Protein AF-A0A9D7DJN6-F1 (afdb_monomer_lite)

Secondary structure (DSSP, 8-state):
-B-GGGHHHHHHHHHHHHHHEES-S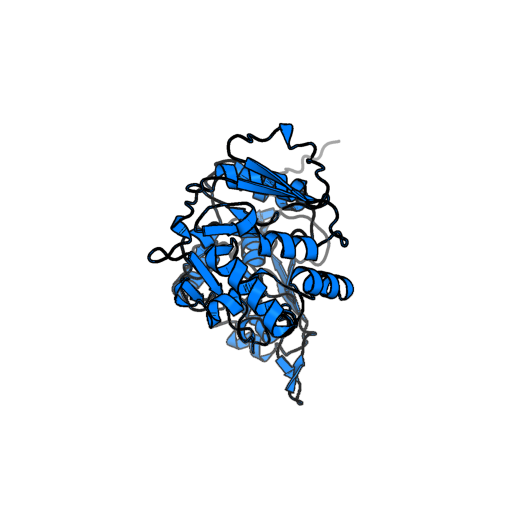-EEEEEETT---GGGGGS--TTEEEEEE---S--SHHHHHHHHHTGGGT---SEEEE--TTEEE-S-EEGGGGEETTEEEEEEEEGGGT-S--TTHHHHHHHH-S---EE---SSSEEEETTHHHHHHHHHHHHHSS-HHHHHHHHHHH-GGG--HHHHHHHHHHHH-GGGSEEEETTTSPPPGGGGGEEE--TTS-GGGGHHHHHHHHS------EEE-TTS-EEESS-SSHHHHHHHHTSS---TTTHHHHGGG--TTPEEEEET-TTSTTHHHHHHHT-EE-TTS-EE---EEEEE--SHHHHHHHHHHTTT-TTEEEE-S---SS----EEE--SSGGG-EEE--TT-------

Structure (mmCIF, N/CA/C/O backbone):
data_AF-A0A9D7DJN6-F1
#
_entry.id   AF-A0A9D7DJN6-F1
#
loop_
_atom_site.group_PDB
_atom_site.id
_atom_site.type_symbol
_atom_site.label_atom_id
_atom_site.label_alt_id
_atom_site.label_comp_id
_atom_site.label_asym_id
_atom_site.label_entity_id
_atom_site.label_seq_id
_atom_site.pdbx_PDB_ins_code
_atom_site.Cartn_x
_atom_site.Cartn_y
_atom_site.Cartn_z
_atom_site.occupancy
_atom_site.B_iso_or_equiv
_atom_site.auth_seq_id
_atom_site.auth_comp_id
_atom_site.auth_asym_id
_atom_site.auth_atom_id
_atom_site.pdbx_PDB_model_num
ATOM 1 N N . MET A 1 1 ? -6.770 11.450 6.474 1.00 61.97 1 MET A N 1
ATOM 2 C CA . MET A 1 1 ? -6.441 12.350 7.610 1.00 61.97 1 MET A CA 1
ATOM 3 C C . MET A 1 1 ? -5.044 12.897 7.385 1.00 61.97 1 MET A C 1
ATOM 5 O O . MET A 1 1 ? -4.298 12.269 6.649 1.00 61.97 1 MET A O 1
ATOM 9 N N . THR A 1 2 ? -4.730 14.088 7.899 1.00 61.44 2 THR A N 1
ATOM 10 C CA . THR A 1 2 ? -3.599 14.863 7.374 1.00 61.44 2 THR A CA 1
ATOM 11 C C . THR A 1 2 ? -2.780 15.515 8.478 1.00 61.44 2 THR A C 1
ATOM 13 O O . THR A 1 2 ? -3.336 16.194 9.343 1.00 61.44 2 THR A O 1
ATOM 16 N N . HIS A 1 3 ? -1.460 15.367 8.407 1.00 72.50 3 HIS A N 1
ATOM 17 C CA . HIS A 1 3 ? -0.520 16.247 9.094 1.00 72.50 3 HIS A CA 1
ATOM 18 C C . HIS A 1 3 ? -0.139 17.396 8.153 1.00 72.50 3 HIS A C 1
ATOM 20 O O . HIS A 1 3 ? -0.174 17.233 6.936 1.00 72.50 3 HIS A O 1
ATOM 26 N N . GLU A 1 4 ? 0.289 18.539 8.691 1.00 76.31 4 GLU A N 1
ATOM 27 C CA . GLU A 1 4 ? 0.702 19.697 7.880 1.00 76.31 4 GLU A CA 1
ATOM 28 C C . GLU A 1 4 ? 1.741 19.357 6.797 1.00 76.31 4 GLU A C 1
ATOM 30 O O . GLU A 1 4 ? 1.664 19.849 5.674 1.00 76.31 4 GLU A O 1
ATOM 35 N N . LYS A 1 5 ? 2.673 18.447 7.104 1.00 81.25 5 LYS A N 1
ATOM 36 C CA . LYS A 1 5 ? 3.713 17.986 6.173 1.00 81.25 5 LYS A CA 1
ATOM 37 C C . LYS A 1 5 ? 3.155 17.181 4.997 1.00 81.25 5 LYS A C 1
ATOM 39 O O . LYS A 1 5 ? 3.762 17.169 3.933 1.00 81.25 5 LYS A O 1
ATOM 44 N N . ASP A 1 6 ? 1.991 16.567 5.181 1.00 86.62 6 ASP A N 1
ATOM 45 C CA . ASP A 1 6 ? 1.319 15.735 4.186 1.00 86.62 6 ASP A CA 1
ATOM 46 C C . ASP A 1 6 ? 0.219 16.501 3.444 1.00 86.62 6 ASP A C 1
ATOM 48 O O . ASP A 1 6 ? -0.530 15.905 2.678 1.00 86.62 6 ASP A O 1
ATOM 52 N N . HIS A 1 7 ? 0.089 17.818 3.646 1.00 88.44 7 HIS A N 1
ATOM 53 C CA . HIS A 1 7 ? -0.954 18.617 3.001 1.00 88.44 7 HIS A CA 1
ATOM 54 C C . HIS A 1 7 ? -0.909 18.527 1.470 1.00 88.44 7 HIS A C 1
ATOM 56 O O . HIS A 1 7 ? -1.961 18.358 0.859 1.00 88.44 7 HIS A O 1
ATOM 62 N N . GLU A 1 8 ? 0.274 18.581 0.848 1.00 90.19 8 GLU A N 1
ATOM 63 C CA . GLU A 1 8 ? 0.383 18.436 -0.614 1.00 90.19 8 GLU A CA 1
ATOM 64 C C . GLU A 1 8 ? 0.044 17.009 -1.064 1.00 90.19 8 GLU A C 1
ATOM 66 O O . GLU A 1 8 ? -0.729 16.835 -2.002 1.00 90.19 8 GLU A O 1
ATOM 71 N N . TRP A 1 9 ? 0.555 15.989 -0.366 1.00 92.50 9 TRP A N 1
ATOM 72 C CA . TRP A 1 9 ? 0.203 14.587 -0.619 1.00 92.50 9 TRP A CA 1
ATOM 73 C C . TRP A 1 9 ? -1.313 14.384 -0.573 1.00 92.50 9 TRP A C 1
ATOM 75 O O . TRP A 1 9 ? -1.919 13.911 -1.532 1.00 92.50 9 TRP A O 1
ATOM 85 N N . PHE A 1 10 ? -1.941 14.850 0.505 1.00 92.25 10 PHE A N 1
ATOM 86 C CA . PHE A 1 10 ? -3.377 14.770 0.696 1.00 92.25 10 PHE A CA 1
ATOM 87 C C . PHE A 1 10 ? -4.161 15.539 -0.369 1.00 92.25 10 PHE A C 1
ATOM 89 O O . PHE A 1 10 ? -5.141 14.998 -0.875 1.00 92.25 10 PHE A O 1
ATOM 96 N N . ARG A 1 11 ? -3.743 16.760 -0.741 1.00 92.44 11 ARG A N 1
ATOM 97 C CA . ARG A 1 11 ? -4.382 17.524 -1.825 1.00 92.44 11 ARG A CA 1
ATOM 98 C C . ARG A 1 11 ? -4.454 16.681 -3.094 1.00 92.44 11 ARG A C 1
ATOM 100 O O . ARG A 1 11 ? -5.529 16.501 -3.657 1.00 92.44 11 ARG A O 1
ATOM 107 N N . ARG A 1 12 ? -3.306 16.152 -3.518 1.00 92.81 12 ARG A N 1
ATOM 108 C CA . ARG A 1 12 ? -3.170 15.384 -4.757 1.00 92.81 12 ARG A CA 1
ATOM 109 C C . ARG A 1 12 ? -3.925 14.064 -4.704 1.00 92.81 12 ARG A C 1
ATOM 111 O O . ARG A 1 12 ? -4.618 13.724 -5.657 1.00 92.81 12 ARG A O 1
ATOM 118 N N . SER A 1 13 ? -3.816 13.337 -3.594 1.00 94.69 13 SER A N 1
ATOM 119 C CA . SER A 1 13 ? -4.551 12.088 -3.389 1.00 94.69 13 SER A CA 1
ATOM 120 C C . SER A 1 13 ? -6.058 12.338 -3.450 1.00 94.69 13 SER A C 1
ATOM 122 O O . SER A 1 13 ? -6.759 11.641 -4.176 1.00 94.69 13 SER A O 1
ATOM 124 N N . LEU A 1 14 ? -6.557 13.394 -2.801 1.00 93.94 14 LEU A N 1
ATOM 125 C CA . LEU A 1 14 ? -7.973 13.752 -2.834 1.00 93.94 14 LEU A CA 1
ATOM 126 C C . LEU A 1 14 ? -8.453 14.135 -4.243 1.00 93.94 14 LEU A C 1
ATOM 128 O O . LEU A 1 14 ? -9.511 13.669 -4.658 1.00 93.94 14 LEU A O 1
ATOM 132 N N . GLU A 1 15 ? -7.680 14.928 -4.994 1.00 92.38 15 GLU A N 1
ATOM 133 C CA . GLU A 1 15 ? -7.976 15.249 -6.401 1.00 92.38 15 GLU A CA 1
ATOM 134 C C . GLU A 1 15 ? -8.104 13.970 -7.248 1.00 92.38 15 GLU A C 1
ATOM 136 O O . GLU A 1 15 ? -9.051 13.820 -8.024 1.00 92.38 15 GLU A O 1
ATOM 141 N N . VAL A 1 16 ? -7.184 13.018 -7.064 1.00 93.50 16 VAL A N 1
ATOM 142 C CA . VAL A 1 16 ? -7.192 11.735 -7.777 1.00 93.50 16 VAL A CA 1
ATOM 143 C C . VAL A 1 16 ? -8.355 10.844 -7.335 1.00 93.50 16 VAL A C 1
ATOM 145 O O . VAL A 1 16 ? -9.023 10.263 -8.187 1.00 93.50 16 VAL A O 1
ATOM 148 N N . VAL A 1 17 ? -8.657 10.760 -6.037 1.00 94.44 17 VAL A N 1
ATOM 149 C CA . VAL A 1 17 ? -9.791 9.983 -5.509 1.00 94.44 17 VAL A CA 1
ATOM 150 C C . VAL A 1 17 ? -11.112 10.507 -6.057 1.00 94.44 17 VAL A C 1
ATOM 152 O O . VAL A 1 17 ? -11.877 9.718 -6.604 1.00 94.44 17 VAL A O 1
ATOM 155 N N . CYS A 1 18 ? -11.357 11.818 -5.981 1.00 92.50 18 CYS A N 1
ATOM 156 C CA . CYS A 1 18 ? -12.585 12.430 -6.494 1.00 92.50 18 CYS A CA 1
ATOM 157 C C . CYS A 1 18 ? -12.772 12.218 -8.002 1.00 92.50 18 CYS A C 1
ATOM 159 O O . CYS A 1 18 ? -13.896 12.232 -8.496 1.00 92.50 18 CYS A O 1
ATOM 161 N N . ARG A 1 19 ? -11.674 12.047 -8.744 1.00 91.12 19 ARG A N 1
ATOM 162 C CA . ARG A 1 19 ? -11.705 11.819 -10.189 1.00 91.12 19 ARG A CA 1
ATOM 163 C C . ARG A 1 19 ? -11.895 10.349 -10.555 1.00 91.12 19 ARG A C 1
ATOM 165 O O . ARG A 1 19 ? -12.645 10.036 -11.477 1.00 91.12 19 ARG A O 1
ATOM 172 N N . ASN A 1 20 ? -11.147 9.466 -9.900 1.00 93.94 20 ASN A N 1
ATOM 173 C CA . ASN A 1 20 ? -10.947 8.100 -10.368 1.00 93.94 20 ASN A CA 1
ATOM 174 C C . ASN A 1 20 ? -11.712 7.064 -9.546 1.00 93.94 20 ASN A C 1
ATOM 176 O O . ASN A 1 20 ? -11.990 5.992 -10.074 1.00 93.94 20 ASN A O 1
ATOM 180 N N . LEU A 1 21 ? -12.083 7.344 -8.297 1.00 95.75 21 LEU A N 1
ATOM 181 C CA . LEU A 1 21 ? -12.870 6.413 -7.494 1.00 95.75 21 LEU A CA 1
ATOM 182 C C . LEU A 1 21 ? -14.359 6.750 -7.606 1.00 95.75 21 LEU A C 1
ATOM 184 O O . LEU A 1 21 ? -14.752 7.903 -7.497 1.00 95.75 21 LEU A O 1
ATOM 188 N N . ASN A 1 22 ? -15.201 5.740 -7.804 1.00 95.31 22 ASN A N 1
ATOM 189 C CA . ASN A 1 22 ? -16.654 5.892 -7.883 1.00 95.31 22 ASN A CA 1
ATOM 190 C C . ASN A 1 22 ? -17.361 4.868 -6.991 1.00 95.31 22 ASN A C 1
ATOM 192 O O . ASN A 1 22 ? -16.775 3.856 -6.615 1.00 95.31 22 ASN A O 1
ATOM 196 N N . GLY A 1 23 ? -18.636 5.115 -6.682 1.00 95.12 23 GLY A N 1
ATOM 197 C CA . GLY A 1 23 ? -19.469 4.208 -5.883 1.00 95.12 23 GLY A CA 1
ATOM 198 C C . GLY A 1 23 ? -19.364 4.404 -4.367 1.00 95.12 23 GLY A C 1
ATOM 199 O O . GLY A 1 23 ? -19.963 3.647 -3.609 1.00 95.12 23 GLY A O 1
ATOM 200 N N . TYR A 1 24 ? -18.650 5.433 -3.901 1.00 95.19 24 TYR A N 1
ATOM 201 C CA . TYR A 1 24 ? -18.707 5.869 -2.504 1.00 95.19 24 TYR A CA 1
ATOM 202 C C . TYR A 1 24 ? -19.839 6.883 -2.280 1.00 95.19 24 TYR A C 1
ATOM 204 O O . TYR A 1 24 ? -20.243 7.604 -3.190 1.00 95.19 24 TYR A O 1
ATOM 212 N N . ARG A 1 25 ? -20.330 6.970 -1.037 1.00 94.44 25 ARG A N 1
ATOM 213 C CA . ARG A 1 25 ? -21.370 7.936 -0.642 1.00 94.44 25 ARG A CA 1
ATOM 214 C C . ARG A 1 25 ? -20.778 9.288 -0.227 1.00 94.44 25 ARG A C 1
ATOM 216 O O . ARG A 1 25 ? -21.213 10.332 -0.706 1.00 94.44 25 ARG A O 1
ATOM 223 N N . HIS A 1 26 ? -19.795 9.264 0.672 1.00 95.69 26 HIS A N 1
ATOM 224 C CA . HIS A 1 26 ? -19.194 10.448 1.289 1.00 95.69 26 HIS A CA 1
ATOM 225 C C . HIS A 1 26 ? -17.695 10.240 1.516 1.00 95.69 26 HIS A C 1
ATOM 227 O O . HIS A 1 26 ? -17.255 9.118 1.762 1.00 95.69 26 HIS A O 1
ATOM 233 N N . ILE A 1 27 ? -16.930 11.331 1.499 1.00 96.25 27 ILE A N 1
ATOM 234 C CA . ILE A 1 27 ? -15.523 11.356 1.905 1.00 96.25 27 ILE A CA 1
ATOM 235 C C . ILE A 1 27 ? -15.443 12.013 3.281 1.00 96.25 27 ILE A C 1
ATOM 237 O O . ILE A 1 27 ? -15.895 13.141 3.464 1.00 96.25 27 ILE A O 1
ATOM 241 N N . HIS A 1 28 ? -14.850 11.327 4.255 1.00 95.56 28 HIS A N 1
ATOM 242 C CA . HIS A 1 28 ? -14.655 11.859 5.603 1.00 95.56 28 HIS A CA 1
ATOM 243 C C . HIS A 1 28 ? -13.191 12.267 5.779 1.00 95.56 28 HIS A C 1
ATOM 245 O O . HIS A 1 28 ? -12.284 11.442 5.690 1.00 95.56 28 HIS A O 1
ATOM 251 N N . VAL A 1 29 ? -12.952 13.551 6.041 1.00 93.25 29 VAL A N 1
ATOM 252 C CA . VAL A 1 29 ? -11.615 14.110 6.257 1.00 93.25 29 VAL A CA 1
ATOM 253 C C . VAL A 1 29 ? -11.498 14.555 7.703 1.00 93.25 29 VAL A C 1
ATOM 255 O O . VAL A 1 29 ? -12.267 15.390 8.171 1.00 93.25 29 VAL A O 1
ATOM 258 N N . VAL A 1 30 ? -10.520 14.004 8.413 1.00 90.38 30 VAL A N 1
ATOM 259 C CA . VAL A 1 30 ? -10.259 14.332 9.817 1.00 90.38 30 VAL A CA 1
ATOM 260 C C . VAL A 1 30 ? -8.987 15.172 9.918 1.00 90.38 30 VAL A C 1
ATOM 262 O O . VAL A 1 30 ? -7.925 14.728 9.466 1.00 90.38 30 VAL A O 1
ATOM 265 N N . PHE A 1 31 ? -9.101 16.359 10.520 1.00 85.31 31 PHE A N 1
ATOM 266 C CA . PHE A 1 31 ? -7.984 17.269 10.795 1.00 85.31 31 PHE A CA 1
ATOM 267 C C . PHE A 1 31 ? -7.666 17.331 12.287 1.00 85.31 31 PHE A C 1
ATOM 269 O O . PHE A 1 31 ? -8.570 17.451 13.124 1.00 85.31 31 PHE A O 1
ATOM 276 N N . GLN A 1 32 ? -6.371 17.334 12.601 1.00 79.94 32 GLN A N 1
ATOM 277 C CA . GLN A 1 32 ? -5.885 17.686 13.928 1.00 79.94 32 GLN A CA 1
ATOM 278 C C . GLN A 1 32 ? -5.981 19.207 14.113 1.00 79.94 32 GLN A C 1
ATOM 280 O O . GLN A 1 32 ? -5.651 19.969 13.206 1.00 79.94 32 GLN A O 1
ATOM 285 N N . ASP A 1 33 ? -6.491 19.651 15.262 1.00 76.19 33 ASP A N 1
ATOM 286 C CA . ASP A 1 33 ? -6.561 21.063 15.680 1.00 76.19 33 ASP A CA 1
ATOM 287 C C . ASP A 1 33 ? -7.380 21.996 14.767 1.00 76.19 33 ASP A C 1
ATOM 289 O O . ASP A 1 33 ? -7.458 23.205 14.983 1.00 76.19 33 ASP A O 1
ATOM 293 N N . GLY A 1 34 ? -8.085 21.435 13.781 1.00 66.81 34 GLY A N 1
ATOM 294 C CA . GLY A 1 34 ? -9.048 22.150 12.949 1.00 66.81 34 GLY A CA 1
ATOM 295 C C . GLY A 1 34 ? -8.446 23.160 11.970 1.00 66.81 34 GLY A C 1
ATOM 296 O O . GLY A 1 34 ? -9.217 23.924 11.377 1.00 66.81 34 GLY A O 1
ATOM 297 N N . VAL A 1 35 ? -7.123 23.163 11.779 1.00 71.50 35 VAL A N 1
ATOM 298 C CA . VAL A 1 35 ? -6.460 23.982 10.759 1.00 71.50 35 VAL A CA 1
ATOM 299 C C . VAL A 1 35 ? -6.717 23.349 9.398 1.00 71.50 35 VAL A C 1
ATOM 301 O O . VAL A 1 35 ? -6.178 22.296 9.066 1.00 71.50 35 VAL A O 1
ATOM 304 N N . LYS A 1 36 ? -7.584 23.987 8.612 1.00 78.44 36 LYS A N 1
ATOM 305 C CA . LYS A 1 36 ? -7.798 23.593 7.221 1.00 78.44 36 LYS A CA 1
ATOM 306 C C . LYS A 1 36 ? -6.575 23.999 6.390 1.00 78.44 36 LYS A C 1
ATOM 308 O O . LYS A 1 36 ? -6.102 25.126 6.554 1.00 78.44 36 LYS A O 1
ATOM 313 N N . PRO A 1 37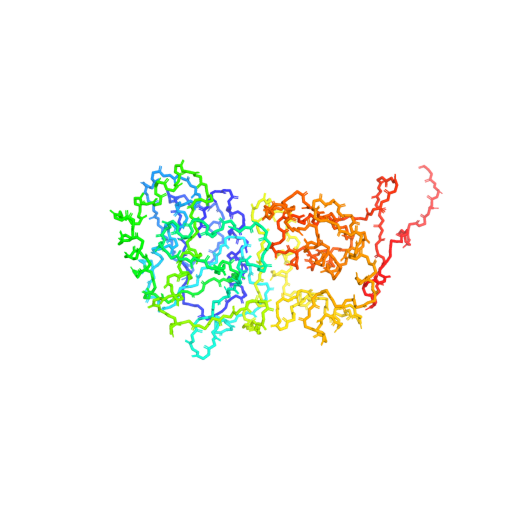 ? -6.096 23.141 5.478 1.00 80.88 37 PRO A N 1
ATOM 314 C CA . PRO A 1 37 ? -5.076 23.527 4.515 1.00 80.88 37 PRO A CA 1
ATOM 315 C C . PRO A 1 37 ? -5.527 24.728 3.675 1.00 80.88 37 PRO A C 1
ATOM 317 O O . PRO A 1 37 ? -6.717 24.885 3.400 1.00 80.88 37 PRO A O 1
ATOM 320 N N . SER A 1 38 ? -4.583 25.552 3.219 1.00 84.62 38 SER A N 1
ATOM 321 C CA . SER A 1 38 ? -4.876 26.734 2.391 1.00 84.62 38 SER A CA 1
ATOM 322 C C . SER A 1 38 ? -5.648 26.390 1.113 1.00 84.62 38 SER A C 1
ATOM 324 O O . SER A 1 38 ? -6.570 27.114 0.742 1.00 84.62 38 SER A O 1
ATOM 326 N N . PHE A 1 39 ? -5.334 25.249 0.496 1.00 84.00 39 PHE A N 1
ATOM 327 C CA . PHE A 1 39 ? -6.002 24.768 -0.713 1.00 84.00 39 PHE A CA 1
ATOM 328 C C . PHE A 1 39 ? -7.442 24.295 -0.487 1.00 84.00 39 PHE A C 1
ATOM 330 O O . PHE A 1 39 ? -8.138 23.987 -1.447 1.00 84.00 39 PHE A O 1
ATOM 337 N N . TRP A 1 40 ? -7.911 24.191 0.761 1.00 86.50 40 TRP A N 1
ATOM 338 C CA . TRP A 1 40 ? -9.223 23.613 1.057 1.00 86.50 40 TRP A CA 1
ATOM 339 C C . TRP A 1 40 ? -10.368 24.337 0.340 1.00 86.50 40 TRP A C 1
ATOM 341 O O . TRP A 1 40 ? -11.356 23.718 -0.038 1.00 86.50 40 TRP A O 1
ATOM 351 N N . ASN A 1 41 ? -10.226 25.647 0.132 1.00 85.06 41 ASN A N 1
ATOM 352 C CA . ASN A 1 41 ? -11.226 26.459 -0.561 1.00 85.06 41 ASN A CA 1
ATOM 353 C C . ASN A 1 41 ? -11.243 26.238 -2.085 1.00 85.06 41 ASN A C 1
ATOM 355 O O . ASN A 1 41 ? -12.127 26.759 -2.756 1.00 85.06 41 ASN A O 1
ATOM 359 N N . GLU A 1 42 ? -10.277 25.496 -2.629 1.00 84.94 42 GLU A N 1
ATOM 360 C CA . GLU A 1 42 ? -10.171 25.167 -4.055 1.00 84.94 42 GLU A CA 1
ATOM 361 C C . GLU A 1 42 ? -10.823 23.819 -4.399 1.00 84.94 42 GLU A C 1
ATOM 363 O O . GLU A 1 42 ? -10.954 23.487 -5.574 1.00 84.94 42 GLU A O 1
ATOM 368 N N . ILE A 1 43 ? -11.219 23.030 -3.394 1.00 81.88 43 ILE A N 1
ATOM 369 C CA . ILE A 1 43 ? -11.793 21.696 -3.587 1.00 81.88 43 ILE A CA 1
ATOM 370 C C . ILE A 1 43 ? -13.318 21.774 -3.576 1.00 81.88 43 ILE A C 1
ATOM 372 O O . ILE A 1 43 ? -13.913 22.440 -2.725 1.00 81.88 43 ILE A O 1
ATOM 376 N N . ASP A 1 44 ? -13.960 21.028 -4.476 1.00 81.06 44 ASP A N 1
ATOM 377 C CA . ASP A 1 44 ? -15.393 20.769 -4.377 1.00 81.06 44 ASP A CA 1
ATOM 378 C C . ASP A 1 44 ? -15.687 19.903 -3.142 1.00 81.06 44 ASP A C 1
ATOM 380 O O . ASP A 1 44 ? -15.303 18.737 -3.045 1.00 81.06 44 ASP A O 1
ATOM 384 N N . THR A 1 45 ? -16.364 20.507 -2.169 1.00 82.62 45 THR A N 1
ATOM 385 C CA . THR A 1 45 ? -16.647 19.898 -0.867 1.00 82.62 45 THR A CA 1
ATOM 386 C C . THR A 1 45 ? -18.050 19.310 -0.767 1.00 82.62 45 THR A C 1
ATOM 388 O O . THR A 1 45 ? -18.422 18.862 0.316 1.00 82.62 45 THR A O 1
ATOM 391 N N . GLN A 1 46 ? -18.826 19.253 -1.860 1.00 82.88 46 GLN A N 1
ATOM 392 C CA . GLN A 1 46 ? -20.225 18.804 -1.830 1.00 82.88 46 GLN A CA 1
ATOM 393 C C . GLN A 1 46 ? -20.412 17.421 -1.175 1.00 82.88 46 GLN A C 1
ATOM 395 O O . GLN A 1 46 ? -21.427 17.179 -0.522 1.00 82.88 46 GLN A O 1
ATOM 400 N N . TYR A 1 47 ? -19.424 16.530 -1.298 1.00 88.06 47 TYR A N 1
ATOM 401 C CA . TYR A 1 47 ? -19.455 15.174 -0.733 1.00 88.06 47 TYR A CA 1
ATOM 402 C C . TYR A 1 47 ? -18.427 14.949 0.383 1.00 88.06 47 TYR A C 1
ATOM 404 O O . TYR A 1 47 ? -18.182 13.804 0.771 1.00 88.06 47 TYR A O 1
ATOM 412 N N . ILE A 1 48 ? -17.814 16.023 0.895 1.00 92.94 48 ILE A N 1
ATOM 413 C CA . ILE A 1 48 ? -16.700 15.954 1.841 1.00 92.94 48 ILE A CA 1
ATOM 414 C C . ILE A 1 48 ? -17.128 16.455 3.222 1.00 92.94 48 ILE A C 1
ATOM 416 O O . ILE A 1 48 ? -17.409 17.635 3.426 1.00 92.94 48 ILE A O 1
ATOM 420 N N . PHE A 1 49 ? -17.093 15.560 4.206 1.00 92.62 49 PHE A N 1
ATOM 421 C CA . PHE A 1 49 ? -17.374 15.859 5.605 1.00 92.62 49 PHE A CA 1
ATOM 422 C C . PHE A 1 49 ? -16.078 16.066 6.372 1.00 92.62 49 PHE A C 1
ATOM 424 O O . PHE A 1 49 ? -15.217 15.188 6.417 1.00 92.62 49 PHE A O 1
ATOM 431 N N . VAL A 1 50 ? -15.958 17.229 7.007 1.00 90.62 50 VAL A N 1
ATOM 432 C CA . VAL A 1 50 ? -14.773 17.590 7.782 1.00 90.62 50 VAL A CA 1
ATOM 433 C C . VAL A 1 50 ? -15.017 17.381 9.264 1.00 90.62 50 VAL A C 1
ATOM 435 O O . VAL A 1 50 ? -15.881 18.030 9.852 1.00 90.62 50 VAL A O 1
ATOM 438 N N . HIS A 1 51 ? -14.185 16.549 9.876 1.00 90.88 51 HIS A N 1
ATOM 439 C CA . HIS A 1 51 ? -14.185 16.280 11.307 1.00 90.88 51 HIS A CA 1
ATOM 440 C C . HIS A 1 51 ? -12.984 16.962 11.949 1.00 90.88 51 HIS A C 1
ATOM 442 O O . HIS A 1 51 ? -11.867 16.922 11.425 1.00 90.88 51 HIS A O 1
ATOM 448 N N . LYS A 1 52 ? -13.219 17.604 13.090 1.00 87.75 52 LYS A N 1
ATOM 449 C CA . LYS A 1 52 ? -12.180 18.272 13.872 1.00 87.75 52 LYS A CA 1
ATOM 450 C C . LYS A 1 52 ? -11.969 17.510 15.160 1.00 87.75 52 LYS A C 1
ATOM 452 O O . LYS A 1 52 ? -12.935 17.204 15.854 1.00 87.75 52 LYS A O 1
ATOM 457 N N . ILE A 1 53 ? -10.711 17.248 15.484 1.00 82.62 53 ILE A N 1
ATOM 458 C CA . ILE A 1 53 ? -10.341 16.590 16.732 1.00 82.62 53 ILE A CA 1
ATOM 459 C C . ILE A 1 53 ? -9.377 17.497 17.476 1.00 82.62 53 ILE A C 1
ATOM 461 O O . ILE A 1 53 ? -8.379 17.953 16.918 1.00 82.62 53 ILE A O 1
ATOM 465 N N . HIS A 1 54 ? -9.710 17.765 18.735 1.00 80.50 54 HIS A N 1
ATOM 466 C CA . HIS A 1 54 ? -8.949 18.631 19.624 1.00 80.50 54 HIS A CA 1
ATOM 467 C C . HIS A 1 54 ? -8.322 17.814 20.751 1.00 80.50 54 HIS A C 1
ATOM 469 O O . HIS A 1 54 ? -8.914 16.845 21.225 1.00 80.50 54 HIS A O 1
ATOM 475 N N . GLY A 1 55 ? -7.154 18.248 21.225 1.00 68.62 55 GLY A N 1
ATOM 476 C CA . GLY A 1 55 ? -6.640 17.826 22.530 1.00 68.62 55 GLY A CA 1
ATOM 477 C C . GLY A 1 55 ? -6.063 16.413 22.592 1.00 68.62 55 GLY A C 1
ATOM 478 O O . GLY A 1 55 ? -5.944 15.860 23.685 1.00 68.62 55 GLY A O 1
ATOM 479 N N . TRP A 1 56 ? -5.667 15.822 21.461 1.00 72.00 56 TRP A N 1
ATOM 480 C CA . TRP A 1 56 ? -4.891 14.589 21.515 1.00 72.00 56 TRP A CA 1
ATOM 481 C C . TRP A 1 56 ? -3.454 14.891 21.988 1.00 72.00 56 TRP A C 1
ATOM 483 O O . TRP A 1 56 ? -2.757 15.679 21.349 1.00 72.00 56 TRP A O 1
ATOM 493 N N . PRO A 1 57 ? -2.972 14.276 23.087 1.00 59.78 57 PRO A N 1
ATOM 494 C CA . PRO A 1 57 ? -1.732 14.675 23.763 1.00 59.78 57 PRO A CA 1
ATOM 495 C C . PRO A 1 57 ? -0.438 14.275 23.034 1.00 59.78 57 PRO A C 1
ATOM 497 O O . PRO A 1 57 ? 0.648 14.445 23.583 1.00 59.78 57 PRO A O 1
ATOM 500 N N . GLY A 1 58 ? -0.525 13.737 21.818 1.00 60.16 58 GLY A N 1
ATOM 501 C CA . GLY A 1 58 ? 0.638 13.388 21.007 1.00 60.16 58 GLY A CA 1
ATOM 502 C C . GLY A 1 58 ? 0.392 13.661 19.533 1.00 60.16 58 GLY A C 1
ATOM 503 O O . GLY A 1 58 ? -0.196 12.828 18.853 1.00 60.16 58 GLY A O 1
ATOM 504 N N . ALA A 1 59 ? 0.849 14.805 19.024 1.00 56.53 59 ALA A N 1
ATOM 505 C CA . ALA A 1 59 ? 0.944 15.001 17.580 1.00 56.53 59 ALA A CA 1
ATOM 506 C C . ALA A 1 59 ? 1.775 13.867 16.947 1.00 56.53 59 ALA A C 1
ATOM 508 O O . ALA A 1 59 ? 2.764 13.421 17.534 1.00 56.53 59 ALA A O 1
ATOM 509 N N . GLY A 1 60 ? 1.372 13.397 15.764 1.00 76.94 60 GLY A N 1
ATOM 510 C CA . GLY A 1 60 ? 2.153 12.447 14.967 1.00 76.94 60 GLY A CA 1
ATOM 511 C C . GLY A 1 60 ? 1.445 11.137 14.612 1.00 76.94 60 GLY A C 1
ATOM 512 O O . GLY A 1 60 ? 0.226 11.006 14.686 1.00 76.94 60 GLY A O 1
ATOM 513 N N . TYR A 1 61 ? 2.245 10.156 14.195 1.00 85.50 61 TYR A N 1
ATOM 514 C CA . TYR A 1 61 ? 1.802 8.934 13.517 1.00 85.50 61 TYR A CA 1
ATOM 515 C C . TYR A 1 61 ? 0.768 8.100 14.297 1.00 85.50 61 TYR A C 1
ATOM 517 O O . TYR A 1 61 ? -0.174 7.592 13.705 1.00 85.50 61 TYR A O 1
ATOM 525 N N . LEU A 1 62 ? 0.864 7.990 15.626 1.00 90.06 62 LEU A N 1
ATOM 526 C CA . LEU A 1 62 ? -0.091 7.170 16.392 1.00 90.06 62 LEU A CA 1
ATOM 527 C C . LEU A 1 62 ? -1.440 7.833 16.661 1.00 90.06 62 LEU A C 1
ATOM 529 O O . LEU A 1 62 ? -2.431 7.128 16.851 1.00 90.06 62 LEU A O 1
ATOM 533 N N . TRP A 1 63 ? -1.508 9.167 16.650 1.00 87.81 63 TRP A N 1
ATOM 534 C CA . TRP A 1 63 ? -2.807 9.844 16.616 1.00 87.81 63 TRP A CA 1
ATOM 535 C C . TRP A 1 63 ? -3.586 9.402 15.381 1.00 87.81 63 TRP A C 1
ATOM 537 O O . TRP A 1 63 ? -4.773 9.093 15.458 1.00 87.81 63 TRP A O 1
ATOM 547 N N . GLN A 1 64 ? -2.872 9.279 14.264 1.00 89.62 64 GLN A N 1
ATOM 548 C CA . GLN A 1 64 ? -3.437 8.818 13.015 1.00 89.62 64 GLN A CA 1
ATOM 549 C C . GLN A 1 64 ? -4.093 7.443 13.130 1.00 89.62 64 GLN A C 1
ATOM 551 O O . GLN A 1 64 ? -5.208 7.220 12.655 1.00 89.62 64 GLN A O 1
ATOM 556 N N . GLN A 1 65 ? -3.398 6.529 13.794 1.00 93.81 65 GLN A N 1
ATOM 557 C CA . GLN A 1 65 ? -3.859 5.163 13.995 1.00 93.81 65 GLN A CA 1
ATOM 558 C C . GLN A 1 65 ? -5.100 5.128 14.888 1.00 93.81 65 GLN A C 1
ATOM 560 O O . GLN A 1 65 ? -6.043 4.391 14.607 1.00 93.81 65 GLN A O 1
ATOM 565 N N . TRP A 1 66 ? -5.153 5.984 15.914 1.00 93.81 66 TRP A N 1
ATOM 566 C CA . TRP A 1 66 ? -6.350 6.140 16.738 1.00 93.81 66 TRP A CA 1
ATOM 567 C C . TRP A 1 66 ? -7.546 6.658 15.930 1.00 93.81 66 TRP A C 1
ATOM 569 O O . TRP A 1 66 ? -8.638 6.107 16.057 1.00 93.81 66 TRP A O 1
ATOM 579 N N . VAL A 1 67 ? -7.359 7.668 15.071 1.00 93.69 67 VAL A N 1
ATOM 580 C CA . VAL A 1 67 ? -8.437 8.183 14.206 1.00 93.69 67 VAL A CA 1
ATOM 581 C C . VAL A 1 67 ? -8.988 7.074 13.317 1.00 93.69 67 VAL A C 1
ATOM 583 O O . VAL A 1 67 ? -10.201 6.887 13.241 1.00 93.69 67 VAL A O 1
ATOM 586 N N . LYS A 1 68 ? -8.101 6.301 12.683 1.00 95.69 68 LYS A N 1
ATOM 587 C CA . LYS A 1 68 ? -8.487 5.174 11.830 1.00 95.69 68 LYS A CA 1
ATOM 588 C C . LYS A 1 68 ? -9.240 4.105 12.619 1.00 95.69 68 LYS A C 1
ATOM 590 O O . LYS A 1 68 ? -10.291 3.676 12.162 1.00 95.69 68 LYS A O 1
ATOM 595 N N . LEU A 1 69 ? -8.801 3.759 13.831 1.00 97.25 69 LEU A N 1
ATOM 596 C CA . LEU A 1 69 ? -9.512 2.827 14.718 1.00 97.25 69 LEU A CA 1
ATOM 597 C C . LEU A 1 69 ? -10.880 3.322 15.199 1.00 97.25 69 LEU A C 1
ATOM 599 O O . LEU A 1 69 ? -11.628 2.519 15.749 1.00 97.25 69 LEU A O 1
ATOM 603 N N . ASN A 1 70 ? -11.214 4.600 15.021 1.00 97.00 70 ASN A N 1
ATOM 604 C CA . ASN A 1 70 ? -12.501 5.191 15.397 1.00 97.00 70 ASN A CA 1
ATOM 605 C C . ASN A 1 70 ? -13.280 5.707 14.181 1.00 97.00 70 ASN A C 1
ATOM 607 O O . ASN A 1 70 ? -14.190 6.524 14.329 1.00 97.00 70 ASN A O 1
ATOM 611 N N . ALA A 1 71 ? -12.942 5.253 12.971 1.00 97.44 71 ALA A N 1
ATOM 612 C CA . ALA A 1 71 ? -13.571 5.748 11.750 1.00 97.44 71 ALA A CA 1
ATOM 613 C C . ALA A 1 71 ? -15.090 5.484 11.690 1.00 97.44 71 ALA A C 1
ATOM 615 O O . ALA A 1 71 ? -15.831 6.281 11.114 1.00 97.44 71 ALA A O 1
ATOM 616 N N . ASP A 1 72 ? -15.566 4.430 12.359 1.00 98.12 72 ASP A N 1
ATOM 617 C CA . ASP A 1 72 ? -16.985 4.091 12.535 1.00 98.12 72 ASP A CA 1
ATOM 618 C C . ASP A 1 72 ? -17.793 5.127 13.331 1.00 98.12 72 ASP A C 1
ATOM 620 O O . ASP A 1 72 ? -19.025 5.104 13.298 1.00 98.12 72 ASP A O 1
ATOM 624 N N . SER A 1 73 ? -17.119 6.033 14.046 1.00 97.00 73 SER A N 1
ATOM 625 C CA . SER A 1 73 ? -17.754 7.157 14.743 1.00 97.00 73 SER A CA 1
ATOM 626 C C . SER A 1 73 ? -18.050 8.346 13.823 1.00 97.00 73 SER A C 1
ATOM 628 O O . SER A 1 73 ? -18.897 9.177 14.147 1.00 97.00 73 SER A O 1
ATOM 630 N N . TYR A 1 74 ? -17.387 8.419 12.663 1.00 96.25 74 TYR A N 1
ATOM 631 C CA . TYR A 1 74 ? -17.542 9.520 11.708 1.00 96.25 74 TYR A CA 1
ATOM 632 C C . TYR A 1 74 ? -18.506 9.197 10.573 1.00 96.25 74 TYR A C 1
ATOM 634 O O . TYR A 1 74 ? -18.934 10.122 9.886 1.00 96.25 74 TYR A O 1
ATOM 642 N N . SER A 1 75 ? -18.816 7.918 10.351 1.00 95.88 75 SER A N 1
ATOM 643 C CA . SER A 1 75 ? -19.652 7.447 9.249 1.00 95.88 75 SER A CA 1
ATOM 644 C C . SER A 1 75 ? -20.628 6.370 9.711 1.00 95.88 75 SER A C 1
ATOM 646 O O . SER A 1 75 ? -20.313 5.525 10.545 1.00 95.88 75 SER A O 1
ATOM 648 N N . ASP A 1 76 ? -21.821 6.387 9.131 1.00 96.62 76 ASP A N 1
ATOM 649 C CA . ASP A 1 76 ? -22.855 5.370 9.301 1.00 96.62 76 ASP A CA 1
ATOM 650 C C . ASP A 1 76 ? -22.778 4.245 8.252 1.00 96.62 76 ASP A C 1
ATOM 652 O O . ASP A 1 76 ? -23.596 3.333 8.306 1.00 96.62 76 ASP A O 1
ATOM 656 N N . ALA A 1 77 ? -21.834 4.300 7.304 1.00 98.00 77 ALA A N 1
ATOM 657 C CA . ALA A 1 77 ? -21.689 3.309 6.235 1.00 98.00 77 ALA A CA 1
ATOM 658 C C . ALA A 1 77 ? -21.362 1.900 6.760 1.00 98.00 77 ALA A C 1
ATOM 660 O O . ALA A 1 77 ? -20.623 1.752 7.732 1.00 98.00 77 ALA A O 1
ATOM 661 N N . ASP A 1 78 ? -21.861 0.866 6.076 1.00 98.38 78 ASP A N 1
ATOM 662 C CA . ASP A 1 78 ? -21.573 -0.536 6.419 1.00 98.38 78 ASP A CA 1
ATOM 663 C C . ASP A 1 78 ? -20.100 -0.901 6.185 1.00 98.38 78 ASP A C 1
ATOM 665 O O . ASP A 1 78 ? -19.512 -1.667 6.950 1.00 98.38 78 ASP A O 1
ATOM 669 N N . PHE A 1 79 ? -19.489 -0.296 5.163 1.00 98.50 79 PHE A N 1
ATOM 670 C CA . PHE A 1 79 ? -18.079 -0.445 4.824 1.00 98.50 79 PHE A CA 1
ATOM 671 C C . PHE A 1 79 ? -17.403 0.919 4.759 1.00 98.50 79 PHE A C 1
ATOM 673 O O . PHE A 1 79 ? -17.938 1.868 4.180 1.00 98.50 79 PHE A O 1
ATOM 680 N N . ILE A 1 80 ? -16.205 1.008 5.327 1.00 98.56 80 ILE A N 1
ATOM 681 C CA . ILE A 1 80 ? -15.411 2.234 5.361 1.00 98.56 80 ILE A CA 1
ATOM 682 C C . ILE A 1 80 ? -14.086 1.968 4.651 1.00 98.56 80 ILE A C 1
ATOM 684 O O . ILE A 1 80 ? -13.309 1.109 5.068 1.00 98.56 80 ILE A O 1
ATOM 688 N N . ILE A 1 81 ? -13.840 2.715 3.575 1.00 98.06 81 ILE A N 1
ATOM 689 C CA . ILE A 1 81 ? -12.584 2.683 2.827 1.00 98.06 81 ILE A CA 1
ATOM 690 C C . ILE A 1 81 ? -11.591 3.687 3.417 1.00 98.06 81 ILE A C 1
ATOM 692 O O . ILE A 1 81 ? -11.907 4.865 3.590 1.00 98.06 81 ILE A O 1
ATOM 696 N N . HIS A 1 82 ? -10.379 3.227 3.710 1.00 97.69 82 HIS A N 1
ATOM 697 C CA . HIS A 1 82 ? -9.273 4.070 4.144 1.00 97.69 82 HIS A CA 1
ATOM 698 C C . HIS A 1 82 ? -8.297 4.290 3.001 1.00 97.69 82 HIS A C 1
ATOM 700 O O . HIS A 1 82 ? -7.746 3.340 2.442 1.00 97.69 82 HIS A O 1
ATOM 706 N N . ILE A 1 83 ? -8.065 5.564 2.698 1.00 95.75 83 ILE A N 1
ATOM 707 C CA . ILE A 1 83 ? -7.078 6.018 1.724 1.00 95.75 83 ILE A CA 1
ATOM 708 C C . ILE A 1 83 ? -6.114 6.938 2.470 1.00 95.75 83 ILE A C 1
ATOM 710 O O . ILE A 1 83 ? -6.514 7.992 2.978 1.00 95.75 83 ILE A O 1
ATOM 714 N N . ASP A 1 84 ? -4.860 6.506 2.574 1.00 92.38 84 ASP A N 1
ATOM 715 C CA . ASP A 1 84 ? -3.788 7.320 3.140 1.00 92.38 84 ASP A CA 1
ATOM 716 C C . ASP A 1 84 ? -3.384 8.424 2.150 1.00 92.38 84 ASP A C 1
ATOM 718 O O . ASP A 1 84 ? -3.647 8.341 0.952 1.00 92.38 84 ASP A O 1
ATOM 722 N N . SER A 1 85 ? -2.771 9.503 2.643 1.00 92.31 85 SER A N 1
ATOM 723 C CA . SER A 1 85 ? -2.451 10.678 1.816 1.00 92.31 85 SER A CA 1
ATOM 724 C C . SER A 1 85 ? -1.456 10.390 0.689 1.00 92.31 85 SER A C 1
ATOM 726 O O . SER A 1 85 ? -1.369 11.165 -0.257 1.00 92.31 85 SER A O 1
ATOM 728 N N . ASP A 1 86 ? -0.703 9.300 0.786 1.00 92.19 86 ASP A N 1
ATOM 729 C CA . ASP A 1 86 ? 0.257 8.830 -0.211 1.00 92.19 86 ASP A CA 1
ATOM 730 C C . ASP A 1 86 ? -0.266 7.654 -1.055 1.00 92.19 86 ASP A C 1
ATOM 732 O O . ASP A 1 86 ? 0.500 7.049 -1.811 1.00 92.19 86 ASP A O 1
ATOM 736 N N . VAL A 1 87 ? -1.565 7.350 -0.952 1.00 94.56 87 VAL A N 1
ATOM 737 C CA . VAL A 1 87 ? -2.272 6.325 -1.725 1.00 94.56 87 VAL A CA 1
ATOM 738 C C . VAL A 1 87 ? -3.148 6.992 -2.783 1.00 94.56 87 VAL A C 1
ATOM 740 O O . VAL A 1 87 ? -3.897 7.930 -2.509 1.00 94.56 87 VAL A O 1
ATOM 743 N N . PHE A 1 88 ? -3.057 6.489 -4.011 1.00 95.12 88 PHE A N 1
ATOM 744 C CA . PHE A 1 88 ? -3.679 7.054 -5.202 1.00 95.12 88 PHE A CA 1
ATOM 745 C C . PHE A 1 88 ? -4.427 5.978 -5.982 1.00 95.12 88 PHE A C 1
ATOM 747 O O . PHE A 1 88 ? -3.939 4.859 -6.127 1.00 95.12 88 PHE A O 1
ATOM 754 N N . ILE A 1 89 ? -5.586 6.345 -6.528 1.00 95.31 89 ILE A N 1
ATOM 755 C CA . ILE A 1 89 ? -6.359 5.511 -7.452 1.00 95.31 89 ILE A CA 1
ATOM 756 C C . ILE A 1 89 ? -5.989 5.932 -8.875 1.00 95.31 89 ILE A C 1
ATOM 758 O O . ILE A 1 89 ? -6.478 6.939 -9.381 1.00 95.31 89 ILE A O 1
ATOM 762 N N . ASP A 1 90 ? -5.070 5.211 -9.511 1.00 90.94 90 ASP A N 1
ATOM 763 C CA . ASP A 1 90 ? -4.364 5.668 -10.715 1.00 90.94 90 ASP A CA 1
ATOM 764 C C . ASP A 1 90 ? -5.191 5.609 -12.012 1.00 90.94 90 ASP A C 1
ATOM 766 O O . ASP A 1 90 ? -4.765 6.133 -13.044 1.00 90.94 90 ASP A O 1
ATOM 770 N N . ARG A 1 91 ? -6.388 5.014 -11.961 1.00 89.94 91 ARG A N 1
ATOM 771 C CA . ARG A 1 91 ? -7.337 4.914 -13.079 1.00 89.94 91 ARG A CA 1
ATOM 772 C C . ARG A 1 91 ? -8.786 4.786 -12.595 1.00 89.94 91 ARG A C 1
ATOM 774 O O . ARG A 1 91 ? -8.997 4.356 -11.458 1.00 89.94 91 ARG A O 1
ATOM 781 N N . PRO A 1 92 ? -9.789 5.086 -13.446 1.00 93.50 92 PRO A N 1
ATOM 782 C CA . PRO A 1 92 ? -11.198 4.915 -13.102 1.00 93.50 92 PRO A CA 1
ATOM 783 C C . PRO A 1 92 ? -11.499 3.528 -12.517 1.00 93.50 92 PRO A C 1
ATOM 785 O O . PRO A 1 92 ? -11.240 2.505 -13.149 1.00 93.50 92 PRO A O 1
ATOM 788 N N . THR A 1 93 ? -12.032 3.512 -11.299 1.00 95.50 93 THR A N 1
ATOM 789 C CA . THR A 1 93 ? -12.252 2.325 -10.469 1.00 95.50 93 THR A CA 1
ATOM 790 C C . THR A 1 93 ? -13.557 2.489 -9.699 1.00 95.50 93 THR A C 1
ATOM 792 O O . THR A 1 93 ? -13.864 3.575 -9.205 1.00 95.50 93 THR A O 1
ATOM 795 N N . HIS A 1 94 ? -14.339 1.418 -9.590 1.00 97.69 94 HIS A N 1
ATOM 796 C CA . HIS A 1 94 ? -15.530 1.398 -8.742 1.00 97.69 94 HIS A CA 1
ATOM 797 C C . HIS A 1 94 ? -15.197 0.735 -7.402 1.00 97.69 94 HIS A C 1
ATOM 799 O O . HIS A 1 94 ? -14.405 -0.203 -7.380 1.00 97.69 94 HIS A O 1
ATOM 805 N N . VAL A 1 95 ? -15.791 1.169 -6.285 1.00 97.44 95 VAL A N 1
ATOM 806 C CA . VAL A 1 95 ? -15.540 0.540 -4.970 1.00 97.44 95 VAL A CA 1
ATOM 807 C C . VAL A 1 95 ? -15.831 -0.966 -4.970 1.00 97.44 95 VAL A C 1
ATOM 809 O O . VAL A 1 95 ? -15.112 -1.718 -4.322 1.00 97.44 95 VAL A O 1
ATOM 812 N N . ASP A 1 96 ? -16.804 -1.423 -5.761 1.00 98.00 96 ASP A N 1
ATOM 813 C CA . ASP A 1 96 ? -17.132 -2.852 -5.905 1.00 98.00 96 ASP A CA 1
ATOM 814 C C . ASP A 1 96 ? -15.980 -3.680 -6.493 1.00 98.00 96 ASP A C 1
ATOM 816 O O . ASP A 1 96 ? -15.924 -4.886 -6.271 1.00 98.00 96 ASP A O 1
ATOM 820 N N . ASP A 1 97 ? -15.024 -3.058 -7.196 1.00 97.94 97 ASP A N 1
ATOM 821 C CA . ASP A 1 97 ? -13.853 -3.756 -7.741 1.00 97.94 97 ASP A CA 1
ATOM 822 C C . ASP A 1 97 ? -12.935 -4.314 -6.625 1.00 97.94 97 ASP A C 1
ATOM 824 O O . ASP A 1 97 ? -12.069 -5.151 -6.898 1.00 97.94 97 ASP A O 1
ATOM 828 N N . TYR A 1 98 ? -13.116 -3.872 -5.375 1.00 98.25 98 TYR A N 1
ATOM 829 C CA . TYR A 1 98 ? -12.423 -4.383 -4.184 1.00 98.25 98 TYR A CA 1
ATOM 830 C C . TYR A 1 98 ? -13.209 -5.476 -3.439 1.00 98.25 98 TYR A C 1
ATOM 832 O O . TYR A 1 98 ? -12.720 -6.025 -2.447 1.00 98.25 98 TYR A O 1
ATOM 840 N N . PHE A 1 99 ? -14.418 -5.809 -3.892 1.00 98.44 99 PHE A N 1
ATOM 841 C CA . PHE A 1 99 ? -15.271 -6.814 -3.267 1.00 98.44 99 PHE A CA 1
ATOM 842 C C . PHE A 1 99 ? -15.228 -8.130 -4.043 1.00 98.44 99 PHE A C 1
ATOM 844 O O . PHE A 1 99 ? -15.171 -8.160 -5.271 1.00 98.44 99 PHE A O 1
ATOM 851 N N . VAL A 1 100 ? -15.319 -9.240 -3.315 1.00 97.88 100 VAL A N 1
ATOM 852 C CA . VAL A 1 100 ? -15.517 -10.573 -3.890 1.00 97.88 100 VAL A CA 1
ATOM 853 C C . VAL A 1 100 ? -16.692 -11.222 -3.176 1.00 97.88 100 VAL A C 1
ATOM 855 O O . VAL A 1 100 ? -16.715 -11.322 -1.951 1.00 97.88 100 VAL A O 1
ATOM 858 N N . ASN A 1 101 ? -17.705 -11.634 -3.944 1.00 97.38 101 ASN A N 1
ATOM 859 C CA . ASN A 1 101 ? -18.945 -12.218 -3.417 1.00 97.38 101 ASN A CA 1
ATOM 860 C C . ASN A 1 101 ? -19.618 -11.350 -2.332 1.00 97.38 101 ASN A C 1
ATOM 862 O O . ASN A 1 101 ? -20.105 -11.865 -1.327 1.00 97.38 101 ASN A O 1
ATOM 866 N N . GLY A 1 102 ? -19.610 -10.026 -2.523 1.00 97.44 102 GLY A N 1
ATOM 867 C CA . GLY A 1 102 ? -20.214 -9.063 -1.596 1.00 97.44 102 GLY A CA 1
ATOM 868 C C . GLY A 1 102 ? -19.426 -8.817 -0.305 1.00 97.44 102 GLY A C 1
ATOM 869 O O . GLY A 1 102 ? -19.922 -8.105 0.563 1.00 97.44 102 GLY A O 1
ATOM 870 N N . LYS A 1 103 ? -18.214 -9.370 -0.165 1.00 98.56 103 LYS A N 1
ATOM 871 C CA . LYS A 1 103 ? -17.330 -9.126 0.983 1.00 98.56 103 LYS A CA 1
ATOM 872 C C . LYS A 1 103 ? -16.158 -8.228 0.593 1.00 98.56 103 LYS A C 1
ATOM 874 O O . LYS A 1 103 ? -15.612 -8.428 -0.496 1.00 98.56 103 LYS A O 1
ATOM 879 N N . PRO A 1 104 ? -15.742 -7.282 1.453 1.00 98.44 104 PRO A N 1
ATOM 880 C CA . PRO A 1 104 ? -14.524 -6.522 1.224 1.00 98.44 104 PRO A CA 1
ATOM 881 C C . PRO A 1 104 ? -13.325 -7.468 1.236 1.00 98.44 104 PRO A C 1
ATOM 883 O O . PRO A 1 104 ? -13.217 -8.355 2.091 1.00 98.44 104 PRO A O 1
ATOM 886 N N . SER A 1 105 ? -12.434 -7.299 0.266 1.00 98.50 105 SER A N 1
ATOM 887 C CA . SER A 1 105 ? -11.231 -8.118 0.185 1.00 98.50 105 SER A CA 1
ATOM 888 C C . SER A 1 105 ? -10.111 -7.537 1.039 1.00 98.50 105 SER A C 1
ATOM 890 O O . SER A 1 105 ? -9.936 -6.320 1.089 1.00 98.50 105 SER A O 1
ATOM 892 N N . TRP A 1 106 ? -9.324 -8.407 1.665 1.00 98.50 106 TRP A N 1
ATOM 893 C CA . TRP A 1 106 ? -8.179 -8.030 2.488 1.00 98.50 106 TRP A CA 1
ATOM 894 C C . TRP A 1 106 ? -6.943 -8.808 2.029 1.00 98.50 106 TRP A C 1
ATOM 896 O O . TRP A 1 106 ? -6.911 -10.040 2.127 1.00 98.50 106 TRP A O 1
ATOM 906 N N . LEU A 1 107 ? -5.934 -8.097 1.512 1.00 98.12 107 LEU A N 1
ATOM 907 C CA . LEU A 1 107 ? -4.660 -8.707 1.126 1.00 98.12 107 LEU A CA 1
ATOM 908 C C . LEU A 1 107 ? -3.818 -9.000 2.371 1.00 98.12 107 LEU A C 1
ATOM 910 O O . LEU A 1 107 ? -3.684 -8.147 3.247 1.00 98.12 107 LEU A O 1
ATOM 914 N N . TRP A 1 108 ? -3.227 -10.187 2.435 1.00 97.56 108 TRP A N 1
ATOM 915 C CA . TRP A 1 108 ? -2.295 -10.583 3.490 1.00 97.56 108 TRP A CA 1
ATOM 916 C C . TRP A 1 108 ? -1.153 -11.417 2.905 1.00 97.56 108 TRP A C 1
ATOM 918 O O . TRP A 1 108 ? -1.249 -11.917 1.786 1.00 97.56 108 TRP A O 1
ATOM 928 N N . CYS A 1 109 ? -0.070 -11.602 3.649 1.00 96.12 109 CYS A N 1
ATOM 929 C CA . CYS A 1 109 ? 0.955 -12.588 3.314 1.00 96.12 109 CYS A CA 1
ATOM 930 C C . CYS A 1 109 ? 1.565 -13.200 4.568 1.00 96.12 109 CYS A C 1
ATOM 932 O O . CYS A 1 109 ? 1.312 -12.752 5.686 1.00 96.12 109 CYS A O 1
ATOM 934 N N . TRP A 1 110 ? 2.377 -14.238 4.405 1.00 95.38 110 TRP A N 1
ATOM 935 C CA . TRP A 1 110 ? 3.139 -14.770 5.527 1.00 95.38 110 TRP A CA 1
ATOM 936 C C . TRP A 1 110 ? 4.334 -13.877 5.819 1.00 95.38 110 TRP A C 1
ATOM 938 O O . TRP A 1 110 ? 5.005 -13.416 4.897 1.00 95.38 110 TRP A O 1
ATOM 948 N N . TYR A 1 111 ? 4.667 -13.710 7.098 1.00 92.88 111 TYR A N 1
ATOM 949 C CA . TYR A 1 111 ? 5.906 -13.028 7.478 1.00 92.88 111 TYR A CA 1
ATOM 950 C C . TYR A 1 111 ? 7.152 -13.715 6.910 1.00 92.88 111 TYR A C 1
ATOM 952 O O . TYR A 1 111 ? 8.120 -13.053 6.551 1.00 92.88 111 TYR A O 1
ATOM 960 N N . SER A 1 112 ? 7.102 -15.038 6.750 1.00 89.62 112 SER A N 1
ATOM 961 C CA . SER A 1 112 ? 8.162 -15.823 6.113 1.00 89.62 112 SER A CA 1
ATOM 962 C C . SER A 1 112 ? 8.398 -15.467 4.640 1.00 89.62 112 SER A C 1
ATOM 964 O O . SER A 1 112 ? 9.481 -15.747 4.128 1.00 89.62 112 SER A O 1
ATOM 966 N N . ASP A 1 113 ? 7.440 -14.815 3.972 1.00 86.25 113 ASP A N 1
ATOM 967 C CA . ASP A 1 113 ? 7.595 -14.352 2.592 1.00 86.25 113 ASP A CA 1
ATOM 968 C C . ASP A 1 113 ? 8.279 -12.967 2.496 1.00 86.25 113 ASP A C 1
ATOM 970 O O . ASP A 1 113 ? 8.764 -12.611 1.421 1.00 86.25 113 ASP A O 1
ATOM 974 N N . LEU A 1 114 ? 8.337 -12.188 3.589 1.00 81.62 114 LEU A N 1
ATOM 975 C CA . LEU A 1 114 ? 8.838 -10.799 3.608 1.00 81.62 114 LEU A CA 1
ATOM 976 C C . LEU A 1 114 ? 10.341 -10.676 3.918 1.00 81.62 114 LEU A C 1
ATOM 978 O O . LEU A 1 114 ? 10.934 -9.614 3.737 1.00 81.62 114 LEU A O 1
ATOM 982 N N . GLY A 1 115 ? 10.984 -11.761 4.353 1.00 76.00 115 GLY A N 1
ATOM 983 C CA . GLY A 1 115 ? 12.367 -11.732 4.833 1.00 76.00 115 GLY A CA 1
ATOM 984 C C . GLY A 1 115 ? 12.464 -11.345 6.317 1.00 76.00 115 GLY A C 1
ATOM 985 O O . GLY A 1 115 ? 11.498 -11.511 7.058 1.00 76.00 115 GLY A O 1
ATOM 986 N N . PRO A 1 116 ? 13.633 -10.887 6.801 1.00 73.94 116 PRO A N 1
ATOM 987 C CA . PRO A 1 116 ? 13.844 -10.635 8.226 1.00 73.94 116 PRO A CA 1
ATOM 988 C C . PRO A 1 116 ? 13.206 -9.329 8.719 1.00 73.94 116 PRO A C 1
ATOM 990 O O . PRO A 1 116 ? 13.049 -9.138 9.925 1.00 73.94 116 PRO A O 1
ATOM 993 N N . GLU A 1 117 ? 12.853 -8.415 7.814 1.00 76.12 117 GLU A N 1
ATOM 994 C CA . GLU A 1 117 ? 12.240 -7.136 8.160 1.00 76.12 117 GLU A CA 1
ATOM 995 C C . GLU A 1 117 ? 10.719 -7.281 8.240 1.00 76.12 117 GLU A C 1
ATOM 997 O O . GLU A 1 117 ? 9.997 -7.112 7.263 1.00 76.12 117 GLU A O 1
ATOM 1002 N N . VAL A 1 118 ? 10.231 -7.593 9.439 1.00 84.75 118 VAL A N 1
ATOM 1003 C CA . VAL A 1 118 ? 8.804 -7.805 9.726 1.00 84.75 118 VAL A CA 1
ATOM 1004 C C . VAL A 1 118 ? 8.299 -6.760 10.728 1.00 84.75 118 VAL A C 1
ATOM 1006 O O . VAL A 1 118 ? 8.008 -7.076 11.888 1.00 84.75 118 VAL A O 1
ATOM 1009 N N . PRO A 1 119 ? 8.238 -5.472 10.326 1.00 86.19 119 PRO A N 1
ATOM 1010 C CA . PRO A 1 119 ? 8.128 -4.348 11.257 1.00 86.19 119 PRO A CA 1
ATOM 1011 C C . PRO A 1 119 ? 6.869 -4.397 12.124 1.00 86.19 119 PRO A C 1
ATOM 1013 O O . PRO A 1 119 ? 6.889 -3.894 13.248 1.00 86.19 119 PRO A O 1
ATOM 1016 N N . TRP A 1 120 ? 5.792 -5.027 11.646 1.00 94.81 120 TRP A N 1
ATOM 1017 C CA . TRP A 1 120 ? 4.505 -5.024 12.338 1.00 94.81 120 TRP A CA 1
ATOM 1018 C C . TRP A 1 120 ? 4.194 -6.300 13.111 1.00 94.81 120 TRP A C 1
ATOM 1020 O O . TRP A 1 120 ? 3.238 -6.282 13.891 1.00 94.81 120 TRP A O 1
ATOM 1030 N N . GLN A 1 121 ? 5.017 -7.351 13.011 1.00 95.62 121 GLN A N 1
ATOM 1031 C CA . GLN A 1 121 ? 4.759 -8.616 13.705 1.00 95.62 121 GLN A CA 1
ATOM 1032 C C . GLN A 1 121 ? 4.726 -8.406 15.222 1.00 95.62 121 GLN A C 1
ATOM 1034 O O . GLN A 1 121 ? 3.691 -8.576 15.866 1.00 95.62 121 GLN A O 1
ATOM 1039 N N . VAL A 1 122 ? 5.844 -7.954 15.796 1.00 95.62 122 VAL A N 1
ATOM 1040 C CA . VAL A 1 122 ? 5.982 -7.749 17.246 1.00 95.62 122 VAL A CA 1
ATOM 1041 C C . VAL A 1 122 ? 5.000 -6.697 17.786 1.00 95.62 122 VAL A C 1
ATOM 1043 O O . VAL A 1 122 ? 4.367 -6.963 18.812 1.00 95.62 122 VAL A O 1
ATOM 1046 N N . PRO A 1 123 ? 4.821 -5.517 17.154 1.00 96.75 123 PRO A N 1
ATOM 1047 C CA . PRO A 1 123 ? 3.784 -4.565 17.559 1.00 96.75 123 PRO A CA 1
ATOM 1048 C C . PRO A 1 123 ? 2.378 -5.166 17.615 1.00 96.75 123 PRO A C 1
ATOM 1050 O O . PRO A 1 123 ? 1.628 -4.898 18.555 1.00 96.75 123 PRO A O 1
ATOM 1053 N N . THR A 1 124 ? 2.036 -6.011 16.644 1.00 98.19 124 THR A N 1
ATOM 1054 C CA . THR A 1 124 ? 0.702 -6.614 16.535 1.00 98.19 124 THR A CA 1
ATOM 1055 C C . THR A 1 124 ? 0.490 -7.690 17.583 1.00 98.19 124 THR A C 1
ATOM 1057 O O . THR A 1 124 ? -0.532 -7.679 18.266 1.00 98.19 124 THR A O 1
ATOM 1060 N N . GLN A 1 125 ? 1.483 -8.552 17.809 1.00 98.19 125 GLN A N 1
ATOM 1061 C CA . GLN A 1 125 ? 1.450 -9.535 18.894 1.00 98.19 125 GLN A CA 1
ATOM 1062 C C . GLN A 1 125 ? 1.293 -8.852 20.262 1.00 98.19 125 GLN A C 1
ATOM 1064 O O . GLN A 1 125 ? 0.486 -9.281 21.078 1.00 98.19 125 GLN A O 1
ATOM 1069 N N . LYS A 1 126 ? 1.992 -7.732 20.498 1.00 97.88 126 LYS A N 1
ATOM 1070 C CA . LYS A 1 126 ? 1.867 -6.953 21.745 1.00 97.88 126 LYS A CA 1
ATOM 1071 C C . LYS A 1 126 ? 0.495 -6.306 21.931 1.00 97.88 126 LYS A C 1
ATOM 1073 O O . LYS A 1 126 ? 0.061 -6.148 23.065 1.00 97.88 126 LYS A O 1
ATOM 1078 N N . ALA A 1 127 ? -0.148 -5.874 20.848 1.00 98.19 127 ALA A N 1
ATOM 1079 C CA . ALA A 1 127 ? -1.456 -5.228 20.923 1.00 98.19 127 ALA A CA 1
ATOM 1080 C C . ALA A 1 127 ? -2.601 -6.235 21.078 1.00 98.19 127 ALA A C 1
ATOM 1082 O O . ALA A 1 127 ? -3.600 -5.933 21.724 1.00 98.19 127 ALA A O 1
ATOM 1083 N N . THR A 1 128 ? -2.462 -7.415 20.472 1.00 98.44 128 THR A N 1
ATOM 1084 C CA . THR A 1 128 ? -3.561 -8.379 20.314 1.00 98.44 128 THR A CA 1
ATOM 1085 C C . THR A 1 128 ? -3.416 -9.626 21.184 1.00 98.44 128 THR A C 1
ATOM 1087 O O . THR A 1 128 ? -4.401 -10.322 21.410 1.00 98.44 128 THR A O 1
ATOM 1090 N N . GLY A 1 129 ? -2.207 -9.952 21.642 1.00 98.31 129 GLY A N 1
ATOM 1091 C CA . GLY A 1 129 ? -1.904 -11.219 22.310 1.00 98.31 129 GLY A CA 1
ATOM 1092 C C . GLY A 1 129 ? -1.884 -12.436 21.384 1.00 98.31 129 GLY A C 1
ATOM 1093 O O . GLY A 1 129 ? -1.648 -13.548 21.853 1.00 98.31 129 GLY A O 1
ATOM 1094 N N . LEU A 1 130 ? -2.125 -12.248 20.083 1.00 98.00 130 LEU A N 1
ATOM 1095 C CA . LEU A 1 130 ? -2.134 -13.318 19.092 1.00 98.00 130 LEU A CA 1
ATOM 1096 C C . LEU A 1 130 ? -0.712 -13.706 18.693 1.00 98.00 130 LEU A C 1
ATOM 1098 O O . LEU A 1 130 ? 0.173 -12.856 18.611 1.00 98.00 130 LEU A O 1
ATOM 1102 N N . GLN A 1 131 ? -0.509 -14.979 18.354 1.00 95.56 131 GLN A N 1
ATOM 1103 C CA . GLN A 1 131 ? 0.662 -15.415 17.593 1.00 95.56 131 GLN A CA 1
ATOM 1104 C C . GLN A 1 131 ? 0.459 -15.005 16.129 1.00 95.56 131 GLN A C 1
ATOM 1106 O O . GLN A 1 131 ? -0.220 -15.682 15.362 1.00 95.56 131 GLN A O 1
ATOM 1111 N N . CYS A 1 132 ? 0.982 -13.837 15.757 1.00 93.19 132 CYS A N 1
ATOM 1112 C CA . CYS A 1 132 ? 0.792 -13.287 14.418 1.00 93.19 132 CYS A CA 1
ATOM 1113 C C . CYS A 1 132 ? 1.848 -13.839 13.445 1.00 93.19 132 CYS A C 1
ATOM 1115 O O . CYS A 1 132 ? 3.007 -13.429 13.496 1.00 93.19 132 CYS A O 1
ATOM 1117 N N . GLU A 1 133 ? 1.461 -14.774 12.577 1.00 96.25 133 GLU A N 1
ATOM 1118 C CA . GLU A 1 133 ? 2.322 -15.356 11.524 1.00 96.25 133 GLU A CA 1
ATOM 1119 C C . GLU A 1 133 ? 2.151 -14.670 10.155 1.00 96.25 133 GLU A C 1
ATOM 1121 O O . GLU A 1 133 ? 2.860 -14.988 9.196 1.00 96.25 133 GLU A O 1
ATOM 1126 N N . ARG A 1 134 ? 1.208 -13.725 10.063 1.00 97.38 134 ARG A N 1
ATOM 1127 C CA . ARG A 1 134 ? 0.788 -13.063 8.826 1.00 97.38 134 ARG A CA 1
ATOM 1128 C C . ARG A 1 134 ? 0.941 -11.551 8.934 1.00 97.38 134 ARG A C 1
ATOM 1130 O O . ARG A 1 134 ? 0.635 -10.981 9.978 1.00 97.38 134 ARG A O 1
ATOM 1137 N N . GLU A 1 135 ? 1.357 -10.925 7.845 1.00 97.06 135 GLU A N 1
ATOM 1138 C CA . GLU A 1 135 ? 1.260 -9.483 7.651 1.00 97.06 135 GLU A CA 1
ATOM 1139 C C . GLU A 1 135 ? -0.057 -9.173 6.941 1.00 97.06 135 GLU A C 1
ATOM 1141 O O . GLU A 1 135 ? -0.389 -9.778 5.921 1.00 97.06 135 GLU A O 1
ATOM 1146 N N . PHE A 1 136 ? -0.821 -8.248 7.505 1.00 97.69 136 PHE A N 1
ATOM 1147 C CA . PHE A 1 136 ? -2.120 -7.818 7.004 1.00 97.69 136 PHE A CA 1
ATOM 1148 C C . PHE A 1 136 ? -2.070 -6.404 6.421 1.00 97.69 136 PHE A C 1
ATOM 1150 O O . PHE A 1 136 ? -3.058 -5.964 5.837 1.00 97.69 136 PHE A O 1
ATOM 1157 N N . MET A 1 137 ? -0.955 -5.678 6.543 1.00 95.06 137 MET A N 1
ATOM 1158 C CA . MET A 1 137 ? -0.763 -4.359 5.940 1.00 95.06 137 MET A CA 1
ATOM 1159 C C . MET A 1 137 ? -0.238 -4.459 4.492 1.00 95.06 137 MET A C 1
ATOM 1161 O O . MET A 1 137 ? 0.725 -3.794 4.121 1.00 95.06 137 MET A O 1
ATOM 1165 N N . GLU A 1 138 ? -0.874 -5.297 3.667 1.00 93.25 138 GLU A N 1
ATOM 1166 C CA . GLU A 1 138 ? -0.310 -5.769 2.387 1.00 93.25 138 GLU A CA 1
ATOM 1167 C C . GLU A 1 138 ? -0.973 -5.219 1.115 1.00 93.25 138 GLU A C 1
ATOM 1169 O O . GLU A 1 138 ? -0.612 -5.592 -0.005 1.00 93.25 138 GLU A O 1
ATOM 1174 N N . GLY A 1 139 ? -1.949 -4.326 1.252 1.00 88.44 139 GLY A N 1
ATOM 1175 C CA . GLY A 1 139 ? -2.615 -3.735 0.100 1.00 88.44 139 GLY A CA 1
ATOM 1176 C C . GLY A 1 139 ? -3.525 -2.590 0.487 1.00 88.44 139 GLY A C 1
ATOM 1177 O O . GLY A 1 139 ? -4.506 -2.789 1.195 1.00 88.44 139 GLY A O 1
ATOM 1178 N N . PHE A 1 140 ? -3.221 -1.400 -0.020 1.00 93.69 140 PHE A N 1
ATOM 1179 C CA . PHE A 1 140 ? -4.145 -0.276 0.032 1.00 93.69 140 PHE A CA 1
ATOM 1180 C C . PHE A 1 140 ? -5.093 -0.291 -1.177 1.00 93.69 140 PHE A C 1
ATOM 1182 O O . PHE A 1 140 ? -4.712 -0.791 -2.240 1.00 93.69 140 PHE A O 1
ATOM 1189 N N . PRO A 1 141 ? -6.290 0.311 -1.051 1.00 96.62 141 PRO A N 1
ATOM 1190 C CA . PRO A 1 141 ? -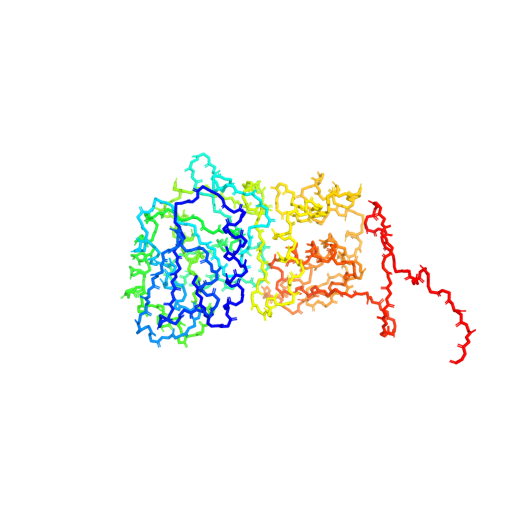6.893 0.814 0.183 1.00 96.62 141 PRO A CA 1
ATOM 1191 C C . PRO A 1 141 ? -7.404 -0.323 1.084 1.00 96.62 141 PRO A C 1
ATOM 1193 O O . PRO A 1 141 ? -7.675 -1.425 0.613 1.00 96.62 141 PRO A O 1
ATOM 1196 N N . PHE A 1 142 ? -7.602 -0.035 2.373 1.00 97.81 142 PHE A N 1
ATOM 1197 C CA . PHE A 1 142 ? -8.256 -0.970 3.297 1.00 97.81 142 PHE A CA 1
ATOM 1198 C C . PHE A 1 142 ? -9.751 -0.681 3.367 1.00 97.81 142 PHE A C 1
ATOM 1200 O O . PHE A 1 142 ? -10.143 0.443 3.679 1.00 97.81 142 PHE A O 1
ATOM 1207 N N . ILE A 1 143 ? -10.587 -1.688 3.115 1.00 98.25 143 ILE A N 1
ATOM 1208 C CA . ILE A 1 143 ? -12.042 -1.589 3.270 1.00 98.25 143 ILE A CA 1
ATOM 1209 C C . ILE A 1 143 ? -12.454 -2.420 4.476 1.00 98.25 143 ILE A C 1
ATOM 1211 O O . ILE A 1 143 ? -12.293 -3.637 4.488 1.00 98.25 143 ILE A O 1
ATOM 1215 N N . VAL A 1 144 ? -12.980 -1.751 5.495 1.00 98.62 144 VAL A N 1
ATOM 1216 C CA . VAL A 1 144 ? -13.282 -2.362 6.788 1.00 98.62 144 VAL A CA 1
ATOM 1217 C C . VAL A 1 144 ? -14.792 -2.424 6.985 1.00 98.62 144 VAL A C 1
ATOM 1219 O O . VAL A 1 144 ? -15.483 -1.416 6.820 1.00 98.62 144 VAL A O 1
ATOM 1222 N N . ASP A 1 145 ? -15.299 -3.594 7.371 1.00 98.69 145 ASP A N 1
ATOM 1223 C CA . ASP A 1 145 ? -16.674 -3.748 7.847 1.00 98.69 145 ASP A CA 1
ATOM 1224 C C . ASP A 1 145 ? -16.848 -2.982 9.163 1.00 98.69 145 ASP A C 1
ATOM 1226 O O . ASP A 1 145 ? -16.060 -3.131 10.103 1.00 98.69 145 ASP A O 1
ATOM 1230 N N . ARG A 1 146 ? -17.896 -2.162 9.264 1.00 98.62 146 ARG A N 1
ATOM 1231 C CA . ARG A 1 146 ? -18.127 -1.300 10.429 1.00 98.62 146 ARG A CA 1
ATOM 1232 C C . ARG A 1 146 ? -18.161 -2.071 11.756 1.00 98.62 146 ARG A C 1
ATOM 1234 O O . ARG A 1 146 ? -17.784 -1.524 12.793 1.00 98.62 146 ARG A O 1
ATOM 1241 N N . ARG A 1 147 ? -18.553 -3.349 11.752 1.00 98.69 147 ARG A N 1
ATOM 1242 C CA . ARG A 1 147 ? -18.575 -4.206 12.952 1.00 98.69 147 ARG A CA 1
ATOM 1243 C C . ARG A 1 147 ? -17.180 -4.558 13.468 1.00 98.69 147 ARG A C 1
ATOM 1245 O O . ARG A 1 147 ? -17.053 -4.984 14.616 1.00 98.69 147 ARG A O 1
ATOM 1252 N N . THR A 1 148 ? -16.135 -4.393 12.661 1.00 98.75 148 THR A N 1
ATOM 1253 C CA . THR A 1 148 ? -14.757 -4.705 13.056 1.00 98.75 148 THR A CA 1
ATOM 1254 C C . THR A 1 148 ? -14.164 -3.672 14.002 1.00 98.75 148 THR A C 1
ATOM 1256 O O . THR A 1 148 ? -13.454 -4.042 14.932 1.00 98.75 148 THR A O 1
ATOM 1259 N N . TYR A 1 149 ? -14.510 -2.394 13.869 1.00 98.81 149 TYR A N 1
ATOM 1260 C CA . TYR A 1 149 ? -13.960 -1.338 14.723 1.00 98.81 149 TYR A CA 1
ATOM 1261 C C . TYR A 1 149 ? -14.213 -1.536 16.229 1.00 98.81 149 TYR A C 1
ATOM 1263 O O . TYR A 1 149 ? -13.236 -1.609 16.982 1.00 98.81 149 TYR A O 1
ATOM 1271 N N . PRO A 1 150 ? -15.468 -1.679 16.715 1.00 98.62 150 PRO A N 1
ATOM 1272 C CA . PRO A 1 150 ? -15.706 -1.921 18.137 1.00 98.62 150 PRO A CA 1
ATOM 1273 C C . PRO A 1 150 ? -15.092 -3.243 18.600 1.00 98.62 150 PRO A C 1
ATOM 1275 O O . PRO A 1 150 ? -14.588 -3.313 19.720 1.00 98.62 150 PRO A O 1
ATOM 1278 N N . ARG A 1 151 ? -15.065 -4.270 17.735 1.00 98.69 151 ARG A N 1
ATOM 1279 C CA . ARG A 1 151 ? -14.448 -5.559 18.060 1.00 98.69 151 ARG A CA 1
ATOM 1280 C C . ARG A 1 151 ? -12.948 -5.424 18.305 1.00 98.69 151 ARG A C 1
ATOM 1282 O O . ARG A 1 151 ? -12.455 -5.988 19.277 1.00 98.69 151 ARG A O 1
ATOM 1289 N N . VAL A 1 152 ? -12.248 -4.673 17.456 1.00 98.75 152 VAL A N 1
ATOM 1290 C CA . VAL A 1 152 ? -10.804 -4.436 17.568 1.00 98.75 152 VAL A CA 1
ATOM 1291 C C . VAL A 1 152 ? -10.473 -3.644 18.823 1.00 98.75 152 VAL A C 1
ATOM 1293 O O . VAL A 1 152 ? -9.582 -4.045 19.569 1.00 98.75 152 VAL A O 1
ATOM 1296 N N . ARG A 1 153 ? -11.210 -2.557 19.094 1.00 98.69 153 ARG A N 1
ATOM 1297 C CA . ARG A 1 153 ? -11.018 -1.773 20.322 1.00 98.69 153 ARG A CA 1
ATOM 1298 C C . ARG A 1 153 ? -11.196 -2.658 21.554 1.00 98.69 153 ARG A C 1
ATOM 1300 O O . ARG A 1 153 ? -10.265 -2.756 22.341 1.00 98.69 153 ARG A O 1
ATOM 1307 N N . GLN A 1 154 ? -12.313 -3.385 21.654 1.00 98.75 154 GLN A N 1
ATOM 1308 C CA . GLN A 1 154 ? -12.576 -4.286 22.782 1.00 98.75 154 GLN A CA 1
ATOM 1309 C C . GLN A 1 154 ? -11.491 -5.359 22.940 1.00 98.75 154 GLN A C 1
ATOM 1311 O O . GLN A 1 154 ? -11.033 -5.601 24.047 1.00 98.75 154 GLN A O 1
ATOM 1316 N N . TRP A 1 155 ? -11.038 -5.973 21.842 1.00 98.75 155 TRP A N 1
ATOM 1317 C CA . TRP A 1 155 ? -9.992 -6.998 21.889 1.00 98.75 155 TRP A CA 1
ATOM 1318 C C . TRP A 1 155 ? -8.684 -6.462 22.483 1.00 98.75 155 TRP A C 1
ATOM 1320 O O . TRP A 1 155 ? -8.081 -7.101 23.345 1.00 98.75 155 TRP A O 1
ATOM 1330 N N . ILE A 1 156 ? -8.237 -5.287 22.026 1.00 98.69 156 ILE A N 1
ATOM 1331 C CA . ILE A 1 156 ? -7.019 -4.651 22.545 1.00 98.69 156 ILE A CA 1
ATOM 1332 C C . ILE A 1 156 ? -7.196 -4.320 24.032 1.00 98.69 156 ILE A C 1
ATOM 1334 O O . ILE A 1 156 ? -6.274 -4.527 24.820 1.00 98.69 156 ILE A O 1
ATOM 1338 N N . GLU A 1 157 ? -8.372 -3.839 24.434 1.00 98.62 157 GLU A N 1
ATOM 1339 C CA . GLU A 1 157 ? -8.668 -3.525 25.835 1.00 98.62 157 GLU A CA 1
ATOM 1340 C C . GLU A 1 157 ? -8.645 -4.767 26.728 1.00 98.62 157 GLU A C 1
ATOM 1342 O O . GLU A 1 157 ? -7.978 -4.752 27.763 1.00 98.62 157 GLU A O 1
ATOM 1347 N N . ASP A 1 158 ? -9.284 -5.855 26.296 1.00 98.62 158 ASP A N 1
ATOM 1348 C CA . ASP A 1 158 ? -9.313 -7.132 27.013 1.00 98.62 158 ASP A CA 1
ATOM 1349 C C . ASP A 1 158 ? -7.902 -7.706 27.196 1.00 98.62 158 ASP A C 1
ATOM 1351 O O . ASP A 1 158 ? -7.553 -8.186 28.275 1.00 98.62 158 ASP A O 1
ATOM 1355 N N . HIS A 1 159 ? -7.069 -7.639 26.152 1.00 98.56 159 HIS A N 1
ATOM 1356 C CA . HIS A 1 159 ? -5.706 -8.163 26.200 1.00 98.56 159 HIS A CA 1
ATOM 1357 C C . HIS A 1 159 ? -4.772 -7.301 27.058 1.00 98.56 159 HIS A C 1
ATOM 1359 O O . HIS A 1 159 ? -3.989 -7.817 27.857 1.00 98.56 159 HIS A O 1
ATOM 1365 N N . THR A 1 160 ? -4.824 -5.981 26.877 1.00 98.31 160 THR A N 1
ATOM 1366 C CA . THR A 1 160 ? -3.863 -5.054 27.494 1.00 98.31 160 THR A CA 1
ATOM 1367 C C . THR A 1 160 ? -4.303 -4.556 28.872 1.00 98.31 160 THR A C 1
ATOM 1369 O O . THR A 1 160 ? -3.493 -3.970 29.596 1.00 98.31 160 THR A O 1
ATOM 1372 N N . GLY A 1 161 ? -5.573 -4.764 29.235 1.00 98.50 161 GLY A N 1
ATOM 1373 C CA . GLY A 1 161 ? -6.198 -4.245 30.451 1.00 98.50 161 GLY A CA 1
ATOM 1374 C C . GLY A 1 161 ? -6.369 -2.722 30.454 1.00 98.50 161 GLY A C 1
ATOM 1375 O O . GLY A 1 161 ? -6.489 -2.125 31.525 1.00 98.50 161 GLY A O 1
ATOM 1376 N N . LYS A 1 162 ? -6.305 -2.068 29.287 1.00 97.69 162 LYS A N 1
ATOM 1377 C CA . LYS A 1 162 ? -6.310 -0.603 29.150 1.00 97.69 162 LYS A CA 1
ATOM 1378 C C . LYS A 1 162 ? -7.183 -0.171 27.982 1.00 97.69 162 LYS A C 1
ATOM 1380 O O . LYS A 1 162 ? -7.060 -0.790 26.931 1.00 97.69 162 LYS A O 1
ATOM 1385 N N . PRO A 1 163 ? -7.933 0.943 28.100 1.00 97.19 163 PRO A N 1
ATOM 1386 C CA . PRO A 1 163 ? -8.620 1.553 26.969 1.00 97.19 163 PRO A CA 1
ATOM 1387 C C . PRO A 1 163 ? -7.694 1.745 25.763 1.00 97.19 163 PRO A C 1
ATOM 1389 O O . PRO A 1 163 ? -6.538 2.153 25.936 1.00 97.19 163 PRO A O 1
ATOM 1392 N N . VAL A 1 164 ? -8.194 1.523 24.544 1.00 95.94 164 VAL A N 1
ATOM 1393 C CA . VAL A 1 164 ? -7.361 1.560 23.322 1.00 95.94 164 VAL A CA 1
ATOM 1394 C C . VAL A 1 164 ? -6.623 2.896 23.159 1.00 95.94 164 VAL A C 1
ATOM 1396 O O . VAL A 1 164 ? -5.454 2.938 22.778 1.00 95.94 164 VAL A O 1
ATOM 1399 N N . GLU A 1 165 ? -7.265 4.005 23.532 1.00 94.19 165 GLU A N 1
ATOM 1400 C CA . GLU A 1 165 ? -6.657 5.337 23.542 1.00 94.19 165 GLU A CA 1
ATOM 1401 C C . GLU A 1 165 ? -5.440 5.408 24.478 1.00 94.19 165 GLU A C 1
ATOM 1403 O O . GLU A 1 165 ? -4.398 5.957 24.112 1.00 94.19 165 GLU A O 1
ATOM 1408 N N . GLN A 1 166 ? -5.554 4.850 25.685 1.00 94.75 166 GLN A N 1
ATOM 1409 C CA . GLN A 1 166 ? -4.457 4.830 26.647 1.00 94.75 166 GLN A CA 1
ATOM 1410 C C . GLN A 1 166 ? -3.310 3.951 26.143 1.00 94.75 166 GLN A C 1
ATOM 1412 O O . GLN A 1 166 ? -2.151 4.363 26.232 1.00 94.75 166 GLN A O 1
ATOM 1417 N N . TYR A 1 167 ? -3.621 2.786 25.568 1.00 96.00 167 TYR A N 1
ATOM 1418 C CA . TYR A 1 167 ? -2.619 1.909 24.965 1.00 96.00 167 TYR A CA 1
ATOM 1419 C C . TYR A 1 167 ? -1.819 2.635 23.869 1.00 96.00 167 TYR A C 1
ATOM 1421 O O . TYR A 1 167 ? -0.587 2.637 23.893 1.00 96.00 167 TYR A O 1
ATOM 1429 N N . LEU A 1 168 ? -2.492 3.355 22.965 1.00 94.25 168 LEU A N 1
ATOM 1430 C CA . LEU A 1 168 ? -1.833 4.111 21.892 1.00 94.25 168 LEU A CA 1
ATOM 1431 C C . LEU A 1 168 ? -0.980 5.274 22.402 1.00 94.25 168 LEU A C 1
ATOM 1433 O O . LEU A 1 168 ? 0.097 5.527 21.863 1.00 94.25 168 LEU A O 1
ATOM 1437 N N . LYS A 1 169 ? -1.395 5.956 23.476 1.00 92.06 169 LYS A N 1
ATOM 1438 C CA . LYS A 1 169 ? -0.555 6.976 24.130 1.00 92.06 169 LYS A CA 1
ATOM 1439 C C . LYS A 1 169 ? 0.734 6.376 24.697 1.00 92.06 169 LYS A C 1
ATOM 1441 O O . LYS A 1 169 ? 1.771 7.035 24.694 1.00 92.06 169 LYS A O 1
ATOM 1446 N N . GLU A 1 170 ? 0.700 5.136 25.174 1.00 93.25 170 GLU A N 1
ATOM 1447 C CA . GLU A 1 170 ? 1.899 4.425 25.632 1.00 93.25 170 GLU A CA 1
ATOM 1448 C C . GLU A 1 170 ? 2.766 3.928 24.473 1.00 93.25 170 GLU A C 1
ATOM 1450 O O . GLU A 1 170 ? 3.991 4.016 24.544 1.00 93.25 170 GLU A O 1
ATOM 1455 N N . CYS A 1 171 ? 2.159 3.457 23.381 1.00 93.31 171 CYS A N 1
ATOM 1456 C CA . CYS A 1 171 ? 2.854 3.227 22.114 1.00 93.31 171 CYS A CA 1
ATOM 1457 C C . CYS A 1 171 ? 3.601 4.495 21.664 1.00 93.31 171 CYS A C 1
ATOM 1459 O O . CYS A 1 171 ? 4.787 4.434 21.356 1.00 93.31 171 CYS A O 1
ATOM 1461 N N . ALA A 1 172 ? 2.975 5.673 21.749 1.00 90.06 172 ALA A N 1
ATOM 1462 C CA . ALA A 1 172 ? 3.563 6.913 21.230 1.00 90.06 172 ALA A CA 1
ATOM 1463 C C . ALA A 1 172 ? 4.873 7.265 21.943 1.00 90.06 172 ALA A C 1
ATOM 1465 O O . ALA A 1 172 ? 5.821 7.731 21.318 1.00 90.06 172 ALA A O 1
ATOM 1466 N N . LYS A 1 173 ? 4.962 6.951 23.241 1.00 90.62 173 LYS A N 1
ATOM 1467 C CA . LYS A 1 173 ? 6.183 7.111 24.046 1.00 90.62 173 LYS A CA 1
ATOM 1468 C C . LYS A 1 173 ? 7.313 6.159 23.632 1.00 90.62 173 LYS A C 1
ATOM 1470 O O . LYS A 1 173 ? 8.468 6.440 23.927 1.00 90.62 173 LYS A O 1
ATOM 1475 N N . ARG A 1 174 ? 6.991 5.035 22.984 1.00 89.44 174 ARG A N 1
ATOM 1476 C CA . ARG A 1 174 ? 7.943 4.015 22.506 1.00 89.44 174 ARG A CA 1
ATOM 1477 C C . ARG A 1 174 ? 8.427 4.266 21.074 1.00 89.44 174 ARG A C 1
ATOM 1479 O O . ARG A 1 174 ? 9.435 3.690 20.684 1.00 89.44 174 ARG A O 1
ATOM 1486 N N . GLY A 1 175 ? 7.730 5.108 20.309 1.00 88.44 175 GLY A N 1
ATOM 1487 C CA . GLY A 1 175 ? 8.071 5.469 18.930 1.00 88.44 175 GLY A CA 1
ATOM 1488 C C . GLY A 1 175 ? 6.996 5.087 17.909 1.00 88.44 175 GLY A C 1
ATOM 1489 O O . GLY A 1 175 ? 6.043 4.369 18.218 1.00 88.44 175 GLY A O 1
ATOM 1490 N N . ASN A 1 176 ? 7.157 5.568 16.674 1.00 85.12 176 ASN A N 1
ATOM 1491 C CA . ASN A 1 176 ? 6.135 5.459 15.625 1.00 85.12 176 ASN A CA 1
ATOM 1492 C C . ASN A 1 176 ? 5.895 4.020 15.145 1.00 85.12 176 ASN A C 1
ATOM 1494 O O . ASN A 1 176 ? 4.793 3.705 14.728 1.00 85.12 176 ASN A O 1
ATOM 1498 N N . THR A 1 177 ? 6.870 3.119 15.252 1.00 87.25 177 THR A N 1
ATOM 1499 C CA . THR A 1 177 ? 6.722 1.721 14.807 1.00 87.25 177 THR A CA 1
ATOM 1500 C C . THR A 1 177 ? 6.143 0.790 15.876 1.00 87.25 177 THR A C 1
ATOM 1502 O O . THR A 1 177 ? 6.130 -0.425 15.717 1.00 87.25 177 THR A O 1
ATOM 1505 N N . SER A 1 178 ? 5.673 1.332 17.001 1.00 93.25 178 SER A N 1
ATOM 1506 C CA . SER A 1 178 ? 5.208 0.528 18.138 1.00 93.25 178 SER A CA 1
ATOM 1507 C C . SER A 1 178 ? 3.763 0.026 18.018 1.00 93.25 178 SER A C 1
ATOM 1509 O O . SER A 1 178 ? 3.338 -0.768 18.860 1.00 93.25 178 SER A O 1
ATOM 1511 N N . PHE A 1 179 ? 3.023 0.459 16.992 1.00 95.94 179 PHE A N 1
ATOM 1512 C CA . PHE A 1 179 ? 1.684 -0.025 16.655 1.00 95.94 179 PHE A CA 1
ATOM 1513 C C . PHE A 1 179 ? 1.403 0.140 15.147 1.00 95.94 179 PHE A C 1
ATOM 1515 O O . PHE A 1 179 ? 1.970 1.016 14.491 1.00 95.94 179 PHE A O 1
ATOM 1522 N N . SER A 1 180 ? 0.548 -0.730 14.604 1.00 95.88 180 SER A N 1
ATOM 1523 C CA . SER A 1 180 ? -0.028 -0.634 13.257 1.00 95.88 180 SER A CA 1
ATOM 1524 C C . SER A 1 180 ? -1.504 -1.000 13.342 1.00 95.88 180 SER A C 1
ATOM 1526 O O . SER A 1 180 ? -1.851 -2.126 13.699 1.00 95.88 180 SER A O 1
ATOM 1528 N N . GLU A 1 181 ? -2.371 -0.033 13.055 1.00 97.06 181 GLU A N 1
ATOM 1529 C CA . GLU A 1 181 ? -3.820 -0.179 13.107 1.00 97.06 181 GLU A CA 1
ATOM 1530 C C . GLU A 1 181 ? -4.310 -1.230 12.125 1.00 97.06 181 GLU A C 1
ATOM 1532 O O . GLU A 1 181 ? -5.028 -2.134 12.536 1.00 97.06 181 GLU A O 1
ATOM 1537 N N . PHE A 1 182 ? -3.889 -1.168 10.860 1.00 97.69 182 PHE A N 1
ATOM 1538 C CA . PHE A 1 182 ? -4.387 -2.096 9.852 1.00 97.69 182 PHE A CA 1
ATOM 1539 C C . PHE A 1 182 ? -3.857 -3.501 10.092 1.00 97.69 182 PHE A C 1
ATOM 1541 O O . PHE A 1 182 ? -4.623 -4.450 9.955 1.00 97.69 182 PHE A O 1
ATOM 1548 N N . ASN A 1 183 ? -2.611 -3.654 10.555 1.00 98.06 183 ASN A N 1
ATOM 1549 C CA . ASN A 1 183 ? -2.120 -4.990 10.870 1.00 98.06 183 ASN A CA 1
ATOM 1550 C C . ASN A 1 183 ? -2.851 -5.606 12.077 1.00 98.06 183 ASN A C 1
ATOM 1552 O O . ASN A 1 183 ? -3.261 -6.764 12.034 1.00 98.06 183 ASN A O 1
ATOM 1556 N N . ALA A 1 184 ? -3.106 -4.819 13.132 1.00 98.50 184 ALA A N 1
ATOM 1557 C CA . ALA A 1 184 ? -3.886 -5.278 14.282 1.00 98.50 184 ALA A CA 1
ATOM 1558 C C . ALA A 1 184 ? -5.354 -5.564 13.929 1.00 98.50 184 ALA A C 1
ATOM 1560 O O . ALA A 1 184 ? -5.902 -6.579 14.362 1.00 98.50 184 ALA A O 1
ATOM 1561 N N . MET A 1 185 ? -5.987 -4.699 13.130 1.00 98.69 185 MET A N 1
ATOM 1562 C CA . MET A 1 185 ? -7.356 -4.892 12.650 1.00 98.69 185 MET A CA 1
ATOM 1563 C C . MET A 1 185 ? -7.469 -6.150 11.794 1.00 98.69 185 MET A C 1
ATOM 1565 O O . MET A 1 185 ? -8.367 -6.950 12.038 1.00 98.69 185 MET A O 1
ATOM 1569 N N . GLY A 1 186 ? -6.549 -6.349 10.847 1.00 98.50 186 GLY A N 1
ATOM 1570 C CA . GLY A 1 186 ? -6.504 -7.532 9.994 1.00 98.50 1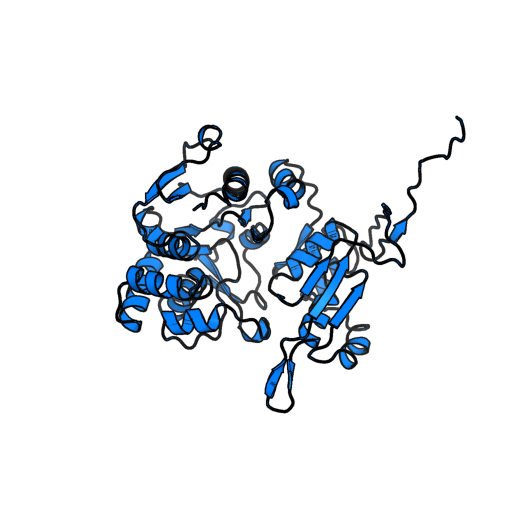86 GLY A CA 1
ATOM 1571 C C . GLY A 1 186 ? -6.310 -8.812 10.802 1.00 98.50 186 GLY A C 1
ATOM 1572 O O . GLY A 1 186 ? -7.083 -9.748 10.633 1.00 98.50 186 GLY A O 1
ATOM 1573 N N . ALA A 1 187 ? -5.374 -8.825 11.758 1.00 98.62 187 ALA A N 1
ATOM 1574 C CA . ALA A 1 187 ? -5.140 -9.981 12.624 1.00 98.62 187 ALA A CA 1
ATOM 1575 C C . ALA A 1 187 ? -6.371 -10.353 13.468 1.00 98.62 187 ALA A C 1
ATOM 1577 O O . ALA A 1 187 ? -6.768 -11.517 13.510 1.00 98.62 187 ALA A O 1
ATOM 1578 N N . ILE A 1 188 ? -7.012 -9.370 14.109 1.00 98.75 188 ILE A N 1
ATOM 1579 C CA . ILE A 1 188 ? -8.215 -9.607 14.921 1.00 98.75 188 ILE A CA 1
ATOM 1580 C C . ILE A 1 188 ? -9.402 -10.012 14.041 1.00 98.75 188 ILE A C 1
ATOM 1582 O O . ILE A 1 188 ? -10.154 -10.912 14.410 1.00 98.75 188 ILE A O 1
ATOM 1586 N N . ALA A 1 189 ? -9.587 -9.371 12.887 1.00 98.69 189 ALA A N 1
ATOM 1587 C CA . ALA A 1 189 ? -10.652 -9.726 11.959 1.00 98.69 189 ALA A CA 1
ATOM 1588 C C . ALA A 1 189 ? -10.461 -11.143 11.405 1.00 98.69 189 ALA A C 1
ATOM 1590 O O . ALA A 1 189 ? -11.427 -11.895 11.334 1.00 98.69 189 ALA A O 1
ATOM 1591 N N . PHE A 1 190 ? -9.230 -11.537 11.079 1.00 98.56 190 PHE A N 1
ATOM 1592 C CA . PHE A 1 190 ? -8.915 -12.882 10.602 1.00 98.56 190 PHE A CA 1
ATOM 1593 C C . PHE A 1 190 ? -9.232 -13.954 11.644 1.00 98.56 190 PHE A C 1
ATOM 1595 O O . PHE A 1 190 ? -9.747 -15.009 11.281 1.00 98.56 190 PHE A O 1
ATOM 1602 N N . GLU A 1 191 ? -8.948 -13.680 12.918 1.00 98.50 191 GLU A N 1
ATOM 1603 C CA . GLU A 1 191 ? -9.191 -14.615 14.020 1.00 98.50 191 GLU A CA 1
ATOM 1604 C C . GLU A 1 191 ? -10.670 -14.665 14.436 1.00 98.50 191 GLU A C 1
ATOM 1606 O O . GLU A 1 191 ? -11.220 -15.730 14.704 1.00 98.50 191 GLU A O 1
ATOM 1611 N N . ALA A 1 192 ? -11.332 -13.508 14.513 1.00 98.44 192 ALA A N 1
ATOM 1612 C CA . ALA A 1 192 ? -12.601 -13.367 15.229 1.00 98.44 192 ALA A CA 1
ATOM 1613 C C . ALA A 1 192 ? -13.810 -13.044 14.346 1.00 98.44 192 ALA A C 1
ATOM 1615 O O . ALA A 1 192 ? -14.940 -13.092 14.830 1.00 98.44 192 ALA A O 1
ATOM 1616 N N . GLN A 1 193 ? -13.573 -12.618 13.107 1.00 98.50 193 GLN A N 1
ATOM 1617 C CA . GLN A 1 193 ? -14.584 -12.134 12.161 1.00 98.50 193 GLN A CA 1
ATOM 1618 C C . GLN A 1 193 ? -14.228 -12.569 10.732 1.00 98.50 193 GLN A C 1
ATOM 1620 O O . GLN A 1 193 ? -14.412 -11.821 9.766 1.00 98.50 193 GLN A O 1
ATOM 1625 N N . HIS A 1 194 ? -13.653 -13.768 10.605 1.00 98.50 194 HIS A N 1
ATOM 1626 C CA . HIS A 1 194 ? -13.067 -14.268 9.366 1.00 98.50 194 HIS A CA 1
ATOM 1627 C C . HIS A 1 194 ? -14.077 -14.252 8.214 1.00 98.50 194 HIS A C 1
ATOM 1629 O O . HIS A 1 194 ? -13.737 -13.974 7.067 1.00 98.50 194 HIS A O 1
ATOM 1635 N N . GLU A 1 195 ? -15.341 -14.526 8.528 1.00 98.56 195 GLU A N 1
ATOM 1636 C CA . GLU A 1 195 ? -16.448 -14.597 7.592 1.00 98.56 195 GLU A CA 1
ATOM 1637 C C . GLU A 1 195 ? -16.873 -13.243 7.017 1.00 98.56 195 GLU A C 1
ATOM 1639 O O . GLU A 1 195 ? -17.591 -13.236 6.014 1.00 98.56 195 GLU A O 1
ATOM 1644 N N . LEU A 1 196 ? -16.449 -12.119 7.602 1.00 98.75 196 LEU A N 1
ATOM 1645 C CA . LEU A 1 196 ? -16.799 -10.784 7.110 1.00 98.75 196 LEU A CA 1
ATOM 1646 C C . LEU A 1 196 ? -15.991 -10.369 5.878 1.00 98.75 196 LEU A C 1
ATOM 1648 O O . LEU A 1 196 ? -16.427 -9.496 5.133 1.00 98.75 196 LEU A O 1
ATOM 1652 N N . TYR A 1 197 ? -14.853 -11.017 5.636 1.00 98.75 197 TYR A N 1
ATOM 1653 C CA . TYR A 1 197 ? -13.888 -10.605 4.623 1.00 98.75 197 TYR A CA 1
ATOM 1654 C C . TYR A 1 197 ? -13.656 -11.689 3.576 1.00 98.75 197 TYR A C 1
ATOM 1656 O O . TYR A 1 197 ? -13.928 -12.876 3.782 1.00 98.75 197 TYR A O 1
ATOM 1664 N N . TRP A 1 198 ? -13.143 -11.260 2.427 1.00 98.62 198 TRP A N 1
ATOM 1665 C CA . TRP A 1 198 ? -12.515 -12.143 1.457 1.00 98.62 198 TRP A CA 1
ATOM 1666 C C . TRP A 1 198 ? -10.994 -12.041 1.597 1.00 98.62 198 TRP A C 1
ATOM 1668 O O . TRP A 1 198 ? -10.384 -11.046 1.210 1.00 98.62 198 TRP A O 1
ATOM 1678 N N . TRP A 1 199 ? -10.373 -13.056 2.189 1.00 98.44 199 TRP A N 1
ATOM 1679 C CA . TRP A 1 199 ? -8.933 -13.062 2.447 1.00 98.44 199 TRP A CA 1
ATOM 1680 C C . TRP A 1 199 ? -8.166 -13.494 1.203 1.00 98.44 199 TRP A C 1
ATOM 1682 O O . TRP A 1 199 ? -8.455 -14.544 0.635 1.00 98.44 199 TRP A O 1
ATOM 1692 N N . VAL A 1 200 ? -7.183 -12.694 0.801 1.00 98.19 200 VAL A N 1
ATOM 1693 C CA . VAL A 1 200 ? -6.379 -12.929 -0.403 1.00 98.19 200 VAL A CA 1
ATOM 1694 C C . VAL A 1 200 ? -4.918 -13.021 0.007 1.00 98.19 200 VAL A C 1
ATOM 1696 O O . VAL A 1 200 ? -4.345 -12.032 0.465 1.00 98.19 200 VAL A O 1
ATOM 1699 N N . ASP A 1 201 ? -4.307 -14.190 -0.162 1.00 97.50 201 ASP A N 1
ATOM 1700 C CA . ASP A 1 201 ? -2.860 -14.316 -0.017 1.00 97.50 201 ASP A CA 1
ATOM 1701 C C . ASP A 1 201 ? -2.192 -13.588 -1.190 1.00 97.50 201 ASP A C 1
ATOM 1703 O O . ASP A 1 201 ? -2.234 -14.050 -2.333 1.00 97.50 201 ASP A O 1
ATOM 1707 N N . ARG A 1 202 ? -1.567 -12.438 -0.922 1.00 93.56 202 ARG A N 1
ATOM 1708 C CA . ARG A 1 202 ? -1.023 -11.539 -1.948 1.00 93.56 202 ARG A CA 1
ATOM 1709 C C . ARG A 1 202 ? -0.020 -12.240 -2.869 1.00 93.56 202 ARG A C 1
ATOM 1711 O O . ARG A 1 202 ? 0.129 -11.840 -4.018 1.00 93.56 202 ARG A O 1
ATOM 1718 N N . ASN A 1 203 ? 0.683 -13.254 -2.364 1.00 88.75 203 ASN A N 1
ATOM 1719 C CA . ASN A 1 203 ? 1.766 -13.923 -3.078 1.00 88.75 203 ASN A CA 1
ATOM 1720 C C . ASN A 1 203 ? 1.272 -15.129 -3.881 1.00 88.75 203 ASN A C 1
ATOM 1722 O O . ASN A 1 203 ? 1.981 -15.619 -4.764 1.00 88.75 203 ASN A O 1
ATOM 1726 N N . ARG A 1 204 ? 0.086 -15.649 -3.552 1.00 90.25 204 ARG A N 1
ATOM 1727 C CA . ARG A 1 204 ? -0.398 -16.941 -4.060 1.00 90.25 204 ARG A CA 1
ATOM 1728 C C . ARG A 1 204 ? -1.700 -16.810 -4.846 1.00 90.25 204 ARG A C 1
ATOM 1730 O O . ARG A 1 204 ? -1.860 -17.504 -5.855 1.00 90.25 204 ARG A O 1
ATOM 1737 N N . ASP A 1 205 ? -2.568 -15.889 -4.449 1.00 95.25 205 ASP A N 1
ATOM 1738 C CA . ASP A 1 205 ? -3.910 -15.727 -4.994 1.00 95.25 205 ASP A CA 1
ATOM 1739 C C . ASP A 1 205 ? -3.996 -14.623 -6.055 1.00 95.25 205 ASP A C 1
ATOM 1741 O O . ASP A 1 205 ? -3.117 -13.775 -6.220 1.00 95.25 205 ASP A O 1
ATOM 1745 N N . GLN A 1 206 ? -5.099 -14.639 -6.804 1.00 93.12 206 GLN A N 1
ATOM 1746 C CA . GLN A 1 206 ? -5.439 -13.560 -7.721 1.00 93.12 206 GLN A CA 1
ATOM 1747 C C . GLN A 1 206 ? -5.966 -12.349 -6.947 1.00 93.12 206 GLN A C 1
ATOM 1749 O O . GLN A 1 206 ? -6.884 -12.468 -6.136 1.00 93.12 206 GLN A O 1
ATOM 1754 N N . TRP A 1 207 ? -5.439 -11.167 -7.263 1.00 95.25 207 TRP A N 1
ATOM 1755 C CA . TRP A 1 207 ? -5.876 -9.930 -6.625 1.00 95.25 207 TRP A CA 1
ATOM 1756 C C . TRP A 1 207 ? -7.196 -9.429 -7.230 1.00 95.25 207 TRP A C 1
ATOM 1758 O O . TRP A 1 207 ? -7.334 -9.430 -8.464 1.00 95.25 207 TRP A O 1
ATOM 1768 N N . PRO A 1 208 ? -8.135 -8.938 -6.399 1.00 95.88 208 PRO A N 1
ATOM 1769 C CA . PRO A 1 208 ? -9.329 -8.236 -6.861 1.00 95.88 208 PRO A CA 1
ATOM 1770 C C . PRO A 1 208 ? -8.984 -7.046 -7.758 1.00 95.88 208 PRO A C 1
ATOM 1772 O O . PRO A 1 208 ? -7.938 -6.411 -7.601 1.00 95.88 208 PRO A O 1
ATOM 1775 N N . LYS A 1 209 ? -9.888 -6.726 -8.692 1.00 93.56 209 LYS A N 1
ATOM 1776 C CA . LYS A 1 209 ? -9.664 -5.729 -9.747 1.00 93.56 209 LYS A CA 1
ATOM 1777 C C . LYS A 1 209 ? -9.213 -4.370 -9.195 1.00 93.56 209 LYS A C 1
ATOM 1779 O O . LYS A 1 209 ? -8.329 -3.751 -9.778 1.00 93.56 209 LYS A O 1
ATOM 1784 N N . GLY A 1 210 ? -9.780 -3.935 -8.072 1.00 94.88 210 GLY A N 1
ATOM 1785 C CA . GLY A 1 210 ? -9.526 -2.617 -7.497 1.00 94.88 210 GLY A CA 1
ATOM 1786 C C . GLY A 1 210 ? -8.074 -2.417 -7.059 1.00 94.88 210 GLY A C 1
ATOM 1787 O O . GLY A 1 210 ? -7.507 -1.351 -7.293 1.00 94.88 210 GLY A O 1
ATOM 1788 N N . PHE A 1 211 ? -7.427 -3.447 -6.502 1.00 95.19 211 PHE A N 1
ATOM 1789 C CA . PHE A 1 211 ? -6.040 -3.334 -6.027 1.00 95.19 211 PHE A CA 1
ATOM 1790 C C . PHE A 1 211 ? -5.048 -3.071 -7.162 1.00 95.19 211 PHE A C 1
ATOM 1792 O O . PHE A 1 211 ? -4.033 -2.415 -6.954 1.00 95.19 211 PHE A O 1
ATOM 1799 N N . HIS A 1 212 ? -5.370 -3.497 -8.386 1.00 92.06 212 HIS A N 1
ATOM 1800 C CA . HIS A 1 212 ? -4.561 -3.196 -9.570 1.00 92.06 212 HIS A CA 1
ATOM 1801 C C . HIS A 1 212 ? -4.579 -1.711 -9.934 1.00 92.06 212 HIS A C 1
ATOM 1803 O O . HIS A 1 212 ? -3.670 -1.240 -10.607 1.00 92.06 212 HIS A O 1
ATOM 1809 N N . SER A 1 213 ? -5.587 -0.959 -9.499 1.00 92.56 213 SER A N 1
ATOM 1810 C CA . SER A 1 213 ? -5.719 0.482 -9.739 1.00 92.56 213 SER A CA 1
ATOM 1811 C C . SER A 1 213 ? -5.153 1.343 -8.616 1.00 92.56 213 SER A C 1
ATOM 1813 O O . SER A 1 213 ? -5.329 2.560 -8.636 1.00 92.56 213 SER A O 1
ATOM 1815 N N . THR A 1 214 ? -4.521 0.739 -7.610 1.00 92.94 214 THR A N 1
ATOM 1816 C CA . THR A 1 214 ? -3.993 1.481 -6.467 1.00 92.94 214 THR A CA 1
ATOM 1817 C C . THR A 1 214 ? -2.481 1.609 -6.543 1.00 92.94 214 THR A C 1
ATOM 1819 O O . THR A 1 214 ? -1.764 0.662 -6.866 1.00 92.94 214 THR A O 1
ATOM 1822 N N . ARG A 1 215 ? -1.984 2.801 -6.218 1.00 90.19 215 ARG A N 1
ATOM 1823 C CA . ARG A 1 215 ? -0.559 3.101 -6.135 1.00 90.19 215 ARG A CA 1
ATOM 1824 C C . ARG A 1 215 ? -0.245 3.818 -4.831 1.00 90.19 215 ARG A C 1
ATOM 1826 O O . ARG A 1 215 ? -0.843 4.847 -4.536 1.00 90.19 215 ARG A O 1
ATOM 1833 N N . GLN A 1 216 ? 0.736 3.306 -4.097 1.00 91.19 216 GLN A N 1
ATOM 1834 C CA . GLN A 1 216 ? 1.303 3.963 -2.923 1.00 91.19 216 GLN A CA 1
ATOM 1835 C C . GLN A 1 216 ? 2.682 4.543 -3.251 1.00 91.19 216 GLN A C 1
ATOM 1837 O O . GLN A 1 216 ? 3.491 3.885 -3.913 1.00 91.19 216 GLN A O 1
ATOM 1842 N N . PHE A 1 217 ? 2.943 5.769 -2.795 1.00 87.31 217 PHE A N 1
ATOM 1843 C CA . PHE A 1 217 ? 4.209 6.468 -3.032 1.00 87.31 217 PHE A CA 1
ATOM 1844 C C . PHE A 1 217 ? 5.129 6.572 -1.816 1.00 87.31 217 PHE A C 1
ATOM 1846 O O . PHE A 1 217 ? 6.278 6.953 -2.011 1.00 87.31 217 PHE A O 1
ATOM 1853 N N . TRP A 1 218 ? 4.672 6.203 -0.613 1.00 82.25 218 TRP A N 1
ATOM 1854 C CA . TRP A 1 218 ? 5.456 6.244 0.626 1.00 82.25 218 TRP A CA 1
ATOM 1855 C C . TRP A 1 218 ? 6.001 7.654 0.896 1.00 82.25 218 TRP A C 1
ATOM 1857 O O . TRP A 1 218 ? 7.112 7.987 0.482 1.00 82.25 218 TRP A O 1
ATOM 1867 N N . SER A 1 219 ? 5.232 8.494 1.602 1.00 80.94 219 SER A N 1
ATOM 1868 C CA . SER A 1 219 ? 5.473 9.945 1.805 1.00 80.94 219 SER A CA 1
ATOM 1869 C C . SER A 1 219 ? 6.773 10.353 2.537 1.00 80.94 219 SER A C 1
ATOM 1871 O O . SER A 1 219 ? 6.890 11.460 3.062 1.00 80.94 219 SER A O 1
ATOM 1873 N N . HIS A 1 220 ? 7.806 9.510 2.542 1.00 81.75 220 HIS A N 1
ATOM 1874 C CA . HIS A 1 220 ? 9.165 9.832 2.975 1.00 81.75 220 HIS A CA 1
ATOM 1875 C C . HIS A 1 220 ? 9.845 10.901 2.109 1.00 81.75 220 HIS A C 1
ATOM 1877 O O . HIS A 1 220 ? 10.816 11.516 2.554 1.00 81.75 220 HIS A O 1
ATOM 1883 N N . ARG A 1 221 ? 9.353 11.124 0.883 1.00 83.50 221 ARG A N 1
ATOM 1884 C CA . ARG A 1 221 ? 9.809 12.192 -0.014 1.00 83.50 221 ARG A CA 1
ATOM 1885 C C . ARG A 1 221 ? 8.702 13.217 -0.288 1.00 83.50 221 ARG A C 1
ATOM 1887 O O . ARG A 1 221 ? 7.518 12.891 -0.164 1.00 83.50 221 ARG A O 1
ATOM 1894 N N . PRO A 1 222 ? 9.062 14.462 -0.650 1.00 85.62 222 PRO A N 1
ATOM 1895 C CA . PRO A 1 222 ? 8.086 15.463 -1.061 1.00 85.62 222 PRO A CA 1
ATOM 1896 C C . PRO A 1 222 ? 7.257 14.984 -2.259 1.00 85.62 222 PRO A C 1
ATOM 1898 O O . PRO A 1 222 ? 7.796 14.410 -3.202 1.00 85.62 222 PRO A O 1
ATOM 1901 N N . ALA A 1 223 ? 5.959 15.297 -2.276 1.00 87.19 223 ALA A N 1
ATOM 1902 C CA . ALA A 1 223 ? 5.067 14.954 -3.391 1.00 87.19 223 ALA A CA 1
ATOM 1903 C C . ALA A 1 223 ? 5.549 15.500 -4.750 1.00 87.19 223 ALA A C 1
ATOM 1905 O O . ALA A 1 223 ? 5.259 14.921 -5.797 1.00 87.19 223 ALA A O 1
ATOM 1906 N N . THR A 1 224 ? 6.327 16.588 -4.747 1.00 88.00 224 THR A N 1
ATOM 1907 C CA . THR A 1 224 ? 6.933 17.174 -5.951 1.00 88.00 224 THR A CA 1
ATOM 1908 C C . THR A 1 224 ? 7.847 16.208 -6.697 1.00 88.00 224 THR A C 1
ATOM 1910 O O . THR A 1 224 ? 7.931 16.297 -7.919 1.00 88.00 224 THR A O 1
ATOM 1913 N N . ASP A 1 225 ? 8.469 15.259 -5.995 1.00 84.81 225 ASP A N 1
ATOM 1914 C CA . ASP A 1 225 ? 9.330 14.234 -6.599 1.00 84.81 225 ASP A CA 1
ATOM 1915 C C . ASP A 1 225 ? 8.524 13.250 -7.467 1.00 84.81 225 ASP A C 1
ATOM 1917 O O . ASP A 1 225 ? 9.086 12.543 -8.301 1.00 84.81 225 ASP A O 1
ATOM 1921 N N . HIS A 1 226 ? 7.199 13.228 -7.300 1.00 87.25 226 HIS A N 1
ATOM 1922 C CA . HIS A 1 226 ? 6.268 12.344 -8.000 1.00 87.25 226 HIS A CA 1
ATOM 1923 C C . HIS A 1 226 ? 5.259 13.109 -8.865 1.00 87.25 226 HIS A C 1
ATOM 1925 O O . HIS A 1 226 ? 4.300 12.517 -9.364 1.00 87.25 226 HIS A O 1
ATOM 1931 N N . LYS A 1 227 ? 5.472 14.416 -9.067 1.00 87.56 227 LYS A N 1
ATOM 1932 C CA . LYS A 1 227 ? 4.524 15.307 -9.744 1.00 87.56 227 LYS A CA 1
ATOM 1933 C C . LYS A 1 227 ? 4.104 14.788 -11.118 1.00 87.56 227 LYS A C 1
ATOM 1935 O O . LYS A 1 227 ? 2.917 14.756 -11.400 1.00 87.56 227 LYS A O 1
ATOM 1940 N N . GLU A 1 228 ? 5.049 14.356 -11.952 1.00 83.25 228 GLU A N 1
ATOM 1941 C CA . GLU A 1 228 ? 4.739 13.860 -13.302 1.00 83.25 228 GLU A CA 1
ATOM 1942 C C . GLU A 1 228 ? 3.822 12.632 -13.267 1.00 83.25 228 GLU A C 1
ATOM 1944 O O . GLU A 1 228 ? 2.836 12.573 -13.997 1.00 83.25 228 GLU A O 1
ATOM 1949 N N . ALA A 1 229 ? 4.107 11.680 -12.376 1.00 85.12 229 ALA A N 1
ATOM 1950 C CA . ALA A 1 229 ? 3.301 10.476 -12.217 1.00 85.12 229 ALA A CA 1
ATOM 1951 C C . ALA A 1 229 ? 1.887 10.790 -11.703 1.00 85.12 229 ALA A C 1
ATOM 1953 O O . ALA A 1 229 ? 0.916 10.196 -12.163 1.00 85.12 229 ALA A O 1
ATOM 1954 N N . ILE A 1 230 ? 1.762 11.732 -10.765 1.00 90.19 230 ILE A N 1
ATOM 1955 C CA . ILE A 1 230 ? 0.469 12.186 -10.234 1.00 90.19 230 ILE A CA 1
ATOM 1956 C C . ILE A 1 230 ? -0.316 12.952 -11.308 1.00 90.19 230 ILE A C 1
ATOM 1958 O O . ILE A 1 230 ? -1.501 12.694 -11.511 1.00 90.19 230 ILE A O 1
ATOM 1962 N N . ASP A 1 231 ? 0.338 13.857 -12.037 1.00 89.06 231 ASP A N 1
ATOM 1963 C CA . ASP A 1 231 ? -0.286 14.625 -13.114 1.00 89.06 231 ASP A CA 1
ATOM 1964 C C . ASP A 1 231 ? -0.809 13.707 -14.225 1.00 89.06 231 ASP A C 1
ATOM 1966 O O . ASP A 1 231 ? -1.876 13.969 -14.770 1.00 89.06 231 ASP A O 1
ATOM 1970 N N . GLN A 1 232 ? -0.115 12.604 -14.529 1.00 86.25 232 GLN A N 1
ATOM 1971 C CA . GLN A 1 232 ? -0.596 11.591 -15.476 1.00 86.25 232 GLN A CA 1
ATOM 1972 C C . GLN A 1 232 ? -1.912 10.942 -15.024 1.00 86.25 232 GLN A C 1
ATOM 1974 O O . GLN A 1 232 ? -2.820 10.757 -15.831 1.00 86.25 232 GLN A O 1
ATOM 1979 N N . MET A 1 233 ? -2.076 10.661 -13.727 1.00 88.94 233 MET A N 1
ATOM 1980 C CA . MET A 1 233 ? -3.347 10.142 -13.189 1.00 88.94 233 MET A CA 1
ATOM 1981 C C . MET A 1 233 ? -4.493 11.150 -13.346 1.00 88.94 233 MET A C 1
ATOM 1983 O O . MET A 1 233 ? -5.664 10.771 -13.425 1.00 88.94 233 MET A O 1
ATOM 1987 N N . LEU A 1 234 ? -4.152 12.439 -13.406 1.00 85.50 234 LEU A N 1
ATOM 1988 C CA . LEU A 1 234 ? -5.073 13.554 -13.599 1.00 85.50 234 LEU A CA 1
ATOM 1989 C C . LEU A 1 234 ? -5.217 13.978 -15.071 1.00 85.50 234 LEU A C 1
ATOM 1991 O O . LEU A 1 234 ? -6.111 14.766 -15.378 1.00 85.50 234 LEU A O 1
ATOM 1995 N N . SER A 1 235 ? -4.391 13.503 -16.004 1.00 78.75 235 SER A N 1
ATOM 1996 C CA . SER A 1 235 ? -4.353 14.056 -17.367 1.00 78.75 235 SER A CA 1
ATOM 1997 C C . SER A 1 235 ? -5.319 13.391 -18.349 1.00 78.75 235 SER A C 1
ATOM 1999 O O . SER A 1 235 ? -5.440 13.867 -19.472 1.00 78.75 235 SER A O 1
ATOM 2001 N N . GLN A 1 236 ? -6.063 12.344 -17.956 1.00 61.47 236 GLN A N 1
ATOM 2002 C CA . GLN A 1 236 ? -6.925 11.558 -18.870 1.00 61.47 236 GLN A CA 1
ATOM 2003 C C . GLN A 1 236 ? -6.159 10.903 -20.040 1.00 61.47 236 GLN A C 1
ATOM 2005 O O . GLN A 1 236 ? -6.777 10.245 -20.875 1.00 61.47 236 GLN A O 1
ATOM 2010 N N . ASP A 1 237 ? -4.833 11.045 -20.090 1.00 63.16 237 ASP A N 1
ATOM 2011 C CA . ASP A 1 237 ? -3.988 10.433 -21.102 1.00 63.16 237 ASP A CA 1
ATOM 2012 C C . ASP A 1 237 ? -3.865 8.939 -20.786 1.00 63.16 237 ASP A C 1
ATOM 2014 O O . ASP A 1 237 ? -3.161 8.511 -19.872 1.00 63.16 237 ASP A O 1
ATOM 2018 N N . THR A 1 238 ? -4.632 8.130 -21.514 1.00 52.12 238 THR A N 1
ATOM 2019 C CA . THR A 1 238 ? -4.736 6.681 -21.316 1.00 52.12 238 THR A CA 1
ATOM 2020 C C . THR A 1 238 ? -3.557 5.908 -21.899 1.00 52.12 238 THR A C 1
ATOM 2022 O O . THR A 1 238 ? -3.655 4.691 -22.056 1.00 52.12 238 THR A O 1
ATOM 2025 N N . THR A 1 239 ? -2.438 6.556 -22.233 1.00 57.59 239 THR A N 1
ATOM 2026 C CA . THR A 1 239 ? -1.204 5.863 -22.628 1.00 57.59 239 THR A CA 1
ATOM 2027 C C . THR A 1 239 ? -0.531 5.201 -21.418 1.00 57.59 239 THR A C 1
ATOM 2029 O O . THR A 1 239 ? 0.644 5.406 -21.129 1.00 57.59 239 THR A O 1
ATOM 2032 N N . GLN A 1 240 ? -1.276 4.365 -20.683 1.00 63.72 240 GLN A N 1
ATOM 2033 C CA . GLN A 1 240 ? -0.729 3.566 -19.596 1.00 63.72 240 GLN A CA 1
ATOM 2034 C C . GLN A 1 240 ? 0.276 2.566 -20.167 1.00 63.72 240 GLN A C 1
ATOM 2036 O O . GLN A 1 240 ? -0.067 1.596 -20.846 1.00 63.72 240 GLN A O 1
ATOM 2041 N N . GLN A 1 241 ? 1.548 2.821 -19.879 1.00 81.88 241 GLN A N 1
ATOM 2042 C CA . GLN A 1 241 ? 2.654 1.946 -20.258 1.00 81.88 241 GLN A CA 1
ATOM 2043 C C . GLN A 1 241 ? 2.909 0.853 -19.214 1.00 81.88 241 GLN A C 1
ATOM 2045 O O . GLN A 1 241 ? 3.668 -0.073 -19.481 1.00 81.88 241 GLN A O 1
ATOM 2050 N N . LEU A 1 242 ? 2.240 0.928 -18.056 1.00 86.88 242 LEU A N 1
ATOM 2051 C CA . LEU A 1 242 ? 2.325 -0.030 -16.958 1.00 86.88 242 LEU A CA 1
ATOM 2052 C C . LEU A 1 242 ? 0.959 -0.604 -16.591 1.00 86.88 242 LEU A C 1
ATOM 2054 O O . LEU A 1 242 ? -0.064 0.085 -16.606 1.00 86.88 242 LEU A O 1
ATOM 2058 N N . ARG A 1 243 ? 0.967 -1.869 -16.189 1.00 88.44 243 ARG A N 1
ATOM 2059 C CA . ARG A 1 243 ? -0.169 -2.571 -15.589 1.00 88.44 243 ARG A CA 1
ATOM 2060 C C . ARG A 1 243 ? 0.340 -3.634 -14.628 1.00 88.44 243 ARG A C 1
ATOM 2062 O O . ARG A 1 243 ? 1.532 -3.920 -14.588 1.00 88.44 243 ARG A O 1
ATOM 2069 N N . THR A 1 244 ? -0.564 -4.248 -13.893 1.00 88.38 244 THR A N 1
ATOM 2070 C CA . THR A 1 244 ? -0.266 -5.400 -13.047 1.00 88.38 244 THR A CA 1
ATOM 2071 C C . THR A 1 244 ? -0.726 -6.695 -13.711 1.00 88.38 244 THR A C 1
ATOM 2073 O O . THR A 1 244 ? -1.668 -6.724 -14.510 1.00 88.38 244 THR A O 1
ATOM 2076 N N . THR A 1 245 ? -0.040 -7.788 -13.394 1.00 90.69 245 THR A N 1
ATOM 2077 C CA . THR A 1 245 ? -0.531 -9.145 -13.651 1.00 90.69 245 THR A CA 1
ATOM 2078 C C . THR A 1 245 ? -1.685 -9.473 -12.703 1.00 90.69 245 THR A C 1
ATOM 2080 O O . THR A 1 245 ? -1.952 -8.744 -11.749 1.00 90.69 245 THR A O 1
ATOM 2083 N N . ASN A 1 246 ? -2.342 -10.617 -12.896 1.00 84.62 246 ASN A N 1
ATOM 2084 C CA . ASN A 1 246 ? -3.375 -11.098 -11.972 1.00 84.62 246 ASN A CA 1
ATOM 2085 C C . ASN A 1 246 ? -2.879 -11.304 -10.522 1.00 84.62 246 ASN A C 1
ATOM 2087 O O . ASN A 1 246 ? -3.707 -11.379 -9.618 1.00 84.62 246 ASN A O 1
ATOM 2091 N N . ARG A 1 247 ? -1.559 -11.355 -10.297 1.00 85.25 247 ARG A N 1
ATOM 2092 C CA . ARG A 1 247 ? -0.898 -11.482 -8.986 1.00 85.25 247 ARG A CA 1
ATOM 2093 C C . ARG A 1 247 ? -0.293 -10.173 -8.464 1.00 85.25 247 ARG A C 1
ATOM 2095 O O . ARG A 1 247 ? 0.536 -10.199 -7.567 1.00 85.25 247 ARG A O 1
ATOM 2102 N N . GLY A 1 248 ? -0.628 -9.031 -9.068 1.00 85.88 248 GLY A N 1
ATOM 2103 C CA . GLY A 1 248 ? -0.137 -7.726 -8.608 1.00 85.88 248 GLY A CA 1
ATOM 2104 C C . GLY A 1 248 ? 1.305 -7.392 -9.013 1.00 85.88 248 GLY A C 1
ATOM 2105 O O . GLY A 1 248 ? 1.821 -6.357 -8.606 1.00 85.88 248 GLY A O 1
ATOM 2106 N N . ILE A 1 249 ? 1.960 -8.217 -9.841 1.00 91.94 249 ILE A N 1
ATOM 2107 C CA . ILE A 1 249 ? 3.308 -7.918 -10.364 1.00 91.94 249 ILE A CA 1
ATOM 2108 C C . ILE A 1 249 ? 3.204 -6.833 -11.440 1.00 91.94 249 ILE A C 1
ATOM 2110 O O . ILE A 1 249 ? 2.461 -7.011 -12.405 1.00 91.94 249 ILE A O 1
ATOM 2114 N N . TRP A 1 250 ? 3.954 -5.743 -11.308 1.00 93.44 250 TRP A N 1
ATOM 2115 C CA . TRP A 1 250 ? 4.007 -4.643 -12.268 1.00 93.44 250 TRP A CA 1
ATOM 2116 C C . TRP A 1 250 ? 4.811 -5.019 -13.511 1.00 93.44 250 TRP A C 1
ATOM 2118 O O . TRP A 1 250 ? 5.954 -5.467 -13.428 1.00 93.44 250 TRP A O 1
ATOM 2128 N N . VAL A 1 251 ? 4.201 -4.812 -14.673 1.00 95.06 251 VAL A N 1
ATOM 2129 C CA . VAL A 1 251 ? 4.734 -5.143 -15.994 1.00 95.06 251 VAL A CA 1
ATOM 2130 C C . VAL A 1 251 ? 4.440 -4.020 -16.988 1.00 95.06 251 VAL A C 1
ATOM 2132 O O . VAL A 1 251 ? 3.526 -3.212 -16.789 1.00 95.06 251 VAL A O 1
ATOM 2135 N N . LEU A 1 252 ? 5.197 -3.975 -18.083 1.00 93.31 252 LEU A N 1
ATOM 2136 C CA . LEU A 1 252 ? 4.954 -3.031 -19.171 1.00 93.31 252 LEU A CA 1
ATOM 2137 C C . LEU A 1 252 ? 3.830 -3.544 -20.079 1.00 93.31 252 LEU A C 1
ATOM 2139 O O . LEU A 1 252 ? 3.761 -4.733 -20.389 1.00 93.31 252 LEU A O 1
ATOM 2143 N N . THR A 1 253 ? 2.958 -2.654 -20.555 1.00 88.56 253 THR A N 1
ATOM 2144 C CA . THR A 1 253 ? 1.808 -3.037 -21.395 1.00 88.56 253 THR A CA 1
ATOM 2145 C C . THR A 1 253 ? 2.210 -3.563 -22.771 1.00 88.56 253 THR A C 1
ATOM 2147 O O . THR A 1 253 ? 1.551 -4.466 -23.281 1.00 88.56 253 THR A O 1
ATOM 2150 N N . ASN A 1 254 ? 3.300 -3.041 -23.339 1.00 85.81 254 ASN A N 1
ATOM 2151 C CA . ASN A 1 254 ? 3.737 -3.323 -24.711 1.00 85.81 254 ASN A CA 1
ATOM 2152 C C . ASN A 1 254 ? 5.067 -4.086 -24.800 1.00 85.81 254 ASN A C 1
ATOM 2154 O O . ASN A 1 254 ? 5.617 -4.224 -25.893 1.00 85.81 254 ASN A O 1
ATOM 2158 N N . ASP A 1 255 ? 5.609 -4.563 -23.679 1.00 89.81 255 ASP A N 1
ATOM 2159 C CA . ASP A 1 255 ? 6.856 -5.321 -23.714 1.00 89.81 255 ASP A CA 1
ATOM 2160 C C . ASP A 1 255 ? 6.616 -6.747 -24.219 1.00 89.81 255 ASP A C 1
ATOM 2162 O O . ASP A 1 255 ? 5.776 -7.500 -23.726 1.00 89.81 255 ASP A O 1
ATOM 2166 N N . THR A 1 256 ? 7.376 -7.111 -25.243 1.00 88.06 256 THR A N 1
ATOM 2167 C CA . THR A 1 256 ? 7.179 -8.353 -25.998 1.00 88.06 256 THR A CA 1
ATOM 2168 C C . THR A 1 256 ? 7.831 -9.579 -25.356 1.00 88.06 256 THR A C 1
ATOM 2170 O O . THR A 1 256 ? 7.528 -10.698 -25.781 1.00 88.06 256 THR A O 1
ATOM 2173 N N . HIS A 1 257 ? 8.702 -9.385 -24.356 1.00 91.75 257 HIS A N 1
ATOM 2174 C CA . HIS A 1 257 ? 9.546 -10.437 -23.781 1.00 91.75 257 HIS A CA 1
ATOM 2175 C C . HIS A 1 257 ? 9.364 -10.577 -22.267 1.00 91.75 257 HIS A C 1
ATOM 2177 O O . HIS A 1 257 ? 8.536 -11.375 -21.838 1.00 91.75 257 HIS A O 1
ATOM 2183 N N . ILE A 1 258 ? 10.114 -9.826 -21.458 1.00 93.00 258 ILE A N 1
ATOM 2184 C CA . ILE A 1 258 ? 10.236 -10.060 -20.012 1.00 93.00 258 ILE A CA 1
ATOM 2185 C C . ILE A 1 258 ? 8.873 -9.941 -19.320 1.00 93.00 258 ILE A C 1
ATOM 2187 O O . ILE A 1 258 ? 8.461 -10.858 -18.616 1.00 93.00 258 ILE A O 1
ATOM 2191 N N . SER A 1 259 ? 8.114 -8.881 -19.593 1.00 94.44 259 SER A N 1
ATOM 2192 C CA . SER A 1 259 ? 6.756 -8.681 -19.068 1.00 94.44 259 SER A CA 1
ATOM 2193 C C . SER A 1 259 ? 5.821 -9.830 -19.452 1.00 94.44 259 SER A C 1
ATOM 2195 O O . SER A 1 259 ? 5.100 -10.355 -18.607 1.00 94.44 259 SER A O 1
ATOM 2197 N N . ARG A 1 260 ? 5.886 -10.286 -20.709 1.00 91.50 260 ARG A N 1
ATOM 2198 C CA . ARG A 1 260 ? 5.099 -11.424 -21.198 1.00 91.50 260 ARG A CA 1
ATOM 2199 C C . ARG A 1 260 ? 5.493 -12.730 -20.504 1.00 91.50 260 ARG A C 1
ATOM 2201 O O . ARG A 1 260 ? 4.630 -13.555 -20.211 1.00 91.50 260 ARG A O 1
ATOM 2208 N N . TRP A 1 261 ? 6.780 -12.939 -20.245 1.00 94.62 261 TRP A N 1
ATOM 2209 C CA . TRP A 1 261 ? 7.270 -14.123 -19.545 1.00 94.62 261 TRP A CA 1
ATOM 2210 C C . TRP A 1 261 ? 6.881 -14.112 -18.068 1.00 94.62 261 TRP A C 1
ATOM 2212 O O . TRP A 1 261 ? 6.433 -15.147 -17.576 1.00 94.62 261 TRP A O 1
ATOM 2222 N N . VAL A 1 262 ? 6.947 -12.963 -17.391 1.00 95.56 262 VAL A N 1
ATOM 2223 C CA . VAL A 1 262 ? 6.433 -12.797 -16.021 1.00 95.56 262 VAL A CA 1
ATOM 2224 C C . VAL A 1 262 ? 4.968 -13.222 -15.941 1.00 95.56 262 VAL A C 1
ATOM 2226 O O . VAL A 1 262 ? 4.589 -13.972 -15.044 1.00 95.56 262 VAL A O 1
ATOM 2229 N N . GLU A 1 263 ? 4.144 -12.812 -16.905 1.00 92.75 263 GLU A N 1
ATOM 2230 C CA . GLU A 1 263 ? 2.736 -13.212 -16.961 1.00 92.75 263 GLU A CA 1
ATOM 2231 C C . GLU A 1 263 ? 2.536 -14.708 -17.185 1.00 92.75 263 GLU A C 1
ATOM 2233 O O . GLU A 1 263 ? 1.731 -15.331 -16.497 1.00 92.75 263 GLU A O 1
ATOM 2238 N N . GLN A 1 264 ? 3.269 -15.293 -18.135 1.00 93.38 264 GLN A N 1
ATOM 2239 C CA . GLN A 1 264 ? 3.164 -16.717 -18.462 1.00 93.38 264 GLN A CA 1
ATOM 2240 C C . GLN A 1 264 ? 3.563 -17.617 -17.291 1.00 93.38 264 GLN A C 1
ATOM 2242 O O . GLN A 1 264 ? 2.953 -18.665 -17.088 1.00 93.38 264 GLN A O 1
ATOM 2247 N N . HIS A 1 265 ? 4.577 -17.213 -16.526 1.00 93.69 265 HIS A N 1
ATOM 2248 C CA . HIS A 1 265 ? 5.079 -17.984 -15.389 1.00 93.69 265 HIS A CA 1
ATOM 2249 C C . HIS A 1 265 ? 4.395 -17.605 -14.068 1.00 93.69 265 HIS A C 1
ATOM 2251 O O . HIS A 1 265 ? 4.518 -18.334 -13.082 1.00 93.69 265 HIS A O 1
ATOM 2257 N N . GLY A 1 266 ? 3.689 -16.471 -14.023 1.00 91.62 266 GLY A N 1
ATOM 2258 C CA . GLY A 1 266 ? 3.035 -15.952 -12.823 1.00 91.62 266 GLY A CA 1
ATOM 2259 C C . GLY A 1 266 ? 4.007 -15.585 -11.697 1.00 91.62 266 GLY A C 1
ATOM 2260 O O . GLY A 1 266 ? 3.615 -15.632 -10.530 1.00 91.62 266 GLY A O 1
ATOM 2261 N N . ARG A 1 267 ? 5.271 -15.283 -12.016 1.00 93.94 267 ARG A N 1
ATOM 2262 C CA . ARG A 1 267 ? 6.324 -14.918 -11.052 1.00 93.94 267 ARG A CA 1
ATOM 2263 C C . ARG A 1 267 ? 7.338 -13.966 -11.684 1.00 93.94 267 ARG A C 1
ATOM 2265 O O . ARG A 1 267 ? 7.585 -14.045 -12.884 1.00 93.94 267 ARG A O 1
ATOM 2272 N N . LEU A 1 268 ? 7.918 -13.089 -10.866 1.00 95.31 268 LEU A N 1
ATOM 2273 C CA . LEU A 1 268 ? 8.876 -12.073 -11.311 1.00 95.31 268 LEU A CA 1
ATOM 2274 C C . LEU A 1 268 ? 10.260 -12.678 -11.606 1.00 95.31 268 LEU A C 1
ATOM 2276 O O . LEU A 1 268 ? 10.860 -12.378 -12.627 1.00 95.31 268 LEU A O 1
ATOM 2280 N N . ASP A 1 269 ? 10.713 -13.609 -10.769 1.00 95.12 269 ASP A N 1
ATOM 2281 C CA . ASP A 1 269 ? 11.980 -14.342 -10.882 1.00 95.12 269 ASP A CA 1
ATOM 2282 C C . ASP A 1 269 ? 11.867 -15.585 -11.786 1.00 95.12 269 ASP A C 1
ATOM 2284 O O . ASP A 1 269 ? 12.136 -16.715 -11.371 1.00 95.12 269 ASP A O 1
ATOM 2288 N N . PHE A 1 270 ? 11.409 -15.391 -13.026 1.00 94.12 270 PHE A N 1
ATOM 2289 C CA . PHE A 1 270 ? 11.131 -16.486 -13.967 1.00 94.12 270 PHE A CA 1
ATOM 2290 C C . PHE A 1 270 ? 12.373 -17.021 -14.706 1.00 94.12 270 PHE A C 1
ATOM 2292 O O . PHE A 1 270 ? 12.286 -18.089 -15.316 1.00 94.12 270 PHE A O 1
ATOM 2299 N N . ASP A 1 271 ? 13.508 -16.307 -14.700 1.00 93.94 271 ASP A N 1
ATOM 2300 C CA . ASP A 1 271 ? 14.686 -16.663 -15.505 1.00 93.94 271 ASP A CA 1
ATOM 2301 C C . ASP A 1 271 ? 15.383 -17.937 -14.991 1.00 93.94 271 ASP A C 1
ATOM 2303 O O . ASP A 1 271 ? 16.304 -17.915 -14.172 1.00 93.94 271 ASP A O 1
ATOM 2307 N N . GLY A 1 272 ? 14.953 -19.077 -15.530 1.00 92.88 272 GLY A N 1
ATOM 2308 C CA . GLY A 1 272 ? 15.511 -20.395 -15.237 1.00 92.88 272 GLY A CA 1
ATOM 2309 C C . GLY A 1 272 ? 16.882 -20.672 -15.863 1.00 92.88 272 GLY A C 1
ATOM 2310 O O . GLY A 1 272 ? 17.409 -21.768 -15.676 1.00 92.88 272 GLY A O 1
ATOM 2311 N N . HIS A 1 273 ? 17.475 -19.733 -16.606 1.00 93.50 273 HIS A N 1
ATOM 2312 C CA . HIS A 1 273 ? 18.781 -19.911 -17.242 1.00 93.50 273 HIS A CA 1
ATOM 2313 C C . HIS A 1 273 ? 19.892 -19.152 -16.515 1.00 93.50 273 HIS A C 1
ATOM 2315 O O . HIS A 1 273 ? 20.939 -19.744 -16.228 1.00 93.50 273 HIS A O 1
ATOM 2321 N N . LEU A 1 274 ? 19.686 -17.865 -16.218 1.00 95.12 274 LEU A N 1
ATOM 2322 C CA . LEU A 1 274 ? 20.681 -17.036 -15.542 1.00 95.12 274 LEU A CA 1
ATOM 2323 C C . LEU A 1 274 ? 20.687 -17.276 -14.032 1.00 95.12 274 LEU A C 1
ATOM 2325 O O . LEU A 1 274 ? 21.755 -17.504 -13.458 1.00 95.12 274 LEU A O 1
ATOM 2329 N N . LEU A 1 275 ? 19.513 -17.271 -13.388 1.00 96.94 275 LEU A N 1
ATOM 2330 C CA . LEU A 1 275 ? 19.425 -17.326 -11.926 1.00 96.94 275 LEU A CA 1
ATOM 2331 C C . LEU A 1 275 ? 20.115 -18.566 -11.335 1.00 96.94 275 LEU A C 1
ATOM 2333 O O . LEU A 1 275 ? 20.920 -18.393 -10.417 1.00 96.94 275 LEU A O 1
ATOM 2337 N N . PRO A 1 276 ? 19.952 -19.795 -11.871 1.00 97.50 276 PRO A N 1
ATOM 2338 C CA . PRO A 1 276 ? 20.653 -20.964 -11.330 1.00 97.50 276 PRO A CA 1
ATOM 2339 C C . PRO A 1 276 ? 22.181 -20.884 -11.420 1.00 97.50 276 PRO A C 1
ATOM 2341 O O . PRO A 1 276 ? 22.872 -21.594 -10.693 1.00 97.50 276 PRO A O 1
ATOM 2344 N N . ARG A 1 277 ? 22.724 -20.039 -12.306 1.00 97.69 277 ARG A N 1
ATOM 2345 C CA . ARG A 1 277 ? 24.171 -19.834 -12.459 1.00 97.69 277 ARG A CA 1
ATOM 2346 C C . ARG A 1 277 ? 24.696 -18.746 -11.533 1.00 97.69 277 ARG A C 1
ATOM 2348 O O . ARG A 1 277 ? 25.816 -18.870 -11.062 1.00 97.69 277 ARG A O 1
ATOM 2355 N N . VAL A 1 278 ? 23.913 -17.700 -11.277 1.00 97.44 278 VAL A N 1
ATOM 2356 C CA . VAL A 1 278 ? 24.349 -16.542 -10.479 1.00 97.44 278 VAL A CA 1
ATOM 2357 C C . VAL A 1 278 ? 24.073 -16.740 -8.988 1.00 97.44 278 VAL A C 1
ATOM 2359 O O . VAL A 1 278 ? 24.957 -16.494 -8.168 1.00 97.44 278 VAL A O 1
ATOM 2362 N N . LEU A 1 279 ? 22.885 -17.237 -8.622 1.00 97.44 279 LEU A N 1
ATOM 2363 C CA . LEU A 1 279 ? 22.457 -17.360 -7.223 1.00 97.44 279 LEU A CA 1
ATOM 2364 C C . LEU A 1 279 ? 23.422 -18.161 -6.326 1.00 97.44 279 LEU A C 1
ATOM 2366 O O . LEU A 1 279 ? 23.616 -17.744 -5.186 1.00 97.44 279 LEU A O 1
ATOM 2370 N N . PRO A 1 280 ? 24.103 -19.237 -6.781 1.00 97.81 280 PRO A N 1
ATOM 2371 C CA . PRO A 1 280 ? 25.082 -19.942 -5.949 1.00 97.81 280 PRO A CA 1
ATOM 2372 C C . PRO A 1 280 ? 26.258 -19.083 -5.461 1.00 97.81 280 PRO A C 1
ATOM 2374 O O . PRO A 1 280 ? 26.916 -19.464 -4.488 1.00 97.81 280 PRO A O 1
ATOM 2377 N N . TYR A 1 281 ? 26.527 -17.945 -6.108 1.00 97.75 281 TYR A N 1
ATOM 2378 C CA . TYR A 1 281 ? 27.601 -17.015 -5.751 1.00 97.75 281 TYR A CA 1
ATOM 2379 C C . TYR A 1 281 ? 27.138 -15.862 -4.854 1.00 97.75 281 TYR A C 1
ATOM 2381 O O . TYR A 1 281 ? 27.982 -15.190 -4.267 1.00 97.75 281 TYR A O 1
ATOM 2389 N N . ILE A 1 282 ? 25.828 -15.656 -4.705 1.00 97.75 282 ILE A N 1
ATOM 2390 C CA . ILE A 1 282 ? 25.260 -14.655 -3.800 1.00 97.75 282 ILE A CA 1
ATOM 2391 C C . ILE A 1 282 ? 25.049 -15.321 -2.442 1.00 97.75 282 ILE A C 1
ATOM 2393 O O . ILE A 1 282 ? 24.426 -16.379 -2.343 1.00 97.75 282 ILE A O 1
ATOM 2397 N N . LYS A 1 283 ? 25.621 -14.733 -1.391 1.00 96.25 283 LYS A N 1
ATOM 2398 C CA . LYS A 1 283 ? 25.529 -15.239 -0.018 1.00 96.25 283 LYS A CA 1
ATOM 2399 C C . LYS A 1 283 ? 24.809 -14.237 0.881 1.00 96.25 283 LYS A C 1
ATOM 2401 O O . LYS A 1 283 ? 24.898 -13.032 0.621 1.00 96.25 283 LYS A O 1
ATOM 2406 N N . PRO A 1 284 ? 24.165 -14.714 1.961 1.00 96.12 284 PRO A N 1
ATOM 2407 C CA . PRO A 1 284 ? 23.617 -13.838 2.982 1.00 96.12 284 PRO A CA 1
ATOM 2408 C C . PRO A 1 284 ? 24.642 -12.798 3.453 1.00 96.12 284 PRO A C 1
ATOM 2410 O O . PRO A 1 284 ? 25.812 -13.122 3.663 1.00 96.12 284 PRO A O 1
ATOM 2413 N N . GLY A 1 285 ? 24.214 -11.543 3.588 1.00 95.38 285 GLY A N 1
ATOM 2414 C CA . GLY A 1 285 ? 25.071 -10.429 4.011 1.00 95.38 285 GLY A CA 1
ATOM 2415 C C . GLY A 1 285 ? 25.848 -9.734 2.886 1.00 95.38 285 GLY A C 1
ATOM 2416 O O . GLY A 1 285 ? 26.487 -8.711 3.130 1.00 95.38 285 GLY A O 1
ATOM 2417 N N . MET A 1 286 ? 25.806 -10.242 1.648 1.00 98.00 286 MET A N 1
ATOM 2418 C CA . MET A 1 286 ? 26.460 -9.585 0.512 1.00 98.00 286 MET A CA 1
ATOM 2419 C C . MET A 1 286 ? 25.711 -8.327 0.048 1.00 98.00 286 MET A C 1
ATOM 2421 O O . MET A 1 286 ? 24.492 -8.218 0.161 1.00 98.00 286 MET A O 1
ATOM 2425 N N . THR A 1 287 ? 26.456 -7.388 -0.543 1.00 98.38 287 THR A N 1
ATOM 2426 C CA . THR A 1 287 ? 25.880 -6.326 -1.379 1.00 98.38 287 THR A CA 1
ATOM 2427 C C . THR A 1 287 ? 25.909 -6.773 -2.837 1.00 98.38 287 THR A C 1
ATOM 2429 O O . THR A 1 287 ? 26.986 -7.026 -3.375 1.00 98.38 287 THR A O 1
ATOM 2432 N N . VAL A 1 288 ? 24.744 -6.833 -3.479 1.00 98.44 288 VAL A N 1
ATOM 2433 C CA . VAL A 1 288 ? 24.613 -7.085 -4.921 1.00 98.44 288 VAL A CA 1
ATOM 2434 C C . VAL A 1 288 ? 24.374 -5.762 -5.640 1.00 98.44 288 VAL A C 1
ATOM 2436 O O . VAL A 1 288 ? 23.583 -4.939 -5.184 1.00 98.44 288 VAL A O 1
ATOM 2439 N N . VAL A 1 289 ? 25.061 -5.550 -6.761 1.00 98.25 289 VAL A N 1
ATOM 2440 C CA . VAL A 1 289 ? 24.823 -4.415 -7.659 1.00 98.25 289 VAL A CA 1
ATOM 2441 C C . VAL A 1 289 ? 24.199 -4.962 -8.934 1.00 98.25 289 VAL A C 1
ATOM 2443 O O . VAL A 1 289 ? 24.867 -5.666 -9.688 1.00 98.25 289 VAL A O 1
ATOM 2446 N N . ASP A 1 290 ? 22.923 -4.659 -9.142 1.00 98.31 290 ASP A N 1
ATOM 2447 C CA . ASP A 1 290 ? 22.141 -5.102 -10.292 1.00 98.31 290 ASP A CA 1
ATOM 2448 C C . ASP A 1 290 ? 22.053 -3.961 -11.314 1.00 98.31 290 ASP A C 1
ATOM 2450 O O . ASP A 1 290 ? 21.518 -2.890 -11.019 1.00 98.31 290 ASP A O 1
ATOM 2454 N N . VAL A 1 291 ? 22.665 -4.146 -12.485 1.00 96.56 291 VAL A N 1
ATOM 2455 C CA . VAL A 1 291 ? 22.854 -3.089 -13.490 1.00 96.56 291 VAL A CA 1
ATOM 2456 C C . VAL A 1 291 ? 21.971 -3.373 -14.694 1.00 96.56 291 VAL A C 1
ATOM 2458 O O . VAL A 1 291 ? 22.189 -4.360 -15.390 1.00 96.56 291 VAL A O 1
ATOM 2461 N N . GLY A 1 292 ? 21.024 -2.474 -14.969 1.00 95.06 292 GLY A N 1
ATOM 2462 C CA . GLY A 1 292 ? 19.951 -2.756 -15.923 1.00 95.06 292 GLY A CA 1
ATOM 2463 C C . GLY A 1 292 ? 18.889 -3.649 -15.289 1.00 95.06 292 GLY A C 1
ATOM 2464 O O . GLY A 1 292 ? 18.464 -4.625 -15.894 1.00 95.06 292 GLY A O 1
ATOM 2465 N N . ALA A 1 293 ? 18.496 -3.312 -14.058 1.00 97.00 293 ALA A N 1
ATOM 2466 C CA . ALA A 1 293 ? 17.555 -4.076 -13.242 1.00 97.00 293 ALA A CA 1
ATOM 2467 C C . ALA A 1 293 ? 16.146 -4.183 -13.862 1.00 97.00 293 ALA A C 1
ATOM 2469 O O . ALA A 1 293 ? 15.328 -4.980 -13.403 1.00 97.00 293 ALA A O 1
ATOM 2470 N N . PHE A 1 294 ? 15.848 -3.388 -14.896 1.00 96.06 294 PHE A N 1
ATOM 2471 C CA . PHE A 1 294 ? 14.628 -3.449 -15.689 1.00 96.06 294 PHE A CA 1
ATOM 2472 C C . PHE A 1 294 ? 13.353 -3.361 -14.838 1.00 96.06 294 PHE A C 1
ATOM 2474 O O . PHE A 1 294 ? 13.101 -2.301 -14.278 1.00 96.06 294 PHE A O 1
ATOM 2481 N N . ILE A 1 295 ? 12.537 -4.420 -14.740 1.00 96.94 295 ILE A N 1
ATOM 2482 C CA . ILE A 1 295 ? 11.335 -4.461 -13.879 1.00 96.94 295 ILE A CA 1
ATOM 2483 C C . ILE A 1 295 ? 11.564 -5.243 -12.575 1.00 96.94 295 ILE A C 1
ATOM 2485 O O . ILE A 1 295 ? 10.617 -5.471 -11.821 1.00 96.94 295 ILE A O 1
ATOM 2489 N N . GLY A 1 296 ? 12.806 -5.648 -12.301 1.00 97.25 296 GLY A N 1
ATOM 2490 C CA . GLY A 1 296 ? 13.215 -6.373 -11.099 1.00 97.25 296 GLY A CA 1
ATOM 2491 C C . GLY A 1 296 ? 13.150 -7.895 -11.207 1.00 97.25 296 GLY A C 1
ATOM 2492 O O . GLY A 1 296 ? 13.109 -8.563 -10.173 1.00 97.25 296 GLY A O 1
ATOM 2493 N N . ASP A 1 297 ? 13.129 -8.453 -12.421 1.00 96.69 297 ASP A N 1
ATOM 2494 C CA . ASP A 1 297 ? 13.034 -9.896 -12.673 1.00 96.69 297 ASP A CA 1
ATOM 2495 C C . ASP A 1 297 ? 14.202 -10.683 -12.065 1.00 96.69 297 ASP A C 1
ATOM 2497 O O . ASP A 1 297 ? 13.995 -11.744 -11.475 1.00 96.69 297 ASP A O 1
ATOM 2501 N N . HIS A 1 298 ? 15.418 -10.132 -12.081 1.00 97.88 298 HIS A N 1
ATOM 2502 C CA . HIS A 1 298 ? 16.538 -10.708 -11.329 1.00 97.88 298 HIS A CA 1
ATOM 2503 C C . HIS A 1 298 ? 16.696 -10.105 -9.933 1.00 97.88 298 HIS A C 1
ATOM 2505 O O . HIS A 1 298 ? 16.968 -10.845 -8.982 1.00 97.88 298 HIS A O 1
ATOM 2511 N N . THR A 1 299 ? 16.455 -8.797 -9.780 1.00 98.06 299 THR A N 1
ATOM 2512 C CA . THR A 1 299 ? 16.563 -8.080 -8.498 1.00 98.06 299 THR A CA 1
ATOM 2513 C C . THR A 1 299 ? 15.783 -8.777 -7.386 1.00 98.06 299 THR A C 1
ATOM 2515 O O . THR A 1 299 ? 16.301 -8.933 -6.283 1.00 98.06 299 THR A O 1
ATOM 2518 N N . HIS A 1 300 ? 14.572 -9.264 -7.673 1.00 96.50 300 HIS A N 1
ATOM 2519 C CA . HIS A 1 300 ? 13.736 -9.975 -6.705 1.00 96.50 300 HIS A CA 1
ATOM 2520 C C . HIS A 1 300 ? 14.394 -11.259 -6.171 1.00 96.50 300 HIS A C 1
ATOM 2522 O O . HIS A 1 300 ? 14.358 -11.541 -4.970 1.00 96.50 300 HIS A O 1
ATOM 2528 N N . ALA A 1 301 ? 15.036 -12.035 -7.047 1.00 96.62 301 ALA A N 1
ATOM 2529 C CA . ALA A 1 301 ? 15.760 -13.241 -6.654 1.00 96.62 301 ALA A CA 1
ATOM 2530 C C . ALA A 1 301 ? 17.024 -12.898 -5.853 1.00 96.62 301 ALA A C 1
ATOM 2532 O O . ALA A 1 301 ? 17.320 -13.547 -4.847 1.00 96.62 301 ALA A O 1
ATOM 2533 N N . TYR A 1 302 ? 17.744 -11.848 -6.259 1.00 98.12 302 TYR A N 1
ATOM 2534 C CA . TYR A 1 302 ? 18.921 -11.361 -5.537 1.00 98.12 302 TYR A CA 1
ATOM 2535 C C . TYR A 1 302 ? 18.556 -10.859 -4.142 1.00 98.12 302 TYR A C 1
ATOM 2537 O O . TYR A 1 302 ? 19.238 -11.206 -3.180 1.00 98.12 302 TYR A O 1
ATOM 2545 N N . ALA A 1 303 ? 17.448 -10.127 -4.015 1.00 95.81 303 ALA A N 1
ATOM 2546 C CA . ALA A 1 303 ? 16.931 -9.637 -2.744 1.00 95.81 303 ALA A CA 1
ATOM 2547 C C . ALA A 1 303 ? 16.671 -10.789 -1.767 1.00 95.81 303 ALA A C 1
ATOM 2549 O O . ALA A 1 303 ? 17.037 -10.696 -0.600 1.00 95.81 303 ALA A O 1
ATOM 2550 N N . LYS A 1 304 ? 16.111 -11.908 -2.233 1.00 93.19 304 LYS A N 1
ATOM 2551 C CA . LYS A 1 304 ? 15.937 -13.105 -1.397 1.00 93.19 304 LYS A CA 1
ATOM 2552 C C . LYS A 1 304 ? 17.274 -13.747 -1.014 1.00 93.19 304 LYS A C 1
ATOM 2554 O O . LYS A 1 304 ? 17.447 -14.152 0.128 1.00 93.19 304 LYS A O 1
ATOM 2559 N N . ALA A 1 305 ? 18.221 -13.826 -1.949 1.00 95.25 305 ALA A N 1
ATOM 2560 C CA . ALA A 1 305 ? 19.489 -14.536 -1.759 1.00 95.25 305 ALA A CA 1
ATOM 2561 C C . ALA A 1 305 ? 20.504 -13.818 -0.850 1.00 95.25 305 ALA A C 1
ATOM 2563 O O . ALA A 1 305 ? 21.354 -14.473 -0.246 1.00 95.25 305 ALA A O 1
ATOM 2564 N N . VAL A 1 306 ? 20.439 -12.486 -0.746 1.00 96.56 306 VAL A N 1
ATOM 2565 C CA . VAL A 1 306 ? 21.298 -11.716 0.176 1.00 96.56 306 VAL A CA 1
ATOM 2566 C C . VAL A 1 306 ? 20.831 -11.787 1.633 1.00 96.56 306 VAL A C 1
ATOM 2568 O O . VAL A 1 306 ? 21.539 -11.315 2.524 1.00 96.56 306 VAL A O 1
ATOM 2571 N N . LEU A 1 307 ? 19.675 -12.395 1.889 1.00 92.50 307 LEU A N 1
ATOM 2572 C CA . LEU A 1 307 ? 19.140 -12.656 3.220 1.00 92.50 307 LEU A CA 1
ATOM 2573 C C . LEU A 1 307 ? 19.311 -14.137 3.576 1.00 92.50 307 LEU A C 1
ATOM 2575 O O . LEU A 1 307 ? 19.439 -14.995 2.705 1.00 92.50 307 LEU A O 1
ATOM 2579 N N . GLY A 1 308 ? 19.318 -14.457 4.866 1.00 89.12 308 GLY A N 1
ATOM 2580 C CA . GLY A 1 308 ? 19.429 -15.836 5.339 1.00 89.12 308 GLY A CA 1
ATOM 2581 C C . GLY A 1 308 ? 19.685 -15.902 6.836 1.00 89.12 308 GLY A C 1
ATOM 2582 O O . GLY A 1 308 ? 19.439 -14.925 7.535 1.00 89.12 308 GLY A O 1
ATOM 2583 N N . ASN A 1 309 ? 20.208 -17.033 7.305 1.00 87.44 309 ASN A N 1
ATOM 2584 C CA . ASN A 1 309 ? 20.646 -17.215 8.687 1.00 87.44 309 ASN A CA 1
ATOM 2585 C C . ASN A 1 309 ? 22.144 -17.553 8.737 1.00 87.44 309 ASN A C 1
ATOM 2587 O O . ASN A 1 309 ? 22.680 -18.114 7.776 1.00 87.44 309 ASN A O 1
ATOM 2591 N N . ASP A 1 310 ? 22.810 -17.212 9.838 1.00 87.50 310 ASP A N 1
ATOM 2592 C CA . ASP A 1 310 ? 24.175 -17.653 10.136 1.00 87.50 310 ASP A CA 1
ATOM 2593 C C 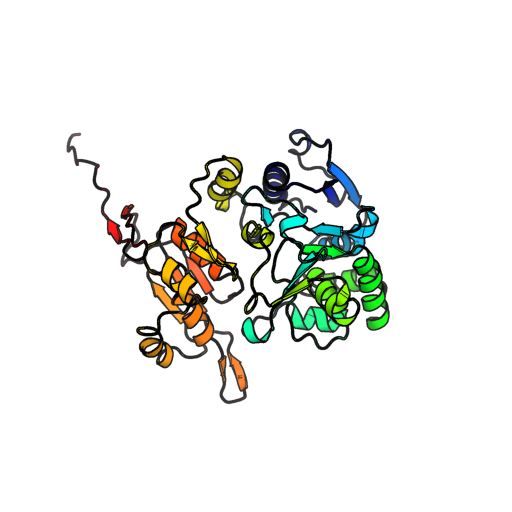. ASP A 1 310 ? 24.220 -19.137 10.561 1.00 87.50 310 ASP A C 1
ATOM 2595 O O . ASP A 1 310 ? 23.212 -19.851 10.517 1.00 87.50 310 ASP A O 1
ATOM 2599 N N . ALA A 1 311 ? 25.410 -19.634 10.918 1.00 88.50 311 ALA A N 1
ATOM 2600 C CA . ALA A 1 311 ? 25.603 -21.036 11.297 1.00 88.50 311 ALA A CA 1
ATOM 2601 C C . ALA A 1 311 ? 24.855 -21.407 12.590 1.00 88.50 311 ALA A C 1
ATOM 2603 O O . ALA A 1 311 ? 24.497 -22.568 12.794 1.00 88.50 311 ALA A O 1
ATOM 2604 N N . GLU A 1 312 ? 24.597 -20.417 13.438 1.00 87.75 312 GLU A N 1
ATOM 2605 C CA . GLU A 1 312 ? 23.873 -20.518 14.697 1.00 87.75 312 GLU A CA 1
ATOM 2606 C C . GLU A 1 312 ? 22.355 -20.332 14.519 1.00 87.75 312 GLU A C 1
ATOM 2608 O O . GLU A 1 312 ? 21.596 -20.487 15.477 1.00 87.75 312 GLU A O 1
ATOM 2613 N N . GLY A 1 313 ? 21.895 -20.053 13.296 1.00 87.69 313 GLY A N 1
ATOM 2614 C CA . GLY A 1 313 ? 20.486 -19.865 12.965 1.00 87.69 313 GLY A CA 1
ATOM 2615 C C . GLY A 1 313 ? 19.964 -18.446 13.200 1.00 87.69 313 GLY A C 1
ATOM 2616 O O . GLY A 1 313 ? 18.756 -18.235 13.087 1.00 87.69 313 GLY A O 1
ATOM 2617 N N . ASN A 1 314 ? 20.825 -17.470 13.501 1.00 83.38 314 ASN A N 1
ATOM 2618 C CA . ASN A 1 314 ? 20.418 -16.075 13.650 1.00 83.38 314 ASN A CA 1
ATOM 2619 C C . ASN A 1 314 ? 20.228 -15.414 12.276 1.00 83.38 314 ASN A C 1
ATOM 2621 O O . ASN A 1 314 ? 21.035 -15.646 11.373 1.00 83.38 314 ASN A O 1
ATOM 2625 N N . PRO A 1 315 ? 19.220 -14.542 12.107 1.00 85.69 315 PRO A N 1
ATOM 2626 C CA . PRO A 1 315 ? 18.967 -13.873 10.838 1.00 85.69 315 PRO A CA 1
ATOM 2627 C C . PRO A 1 315 ? 20.098 -12.910 10.457 1.00 85.69 315 PRO A C 1
ATOM 2629 O O . PRO A 1 315 ? 20.514 -12.056 11.240 1.00 85.69 315 PRO A O 1
ATOM 2632 N N . ILE A 1 316 ? 20.550 -13.005 9.208 1.00 87.12 316 ILE A N 1
ATOM 2633 C CA . ILE A 1 316 ? 21.502 -12.088 8.582 1.00 87.12 316 ILE A CA 1
ATOM 2634 C C . ILE A 1 316 ? 20.712 -11.002 7.850 1.00 87.12 316 ILE A C 1
ATOM 2636 O O . ILE A 1 316 ? 20.089 -11.254 6.819 1.00 87.12 316 ILE A O 1
ATOM 2640 N N . THR A 1 317 ? 20.777 -9.777 8.373 1.00 87.50 317 THR A N 1
ATOM 2641 C CA . THR A 1 317 ? 20.032 -8.611 7.864 1.00 87.50 317 THR A CA 1
ATOM 2642 C C . THR A 1 317 ? 20.919 -7.566 7.182 1.00 87.50 317 THR A C 1
ATOM 2644 O O . THR A 1 317 ? 20.452 -6.496 6.816 1.00 87.50 317 THR A O 1
ATOM 2647 N N . THR A 1 318 ? 22.217 -7.838 7.032 1.00 93.50 318 THR A N 1
ATOM 2648 C CA . THR A 1 318 ? 23.189 -6.889 6.456 1.00 93.50 318 THR A CA 1
ATOM 2649 C C . THR A 1 318 ? 23.262 -6.931 4.930 1.00 93.50 318 THR A C 1
ATOM 2651 O O . THR A 1 318 ? 23.921 -6.084 4.324 1.00 93.50 318 THR A O 1
ATOM 2654 N N . GLY A 1 319 ? 22.616 -7.916 4.302 1.00 96.06 319 GLY A N 1
ATOM 2655 C CA . GLY A 1 319 ? 22.590 -8.052 2.852 1.00 96.06 319 GLY A CA 1
ATOM 2656 C C . GLY A 1 319 ? 21.715 -6.989 2.204 1.00 96.06 319 GLY A C 1
ATOM 2657 O O . GLY A 1 319 ? 20.696 -6.597 2.763 1.00 96.06 319 GLY A O 1
ATOM 2658 N N . ARG A 1 320 ? 22.107 -6.517 1.019 1.00 97.50 320 ARG A N 1
ATOM 2659 C CA . ARG A 1 320 ? 21.364 -5.476 0.292 1.00 97.50 320 ARG A CA 1
ATOM 2660 C C . ARG A 1 320 ? 21.548 -5.574 -1.215 1.00 97.50 320 ARG A C 1
ATOM 2662 O O . ARG A 1 320 ? 22.549 -6.118 -1.685 1.00 97.50 320 ARG A O 1
ATOM 2669 N N . VAL A 1 321 ? 20.622 -4.990 -1.969 1.00 98.25 321 VAL A N 1
ATOM 2670 C CA . VAL A 1 321 ? 20.710 -4.897 -3.435 1.00 98.25 321 VAL A CA 1
ATOM 2671 C C . VAL A 1 321 ? 20.628 -3.438 -3.871 1.00 98.25 321 VAL A C 1
ATOM 2673 O O . VAL A 1 321 ? 19.742 -2.713 -3.433 1.00 98.25 321 VAL A O 1
ATOM 2676 N N . LEU A 1 322 ? 21.546 -3.010 -4.736 1.00 98.19 322 LEU A N 1
ATOM 2677 C CA . LEU A 1 322 ? 21.503 -1.714 -5.412 1.00 98.19 322 LEU A CA 1
ATOM 2678 C C . LEU A 1 322 ? 21.055 -1.951 -6.857 1.00 98.19 322 LEU A C 1
ATOM 2680 O O . LEU A 1 322 ? 21.835 -2.472 -7.654 1.00 98.19 322 LEU A O 1
ATOM 2684 N N . ALA A 1 323 ? 19.809 -1.608 -7.174 1.00 98.19 323 ALA A N 1
ATOM 2685 C CA . ALA A 1 323 ? 19.175 -1.902 -8.456 1.00 98.19 323 ALA A CA 1
ATOM 2686 C C . ALA A 1 323 ? 19.128 -0.649 -9.341 1.00 98.19 323 ALA A C 1
ATOM 2688 O O . ALA A 1 323 ? 18.370 0.285 -9.079 1.00 98.19 323 ALA A O 1
ATOM 2689 N N . PHE A 1 324 ? 19.957 -0.617 -10.383 1.00 97.25 324 PHE A N 1
ATOM 2690 C CA . PHE A 1 324 ? 20.086 0.510 -11.303 1.00 97.25 324 PHE A CA 1
ATOM 2691 C C . PHE A 1 324 ? 19.241 0.291 -12.556 1.00 97.25 324 PHE A C 1
ATOM 2693 O O . PHE A 1 324 ? 19.480 -0.659 -13.301 1.00 97.25 324 PHE A O 1
ATOM 2700 N N . GLU A 1 325 ? 18.315 1.209 -12.834 1.00 95.81 325 GLU A N 1
ATOM 2701 C CA . GLU A 1 325 ? 17.506 1.201 -14.056 1.00 95.81 325 GLU A CA 1
ATOM 2702 C C . GLU A 1 325 ? 17.326 2.633 -14.598 1.00 95.81 325 GLU A C 1
ATOM 2704 O O . GLU A 1 325 ? 16.697 3.462 -13.937 1.00 95.81 325 GLU A O 1
ATOM 2709 N N . PRO A 1 326 ? 17.897 2.974 -15.771 1.00 92.62 326 PRO A N 1
ATOM 2710 C CA . PRO A 1 326 ? 17.849 4.333 -16.307 1.00 92.62 326 PRO A CA 1
ATOM 2711 C C . PRO A 1 326 ? 16.541 4.700 -17.015 1.00 92.62 326 PRO A C 1
ATOM 2713 O O . PRO A 1 326 ? 16.272 5.893 -17.161 1.00 92.62 326 PRO A O 1
ATOM 2716 N N . ASN A 1 327 ? 15.761 3.741 -17.527 1.00 89.69 327 ASN A N 1
ATOM 2717 C CA . ASN A 1 327 ? 14.508 4.069 -18.199 1.00 89.69 327 ASN A CA 1
ATOM 2718 C C . ASN A 1 327 ? 13.430 4.373 -17.133 1.00 89.69 327 ASN A C 1
ATOM 2720 O O . ASN A 1 327 ? 13.166 3.545 -16.265 1.00 89.69 327 ASN A O 1
ATOM 2724 N N . PRO A 1 328 ? 12.796 5.564 -17.154 1.00 87.25 328 PRO A N 1
ATOM 2725 C CA . PRO A 1 328 ? 11.842 5.956 -16.115 1.00 87.25 328 PRO A CA 1
ATOM 2726 C C . PRO A 1 328 ? 10.657 5.006 -15.939 1.00 87.25 328 PRO A C 1
ATOM 2728 O O . PRO A 1 328 ? 10.183 4.820 -14.822 1.00 87.25 328 PRO A O 1
ATOM 2731 N N . ILE A 1 329 ? 10.192 4.386 -17.023 1.00 87.62 329 ILE A N 1
ATOM 2732 C CA . ILE A 1 329 ? 8.977 3.565 -17.012 1.00 87.62 329 ILE A CA 1
ATOM 2733 C C . ILE A 1 329 ? 9.274 2.174 -16.445 1.00 87.62 329 ILE A C 1
ATOM 2735 O O . ILE A 1 329 ? 8.521 1.660 -15.620 1.00 87.62 329 ILE A O 1
ATOM 2739 N N . THR A 1 330 ? 10.399 1.580 -16.836 1.00 92.62 330 THR A N 1
ATOM 2740 C CA . THR A 1 330 ? 10.902 0.318 -16.268 1.00 92.62 330 THR A CA 1
ATOM 2741 C C . THR A 1 330 ? 11.303 0.500 -14.813 1.00 92.62 330 THR A C 1
ATOM 2743 O O . THR A 1 330 ? 10.881 -0.282 -13.968 1.00 92.62 330 THR A O 1
ATOM 2746 N N . PHE A 1 331 ? 12.003 1.591 -14.493 1.00 92.88 331 PHE A N 1
ATOM 2747 C CA . PHE A 1 331 ? 12.352 1.951 -13.121 1.00 92.88 331 PHE A CA 1
ATOM 2748 C C . PHE A 1 331 ? 11.119 2.070 -12.224 1.00 92.88 331 PHE A C 1
ATOM 2750 O O . PHE A 1 331 ? 11.143 1.671 -11.058 1.00 92.88 331 PHE A O 1
ATOM 2757 N N . GLU A 1 332 ? 10.036 2.634 -12.752 1.00 88.06 332 GLU A N 1
ATOM 2758 C CA . GLU A 1 332 ? 8.783 2.720 -12.026 1.00 88.06 332 GLU A CA 1
ATOM 2759 C C . GLU A 1 332 ? 8.204 1.327 -11.739 1.00 88.06 332 GLU A C 1
ATOM 2761 O O . GLU A 1 332 ? 7.813 1.070 -10.602 1.00 88.06 332 GLU A O 1
ATOM 2766 N N . ALA A 1 333 ? 8.208 0.404 -12.707 1.00 92.69 333 ALA A N 1
ATOM 2767 C CA . ALA A 1 333 ? 7.812 -0.986 -12.468 1.00 92.69 333 ALA A CA 1
ATOM 2768 C C . ALA A 1 333 ? 8.716 -1.681 -11.438 1.00 92.69 333 ALA A C 1
ATOM 2770 O O . ALA A 1 333 ? 8.199 -2.285 -10.503 1.00 92.69 333 ALA A O 1
ATOM 2771 N N . LEU A 1 334 ? 10.042 -1.543 -11.560 1.00 95.50 334 LEU A N 1
ATOM 2772 C CA . LEU A 1 334 ? 11.030 -2.053 -10.604 1.00 95.50 334 LEU A CA 1
ATOM 2773 C C . LEU A 1 334 ? 10.740 -1.558 -9.189 1.00 95.50 334 LEU A C 1
ATOM 2775 O O . LEU A 1 334 ? 10.616 -2.358 -8.268 1.00 95.50 334 LEU A O 1
ATOM 2779 N N . SER A 1 335 ? 10.575 -0.247 -9.021 1.00 90.38 335 SER A N 1
ATOM 2780 C CA . SER A 1 335 ? 10.322 0.363 -7.713 1.00 90.38 335 SER A CA 1
ATOM 2781 C C . SER A 1 335 ? 9.028 -0.154 -7.090 1.00 90.38 335 SER A C 1
ATOM 2783 O O . SER A 1 335 ? 8.973 -0.370 -5.883 1.00 90.38 335 SER A O 1
ATOM 2785 N N . ARG A 1 336 ? 7.986 -0.372 -7.906 1.00 87.69 336 ARG A N 1
ATOM 2786 C CA . ARG A 1 336 ? 6.715 -0.941 -7.442 1.00 87.69 336 ARG A CA 1
ATOM 2787 C C . ARG A 1 336 ? 6.838 -2.438 -7.121 1.00 87.69 336 ARG A C 1
ATOM 2789 O O . ARG A 1 336 ? 6.297 -2.884 -6.119 1.00 87.69 336 ARG A O 1
ATOM 2796 N N . ASN A 1 337 ? 7.576 -3.204 -7.920 1.00 94.44 337 ASN A N 1
ATOM 2797 C CA . ASN A 1 337 ? 7.814 -4.631 -7.690 1.00 94.44 337 ASN A CA 1
ATOM 2798 C C . ASN A 1 337 ? 8.717 -4.906 -6.488 1.00 94.44 337 ASN A C 1
ATOM 2800 O O . ASN A 1 337 ? 8.607 -5.962 -5.872 1.00 94.44 337 ASN A O 1
ATOM 2804 N N . MET A 1 338 ? 9.613 -3.975 -6.154 1.00 94.25 338 MET A N 1
ATOM 2805 C CA . MET A 1 338 ? 10.493 -4.090 -4.993 1.00 94.25 338 MET A CA 1
ATOM 2806 C C . MET A 1 338 ? 9.842 -3.581 -3.696 1.00 94.25 338 MET A C 1
ATOM 2808 O O . MET A 1 338 ? 10.485 -3.567 -2.646 1.00 94.25 338 MET A O 1
ATOM 2812 N N . GLN A 1 339 ? 8.560 -3.193 -3.732 1.00 82.31 339 GLN A N 1
ATOM 2813 C CA . GLN A 1 339 ? 7.811 -2.831 -2.528 1.00 82.31 339 GLN A CA 1
ATOM 2814 C C . GLN A 1 339 ? 7.754 -4.015 -1.556 1.00 82.31 339 GLN A C 1
ATOM 2816 O O . GLN A 1 339 ? 7.323 -5.110 -1.912 1.00 82.31 339 GLN A O 1
ATOM 2821 N N . GLY A 1 340 ? 8.182 -3.777 -0.316 1.00 76.81 340 GLY A N 1
ATOM 2822 C CA . GLY A 1 340 ? 8.321 -4.810 0.715 1.00 76.81 340 GLY A CA 1
ATOM 2823 C C . GLY A 1 340 ? 9.735 -5.387 0.840 1.00 76.81 340 GLY A C 1
ATOM 2824 O O . GLY A 1 340 ? 10.013 -6.079 1.810 1.00 76.81 340 GLY A O 1
ATOM 2825 N N . HIS A 1 341 ? 10.657 -5.061 -0.071 1.00 84.06 341 HIS A N 1
ATOM 2826 C CA . HIS A 1 341 ? 12.075 -5.391 0.079 1.00 84.06 341 HIS A CA 1
ATOM 2827 C C . HIS A 1 341 ? 12.851 -4.193 0.648 1.00 84.06 341 HIS A C 1
ATOM 2829 O O . HIS A 1 341 ? 13.505 -3.462 -0.094 1.00 84.06 341 HIS A O 1
ATOM 2835 N N . GLY A 1 342 ? 12.777 -3.977 1.967 1.00 84.44 342 GLY A N 1
ATOM 2836 C CA . GLY A 1 342 ? 13.397 -2.820 2.641 1.00 84.44 342 GLY A CA 1
ATOM 2837 C C . GLY A 1 342 ? 14.922 -2.712 2.476 1.00 84.44 342 GLY A C 1
ATOM 2838 O O . GLY A 1 342 ? 15.490 -1.624 2.563 1.00 84.44 342 GLY A O 1
ATOM 2839 N N . HIS A 1 343 ? 15.580 -3.817 2.125 1.00 90.25 343 HIS A N 1
ATOM 2840 C CA . HIS A 1 343 ? 17.011 -3.915 1.832 1.00 90.25 343 HIS A CA 1
ATOM 2841 C C . HIS A 1 343 ? 17.371 -3.751 0.340 1.00 90.25 343 HIS A C 1
ATOM 2843 O O . HIS A 1 343 ? 18.520 -3.990 -0.050 1.00 90.25 343 HIS A O 1
ATOM 2849 N N . VAL A 1 344 ? 16.418 -3.359 -0.511 1.00 95.50 344 VAL A N 1
ATOM 2850 C CA . VAL A 1 344 ? 16.639 -3.070 -1.936 1.00 95.50 344 VAL A CA 1
ATOM 2851 C C . VAL A 1 344 ? 16.540 -1.566 -2.186 1.00 95.50 344 VAL A C 1
ATOM 2853 O O . VAL A 1 344 ? 15.499 -0.947 -1.983 1.00 95.50 344 VAL A O 1
ATOM 2856 N N . GLU A 1 345 ? 17.617 -0.971 -2.696 1.00 95.44 345 GLU A N 1
ATOM 2857 C CA . GLU A 1 345 ? 17.639 0.424 -3.132 1.00 95.44 345 GLU A CA 1
ATOM 2858 C C . GLU A 1 345 ? 17.464 0.494 -4.653 1.00 95.44 345 GLU A C 1
ATOM 2860 O O . GLU A 1 345 ? 18.354 0.106 -5.412 1.00 95.44 345 GLU A O 1
ATOM 2865 N N . CYS A 1 346 ? 16.319 1.006 -5.108 1.00 95.88 346 CYS A N 1
ATOM 2866 C CA . CYS A 1 346 ? 16.067 1.263 -6.526 1.00 95.88 346 CYS A CA 1
ATOM 2867 C C . CYS A 1 346 ? 16.626 2.639 -6.920 1.00 95.88 346 CYS A C 1
ATOM 2869 O O . CYS A 1 346 ? 16.256 3.663 -6.341 1.00 95.88 346 CYS A O 1
ATOM 2871 N N . ILE A 1 347 ? 17.479 2.685 -7.947 1.00 95.44 347 ILE A N 1
ATOM 2872 C CA . ILE A 1 347 ? 18.184 3.892 -8.391 1.00 95.44 347 ILE A CA 1
ATOM 2873 C C . ILE A 1 347 ? 17.876 4.183 -9.870 1.00 95.44 347 ILE A C 1
ATOM 2875 O O . ILE A 1 347 ? 18.306 3.449 -10.760 1.00 95.44 347 ILE A O 1
ATOM 2879 N N . ASN A 1 348 ? 17.178 5.296 -10.147 1.00 93.62 348 ASN A N 1
ATOM 2880 C CA . ASN A 1 348 ? 16.860 5.749 -11.513 1.00 93.62 348 ASN A CA 1
ATOM 2881 C C . ASN A 1 348 ? 18.083 6.397 -12.182 1.00 93.62 348 ASN A C 1
ATOM 2883 O O . ASN A 1 348 ? 18.167 7.619 -12.331 1.00 93.62 348 ASN A O 1
ATOM 2887 N N . LYS A 1 349 ? 19.113 5.596 -12.459 1.00 94.81 349 LYS A N 1
ATOM 2888 C CA . LYS A 1 349 ? 20.362 6.032 -13.094 1.00 94.81 349 LYS A CA 1
ATOM 2889 C C . LYS A 1 349 ? 20.965 4.892 -13.901 1.00 94.81 349 LYS A C 1
ATOM 2891 O O . LYS A 1 349 ? 20.872 3.732 -13.519 1.00 94.81 349 LYS A O 1
ATOM 2896 N N . GLY A 1 350 ? 21.659 5.247 -14.978 1.00 92.50 350 GLY A N 1
ATOM 2897 C CA . GLY A 1 350 ? 22.593 4.338 -15.639 1.00 92.50 350 GLY A CA 1
ATOM 2898 C C . GLY A 1 350 ? 23.925 4.306 -14.891 1.00 92.50 350 GLY A C 1
ATOM 2899 O O . GLY A 1 350 ? 24.318 5.305 -14.281 1.00 92.50 350 GLY A O 1
ATOM 2900 N N . LEU A 1 351 ? 24.627 3.176 -14.954 1.00 92.38 351 LEU A N 1
ATOM 2901 C CA . LEU A 1 351 ? 25.968 3.039 -14.390 1.00 92.38 351 LEU A CA 1
ATOM 2902 C C . LEU A 1 351 ? 27.027 3.334 -15.465 1.00 92.38 351 LEU A C 1
ATOM 2904 O O . LEU A 1 351 ? 26.947 2.828 -16.581 1.00 92.38 351 LEU A O 1
ATOM 2908 N N . SER A 1 352 ? 28.011 4.169 -15.131 1.00 92.56 352 SER A N 1
ATOM 2909 C CA . SER A 1 352 ? 29.107 4.581 -16.019 1.00 92.56 352 SER A CA 1
ATOM 2910 C C . SER A 1 352 ? 30.379 4.833 -15.203 1.00 92.56 352 SER A C 1
ATOM 2912 O O . SER A 1 352 ? 30.312 5.016 -13.987 1.00 92.56 352 SER A O 1
ATOM 2914 N N . SER A 1 353 ? 31.539 4.873 -15.861 1.00 92.81 353 SER A N 1
ATOM 2915 C CA . SER A 1 353 ? 32.821 5.238 -15.242 1.00 92.81 353 SER A CA 1
ATOM 2916 C C . SER A 1 353 ? 32.937 6.732 -14.911 1.00 92.81 353 SER A C 1
ATOM 2918 O O . SER A 1 353 ? 33.829 7.120 -14.158 1.00 92.81 353 SER A O 1
ATOM 2920 N N . ALA A 1 354 ? 32.044 7.571 -15.447 1.00 93.25 354 ALA A N 1
ATOM 2921 C CA . ALA A 1 354 ? 31.993 9.004 -15.175 1.00 93.25 354 ALA A CA 1
ATOM 2922 C C . ALA A 1 354 ? 30.543 9.528 -15.122 1.00 93.25 354 ALA A C 1
ATOM 2924 O O . ALA A 1 354 ? 29.666 8.981 -15.802 1.00 93.25 354 ALA A O 1
ATOM 2925 N N . PRO A 1 355 ? 30.267 10.606 -14.359 1.00 94.19 355 PRO A N 1
ATOM 2926 C CA . PRO A 1 355 ? 28.968 11.273 -14.379 1.00 94.19 355 PRO A CA 1
ATOM 2927 C C . PRO A 1 355 ? 28.635 11.836 -15.765 1.00 94.19 355 PRO A C 1
ATOM 2929 O O . PRO A 1 355 ? 29.486 12.427 -16.427 1.00 94.19 355 PRO A O 1
ATOM 2932 N N . GLY A 1 356 ? 27.377 11.715 -16.184 1.00 91.94 356 GLY A N 1
ATOM 2933 C CA . GLY A 1 356 ? 26.918 12.232 -17.470 1.00 91.94 356 GLY A CA 1
ATOM 2934 C C . GLY A 1 356 ? 25.406 12.139 -17.635 1.00 91.94 356 GLY A C 1
ATOM 2935 O O . GLY A 1 356 ? 24.690 11.689 -16.740 1.00 91.94 356 GLY A O 1
ATOM 2936 N N . ARG A 1 357 ? 24.914 12.583 -18.793 1.00 90.69 357 ARG A N 1
ATOM 2937 C CA . ARG A 1 357 ? 23.519 12.421 -19.219 1.00 90.69 357 ARG A CA 1
ATOM 2938 C C . ARG A 1 357 ? 23.507 11.786 -20.601 1.00 90.69 357 ARG A C 1
ATOM 2940 O O . ARG A 1 357 ? 24.235 12.232 -21.481 1.00 90.69 357 ARG A O 1
ATOM 2947 N N . MET A 1 358 ? 22.660 10.784 -20.789 1.00 88.00 358 MET A N 1
ATOM 2948 C CA . MET A 1 358 ? 22.443 10.118 -22.072 1.00 88.00 358 MET A CA 1
ATOM 2949 C C . MET A 1 358 ? 20.947 9.974 -22.329 1.00 88.00 358 MET A C 1
ATOM 2951 O O . MET A 1 358 ? 20.144 10.073 -21.402 1.00 88.00 358 MET A O 1
ATOM 2955 N N . SER A 1 359 ? 20.577 9.773 -23.592 1.00 87.56 359 SER A N 1
ATOM 2956 C CA . SER A 1 359 ? 19.214 9.355 -23.931 1.00 87.56 359 SER A CA 1
ATOM 2957 C C . SER A 1 359 ? 19.142 7.831 -23.901 1.00 87.56 359 SER A C 1
ATOM 2959 O O . SER A 1 359 ? 20.157 7.166 -24.097 1.00 87.56 359 SER A O 1
ATOM 2961 N N . VAL A 1 360 ? 17.961 7.277 -23.649 1.00 85.50 360 VAL A N 1
ATOM 2962 C CA . VAL A 1 360 ? 17.728 5.832 -23.730 1.00 85.50 360 VAL A CA 1
ATOM 2963 C C . VAL A 1 360 ? 16.922 5.554 -24.992 1.00 85.50 360 VAL A C 1
ATOM 2965 O O . VAL A 1 360 ? 15.852 6.133 -25.185 1.00 85.50 360 VAL A O 1
ATOM 2968 N N . SER A 1 361 ? 17.451 4.690 -25.856 1.00 85.94 361 SER A N 1
ATOM 2969 C CA . SER A 1 361 ? 16.739 4.201 -27.034 1.00 85.94 361 SER A CA 1
ATOM 2970 C C . SER A 1 361 ? 15.564 3.325 -26.602 1.00 85.94 361 SER A C 1
ATOM 2972 O O . SER A 1 361 ? 15.725 2.446 -25.755 1.00 85.94 361 SER A O 1
ATOM 2974 N N . GLN A 1 362 ? 14.387 3.555 -27.184 1.00 81.88 362 GLN A N 1
ATOM 2975 C CA . GLN A 1 362 ? 13.194 2.746 -26.933 1.00 81.88 362 GLN A CA 1
ATOM 2976 C C . GLN A 1 362 ? 13.146 1.562 -27.909 1.00 81.88 362 GLN A C 1
ATOM 2978 O O . GLN A 1 362 ? 13.448 1.707 -29.093 1.00 81.88 362 GLN A O 1
ATOM 2983 N N . SER A 1 363 ? 12.742 0.392 -27.416 1.00 80.31 363 SER A N 1
ATOM 2984 C CA . SER A 1 363 ? 12.622 -0.850 -28.188 1.00 80.31 363 SER A CA 1
ATOM 2985 C C . SER A 1 363 ? 11.339 -1.593 -27.785 1.00 80.31 363 SER A C 1
ATOM 2987 O O . SER A 1 363 ? 10.993 -1.570 -26.604 1.00 80.31 363 SER A O 1
ATOM 2989 N N . PRO A 1 364 ? 10.645 -2.295 -28.709 1.00 79.00 364 PRO A N 1
ATOM 2990 C CA . PRO A 1 364 ? 9.518 -3.174 -28.363 1.00 79.00 364 PRO A CA 1
ATOM 2991 C C . PRO A 1 364 ? 9.898 -4.338 -27.433 1.00 79.00 364 PRO A C 1
ATOM 2993 O O . PRO A 1 364 ? 9.046 -4.906 -26.750 1.00 79.00 364 PRO A O 1
ATOM 2996 N N . ASN A 1 365 ? 11.173 -4.734 -27.434 1.00 83.62 365 ASN A N 1
ATOM 2997 C CA . ASN A 1 365 ? 11.763 -5.488 -26.334 1.00 83.62 365 ASN A CA 1
ATOM 2998 C C . ASN A 1 365 ? 12.356 -4.453 -25.383 1.00 83.62 365 ASN A C 1
ATOM 3000 O O . ASN A 1 365 ? 13.468 -3.973 -25.621 1.00 83.62 365 ASN A O 1
ATOM 3004 N N . ALA A 1 366 ? 11.595 -4.070 -24.361 1.00 80.75 366 ALA A N 1
ATOM 3005 C C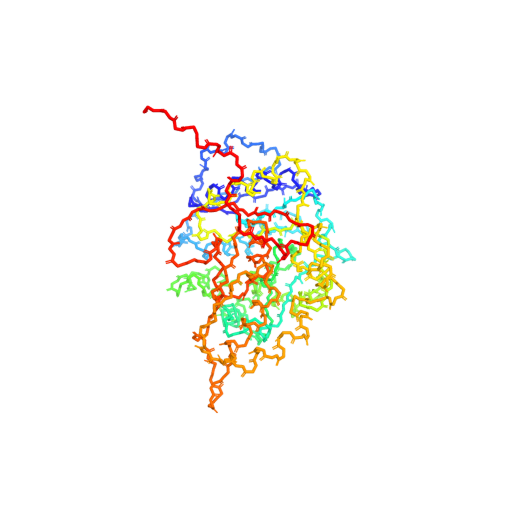A . ALA A 1 366 ? 11.983 -2.966 -23.494 1.00 80.75 366 ALA A CA 1
ATOM 3006 C C . ALA A 1 366 ? 13.256 -3.297 -22.695 1.00 80.75 366 ALA A C 1
ATOM 3008 O O . ALA A 1 366 ? 14.039 -2.396 -22.403 1.00 80.75 366 ALA A O 1
ATOM 3009 N N . GLY A 1 367 ? 13.519 -4.585 -22.438 1.00 77.31 367 GLY A N 1
ATOM 3010 C CA . GLY A 1 367 ? 14.769 -5.061 -21.833 1.00 77.31 367 GLY A CA 1
ATOM 3011 C C . GLY A 1 367 ? 15.997 -4.931 -22.744 1.00 77.31 367 GLY A C 1
ATOM 3012 O O . GLY A 1 367 ? 17.124 -5.043 -22.278 1.00 77.31 367 GLY A O 1
ATOM 3013 N N . ALA A 1 368 ? 15.805 -4.663 -24.039 1.00 83.00 368 ALA A N 1
ATOM 3014 C CA . ALA A 1 368 ? 16.879 -4.371 -24.990 1.00 83.00 368 ALA A CA 1
ATOM 3015 C C . ALA A 1 368 ? 17.078 -2.862 -25.226 1.00 83.00 368 ALA A C 1
ATOM 3017 O O . ALA A 1 368 ? 17.749 -2.476 -26.185 1.00 83.00 368 ALA A O 1
ATOM 3018 N N . ALA A 1 369 ? 16.478 -1.999 -24.399 1.00 84.19 369 ALA A N 1
ATOM 3019 C CA . ALA A 1 369 ? 16.770 -0.572 -24.413 1.00 84.19 369 ALA A CA 1
ATOM 3020 C C . ALA A 1 369 ? 18.252 -0.328 -24.078 1.00 84.19 369 ALA A C 1
ATOM 3022 O O . ALA A 1 369 ? 18.831 -0.997 -23.225 1.00 84.19 369 ALA A O 1
ATOM 3023 N N . PHE A 1 370 ? 18.879 0.638 -24.748 1.00 85.00 370 PHE A N 1
ATOM 3024 C CA . PHE A 1 370 ? 20.297 0.942 -24.550 1.00 85.00 370 PHE A CA 1
ATOM 3025 C C . PHE A 1 370 ? 20.550 2.454 -24.533 1.00 85.00 370 PHE A C 1
ATOM 3027 O O . PHE A 1 370 ? 19.821 3.208 -25.190 1.00 85.00 370 PHE A O 1
ATOM 3034 N N . PRO A 1 371 ? 21.576 2.926 -23.801 1.00 84.81 371 PRO A N 1
ATOM 3035 C CA . PRO A 1 371 ? 21.994 4.319 -23.858 1.00 84.81 371 PRO A CA 1
ATOM 3036 C C . PRO A 1 371 ? 22.450 4.693 -25.271 1.00 84.81 371 PRO A C 1
ATOM 3038 O O . PRO A 1 371 ? 23.263 3.995 -25.873 1.00 84.81 371 PRO A O 1
ATOM 3041 N N . CYS A 1 372 ? 21.971 5.817 -25.789 1.00 84.44 372 CYS A N 1
ATOM 3042 C CA . CYS A 1 372 ? 22.420 6.382 -27.054 1.00 84.44 372 CYS A CA 1
ATOM 3043 C C . CYS A 1 372 ? 22.853 7.841 -26.873 1.00 84.44 372 CYS A C 1
ATOM 3045 O O . CYS A 1 372 ? 22.302 8.593 -26.056 1.00 84.44 372 CYS A O 1
ATOM 3047 N N . GLU A 1 373 ? 23.843 8.259 -27.659 1.00 80.88 373 GLU A N 1
ATOM 3048 C CA . GLU A 1 373 ? 24.124 9.680 -27.840 1.00 80.88 373 GLU A CA 1
ATOM 3049 C C . GLU A 1 373 ? 22.877 10.347 -28.439 1.00 80.88 373 GLU A C 1
ATOM 3051 O O . GLU A 1 373 ? 22.139 9.729 -29.213 1.00 80.88 373 GLU A O 1
ATOM 3056 N N . ARG A 1 374 ? 22.571 11.587 -28.038 1.00 69.94 374 ARG A N 1
ATOM 3057 C CA . ARG A 1 374 ? 21.436 12.328 -28.610 1.00 69.94 374 ARG A CA 1
ATOM 3058 C C . ARG A 1 374 ? 21.641 12.447 -30.122 1.00 69.94 374 ARG A C 1
ATOM 3060 O O . ARG A 1 374 ? 22.388 13.309 -30.575 1.00 69.94 374 ARG A O 1
ATOM 3067 N N . ASN A 1 375 ? 20.934 11.640 -30.904 1.00 54.28 375 ASN A N 1
ATOM 3068 C CA . ASN A 1 375 ? 20.830 11.847 -32.341 1.00 54.28 375 ASN A CA 1
ATOM 3069 C C . ASN A 1 375 ? 20.057 13.156 -32.580 1.00 54.28 375 ASN A C 1
ATOM 3071 O O . ASN A 1 375 ? 18.830 13.157 -32.508 1.00 54.28 375 ASN A O 1
ATOM 3075 N N . GLY A 1 376 ? 20.760 14.270 -32.837 1.00 48.56 376 GLY A N 1
ATOM 3076 C CA . GLY A 1 376 ? 20.129 15.442 -33.458 1.00 48.56 376 GLY A CA 1
ATOM 3077 C C . GLY A 1 376 ? 20.572 16.860 -33.082 1.00 48.56 376 GLY A C 1
ATOM 3078 O O . GLY A 1 376 ? 19.970 17.784 -33.615 1.00 48.56 376 GLY A O 1
ATOM 3079 N N . CYS A 1 377 ? 21.603 17.100 -32.267 1.00 33.69 377 CYS A N 1
ATOM 3080 C CA . CYS A 1 377 ? 22.278 18.407 -32.319 1.00 33.69 377 CYS A CA 1
ATOM 3081 C C . CYS A 1 377 ? 23.460 18.280 -33.274 1.00 33.69 377 CYS A C 1
ATOM 3083 O O . CYS A 1 377 ? 24.527 17.809 -32.887 1.00 33.69 377 CYS A O 1
ATOM 3085 N N . ARG A 1 378 ? 23.253 18.686 -34.533 1.00 35.97 378 ARG A N 1
ATOM 3086 C CA . ARG A 1 378 ? 24.366 19.065 -35.404 1.00 35.97 378 ARG A CA 1
ATOM 3087 C C . ARG A 1 378 ? 25.248 20.026 -34.616 1.00 35.97 378 ARG A C 1
ATOM 3089 O O . ARG A 1 378 ? 24.769 21.035 -34.103 1.00 35.97 378 ARG A O 1
ATOM 3096 N N . SER A 1 379 ? 26.520 19.683 -34.507 1.00 37.66 379 SER A N 1
ATOM 3097 C CA . SER A 1 379 ? 27.573 20.624 -34.178 1.00 37.66 379 SER A CA 1
ATOM 3098 C C . SER A 1 379 ? 27.669 21.635 -35.322 1.00 37.66 379 SER A C 1
ATOM 3100 O O . SER A 1 379 ? 28.475 21.463 -36.236 1.00 37.66 379 SER A O 1
ATOM 3102 N N . ASP A 1 380 ? 26.836 22.671 -35.295 1.00 33.38 380 ASP A N 1
ATOM 3103 C CA . ASP A 1 380 ? 27.165 23.895 -36.010 1.00 33.38 380 ASP A CA 1
ATOM 3104 C C . ASP A 1 380 ? 28.216 24.615 -35.165 1.00 33.38 380 ASP A C 1
ATOM 3106 O O . ASP A 1 380 ? 27.937 25.282 -34.170 1.00 33.38 380 ASP A O 1
ATOM 3110 N N . HIS A 1 381 ? 29.472 24.406 -35.552 1.00 37.94 381 HIS A N 1
ATOM 3111 C CA . HIS A 1 381 ? 30.527 25.365 -35.292 1.00 37.94 381 HIS A CA 1
ATOM 3112 C C . HIS A 1 381 ? 30.121 26.716 -35.893 1.00 37.94 381 HIS A C 1
ATOM 3114 O O . HIS A 1 381 ? 30.083 26.833 -37.115 1.00 37.94 381 HIS A O 1
ATOM 3120 N N . ALA A 1 382 ? 29.886 27.727 -35.055 1.00 33.19 382 ALA A N 1
ATOM 3121 C CA . ALA A 1 382 ? 30.192 29.129 -35.351 1.00 33.19 382 ALA A CA 1
ATOM 3122 C C . ALA A 1 382 ? 29.988 30.012 -34.106 1.00 33.19 382 ALA A C 1
ATOM 3124 O O . ALA A 1 382 ? 28.865 30.122 -33.622 1.00 33.19 382 ALA A O 1
ATOM 3125 N N . GLY A 1 383 ? 31.061 30.697 -33.688 1.00 35.72 383 GLY A N 1
ATOM 3126 C CA . GLY A 1 383 ? 31.014 31.942 -32.905 1.00 35.72 383 GLY A CA 1
ATOM 3127 C C . GLY A 1 383 ? 31.111 31.794 -31.401 1.00 35.72 383 GLY A C 1
ATOM 3128 O O . GLY A 1 383 ? 30.037 31.797 -30.767 1.00 35.72 383 GLY A O 1
#

pLDDT: mean 89.95, std 11.36, range [33.19, 98.81]

Radius of gyration: 22.57 Å; chains: 1; bounding box: 56×53×66 Å

Sequence (383 aa):
MTHEKDHEWFRRSLEVVCRNLNGYRHIHVVFQDGVKPSFWNEIDTQYIFVHKIHGWPGAGYLWQQWVKLNADSYSDADFIIHIDSDVFIDRPTHVDDYFVNGKPSWLWCWYSDLGPEVPWQVPTQKATGLQCEREFMEGFPFIVDRRTYPRVRQWIEDHTGKPVEQYLKECAKRGNTSFSEFNAMGAIAFEAQHELYWWVDRNRDQWPKGFHSTRQFWSHRPATDHKEAIDQMLSQDTTQQLRTTNRGIWVLTNDTHISRWVEQHGRLDFDGHLLPRVLPYIKPGMTVVDVGAFIGDHTHAYAKAVLGNDAEGNPITTGRVLAFEPNPITFEALSRNMQGHGHVECINKGLSSAPGRMSVSQSPNAGAAFPCERNGCRSDHAG

Foldseek 3Di:
DDDPLLLVLQVLQVLQCVVAEDDDQAAEAEDEPPDDDPCPVVDDCPRYHYHYDYDQPDPDQLVVLVCVLCVLVVDPDQKDKDDDSQKGQLHRDYPCLQDDPNAGAFEKAFPVVLFPPPLAQVLLCLQQVDNDRMFRVGFPTDMDGSVLSVQLQVRSCVRVVDGPSVVSVVLVVVHNSNHDNRRNSRVSCVVPVVVRYHYAHLLPGFGRRRRFRMDGDPVPDRCVVCVVSSVSSVVPPPPQQWTAARSRQIAGPQAPPQRVQCNVVVHLQRPPPVCVVCLVVQAALAEAEAALCQLVSPVVVSLVSNWAADPVRHTRPNYAYEHEHQDPNSLVNNVSNCVSSPRYHRHNDHDDPDDDDFDWDDDSNRSPIDTDHPPDPDPPDDD